Protein 4PNE (pdb70)

Secondary structure (DSSP, 8-state):
---------HHHHHHHHHHHHHHHHHHHTSS---S----SSSS-S-HHHHHHHHHHHHHHHH--SSS-EEEEET-TTSHHHHHHHHH---EEEEEES-HHHHHHHHHHHHHHT-TTTEEEEE--TTS--SPTT-EEEEEEES-GGGSSSHHHHHHHHHHHEEEEEEEEEEEEEESSS---B-TTSPBP-BHHHHHHHHHHHTPEEEEEEE-HHHHTTHHHHHHHHHHHT-TTHHHHH-HHHHHHHHHHHTGGGTGGGEEEEEEEEEPPP-/-------HHHHHHHHHHHHHHHHHHHTSS---S----SSSS-S-HHHHHHHHHHHHHHHH--SSS-EEEEET-TTSHHHHHHHHH---EEEEEES-HHHHHHHHHHHHHTT-TTTEEEEE--TTS--SPTT-EEEEEEES-GGGSS-HHHHHHHHHHHEEEEEEEEEEEEEES------TT-B-TTSPBP-BHHHHHHHHHHHTPEEEEEEE-HHHHTTHHHHHHHHHHHT-TTHHHHH-HHHHHHHHHHHTGGGTGGGEEEEEEEEEPPP-

Solvent-accessible surface area: 22562 Å² total; per-residue (Å²): 254,47,26,11,56,116,87,62,70,24,155,108,21,1,88,60,43,10,49,7,1,6,1,12,0,34,8,17,58,11,48,10,6,52,7,19,0,24,4,106,83,98,7,189,37,47,8,58,112,2,0,29,83,0,0,46,11,2,14,116,63,2,22,120,102,47,62,21,82,0,0,4,0,28,5,14,2,0,34,11,0,2,78,6,0,154,97,48,59,0,91,2,10,0,1,8,42,0,33,0,4,16,0,4,0,35,12,26,2,69,118,107,49,14,76,126,54,3,56,9,27,69,23,49,6,23,79,11,93,28,93,81,69,14,0,43,2,1,0,0,15,35,7,0,2,55,23,27,75,0,48,104,0,0,121,29,0,27,70,0,0,72,57,21,4,14,0,3,0,0,1,4,4,44,77,91,82,52,119,150,102,13,75,34,38,33,12,41,1,35,4,82,26,0,12,54,5,0,124,84,23,32,8,63,35,83,65,96,44,86,10,14,78,82,6,153,33,18,18,50,51,14,5,126,69,1,41,77,62,103,114,44,10,51,141,142,38,20,112,54,0,24,44,53,8,64,12,4,50,66,43,148,162,14,21,143,70,24,6,1,0,3,0,9,0,72,33,57,108,97,105,20,15,45,90,46,72,29,154,100,10,2,77,95,41,16,62,21,1,16,5,15,1,58,6,18,54,7,38,10,6,53,8,19,0,24,4,105,81,104,8,188,36,47,8,55,113,2,0,32,80,0,0,43,10,1,14,113,66,2,20,121,102,48,64,22,78,0,0,3,0,29,6,13,3,0,44,10,0,7,86,5,0,162,115,48,62,2,104,1,8,0,1,9,43,0,22,0,4,9,0,6,0,27,18,24,2,65,126,116,49,13,75,129,59,3,79,20,28,66,24,46,6,22,82,12,96,29,92,84,69,14,0,42,2,0,0,0,17,39,9,0,3,57,24,41,83,6,50,108,0,0,116,32,0,29,70,1,0,73,57,21,4,15,0,2,0,0,2,4,4,57,79,104,80,76,121,11,89,91,67,52,94,13,77,35,37,39,18,27,0,10,4,83,6,0,10,70,4,0,128,79,23,33,10,69,41,82,64,100,41,84,10,12,66,83,6,156,44,18,15,48,49,16,5,125,62,1,41,80,66,99,164,47,13,55,137,138,32,20,113,84,8,24,40,70,8,62,13,5,51,62,46,144,164,13,21,137,66,21,5,1,0,2,0,8,0,69,34,58,107,98

InterPro domains:
  IPR013216 Methyltransferase type 11 [PF08241] (70-166)
  IPR029063 S-adenosyl-L-methionine-dependent methyltransferase superfamily [G3DSA:3.40.50.150] (2-275)
  IPR029063 S-adenosyl-L-methionine-dependent methyltransferase superfamily [SSF53335] (11-273)
  IPR050447 Erg6/SMT methyltransferase [PTHR44068] (10-223)

Radius of gyration: 25.41 Å; Cα contacts (8 Å, |Δi|>4): 1129; chains: 2; bounding box: 40×71×79 Å

Foldseek 3Di:
DAAFDAADAQLRVQVLCLLCVVLVQVLVVHQADPAFFFAPDDQPDARRVRSLVVLVVLCVQAVPAAAFEEEEEACFLVPSVVSSQVPGNAAYEYEGQHPNSQVNNCVVCVVVVRVVRYHYDHDDLLDGPAAFQAGQEYEAEAPLQNHNCSLSSLLSVLRNHHAFRKYKYKHKEQDDPPDPAQQLRGRHHHPVNNVVSNVVSQKAWPDKDWRQVRRLSGLVSSLVSSVVVLPCCCVPSHVVSNSSNVRSVVCVVPSVRITMMITMIGHHHD/DAAAADALLRVQVVCLQCVVLVQVLVVHQADPAFFFAPDDLPDARRVRSLVVLVVLCVQAVPAAAFEEEEEACFLVPSVVVSLVPGNAAYEYEGQHVNSQVNNQVVCVVVVNVVRYHYDHDDLLDDPAAFQAGQEYEAEAPLQNHPCSLSSLLSVLRNHHAFRKYKYKHKEQLDDVAAHPVDAQQLRGGHHHPVNNVVSNVVSAKAWDDKDWRQVRRLSGLCSSLVSSVVVPPCCCVRRNVVVVSSNVSSVVCVVPSVRITMMITMIGNHHD

Nearest PDB structures (foldseek):
  4pne-assembly3_A  TM=1.004E+00  e=2.149E-66  Saccharopolyspora spinosa
  8zc8-assembly1_B  TM=8.934E-01  e=5.594E-29  Streptomyces caespitosus
  8zc7-assembly1_A  TM=8.385E-01  e=4.545E-28  Streptomyces caespitosus
  8zc8-assembly1_A  TM=8.368E-01  e=5.839E-27  Streptomyces caespitosus
  7v6h-assembly2_B  TM=7.904E-01  e=1.576E-27  Saccharopolyspora spinosa

B-factor: mean 20.47, std 8.97, range [6.85, 86.04]

Organism: Saccharopolyspora spinosa (NCBI:txid60894)

Structure (mmCIF, N/CA/C/O backbone):
data_4PNE
#
_entry.id   4PNE
#
_cell.length_a   41.740
_cell.length_b   69.350
_cell.length_c   83.630
_cell.angle_alpha   90.00
_cell.angle_beta   97.49
_cell.angle_gamma   90.00
#
_symmetry.space_group_name_H-M   'P 1 21 1'
#
loop_
_entity.id
_entity.type
_entity.pdbx_description
1 polymer 'Methyltransferase-like protein'
2 non-polymer S-ADENOSYL-L-HOMOCYSTEINE
3 non-polymer 'MALONATE ION'
4 water water
#
loop_
_atom_site.group_PDB
_atom_site.id
_atom_site.type_symbol
_atom_site.label_atom_id
_atom_site.label_alt_id
_atom_site.label_comp_id
_atom_site.label_asym_id
_atom_site.label_entity_id
_atom_site.label_seq_id
_atom_site.pdbx_PDB_ins_code
_atom_site.Cartn_x
_atom_site.Cartn_y
_atom_site.Cartn_z
_atom_site.occupancy
_atom_site.B_iso_or_equiv
_atom_site.auth_seq_id
_atom_site.auth_comp_id
_atom_site.auth_asym_id
_atom_site.auth_atom_id
_atom_site.pdbx_PDB_model_num
ATOM 1 N N . ARG A 1 23 ? 1.286 -9.359 -9.392 1.00 38.19 3 ARG A N 1
ATOM 2 C CA . ARG A 1 23 ? -0.063 -8.809 -9.533 1.00 35.09 3 ARG A CA 1
ATOM 3 C C . ARG A 1 23 ? -0.476 -7.909 -8.351 1.00 29.28 3 ARG A C 1
ATOM 4 O O . ARG A 1 23 ? -0.697 -6.715 -8.527 1.00 25.92 3 ARG A O 1
ATOM 24 N N . SER A 1 24 ? -0.586 -8.465 -7.148 1.00 27.76 4 SER A N 1
ATOM 25 C CA . SER A 1 24 ? -1.101 -7.670 -6.039 1.00 30.02 4 SER A CA 1
ATOM 26 C C . SER A 1 24 ? -0.060 -6.687 -5.533 1.00 19.62 4 SER A C 1
ATOM 27 O O . SER A 1 24 ? 1.136 -6.970 -5.566 1.00 19.59 4 SER A O 1
ATOM 35 N N . GLY A 1 25 ? -0.536 -5.527 -5.085 1.00 18.41 5 GLY A N 1
ATOM 36 C CA . GLY A 1 25 ? 0.320 -4.497 -4.527 1.00 17.07 5 GLY A CA 1
ATOM 37 C C . GLY A 1 25 ? 0.259 -4.432 -3.006 1.00 17.90 5 GLY A C 1
ATOM 38 O O . GLY A 1 25 ? -0.211 -5.364 -2.348 1.00 18.22 5 GLY A O 1
ATOM 42 N N . ILE A 1 26 ? 0.695 -3.298 -2.450 1.00 19.00 6 ILE A N 1
ATOM 43 C CA . ILE A 1 26 ? 0.658 -3.084 -1.002 1.00 16.32 6 ILE A CA 1
ATOM 44 C C . ILE A 1 26 ? -0.781 -3.186 -0.546 1.00 18.00 6 ILE A C 1
ATOM 45 O O . ILE A 1 26 ? -1.639 -2.491 -1.084 1.00 21.15 6 ILE A O 1
ATOM 61 N N . PRO A 1 27 ? -1.058 -4.073 0.434 1.00 20.52 7 PRO A N 1
ATOM 62 C CA . PRO A 1 27 ? -2.446 -4.139 0.906 1.00 22.35 7 PRO A CA 1
ATOM 63 C C . PRO A 1 27 ? -2.844 -2.828 1.590 1.00 22.50 7 PRO A C 1
ATOM 64 O O . PRO A 1 27 ? -2.099 -2.354 2.443 1.00 28.39 7 PRO A O 1
ATOM 75 N N . VAL A 1 28 ? -3.978 -2.244 1.228 1.00 28.50 8 VAL A N 1
ATOM 76 C CA . VAL A 1 28 ? -4.414 -1.009 1.880 1.00 30.86 8 VAL A CA 1
ATOM 77 C C . VAL A 1 28 ? -5.914 -1.023 2.168 1.00 39.17 8 VAL A C 1
ATOM 78 O O . VAL A 1 28 ? -6.708 -1.419 1.319 1.00 44.16 8 VAL A O 1
ATOM 91 N N . ALA A 1 33 ? -6.708 3.055 8.569 1.00 42.59 13 ALA A N 1
ATOM 92 C CA . ALA A 1 33 ? -5.307 3.212 8.945 1.00 41.34 13 ALA A CA 1
ATOM 93 C C . ALA A 1 33 ? -5.073 4.530 9.669 1.00 29.46 13 ALA A C 1
ATOM 94 O O . ALA A 1 33 ? -5.772 5.501 9.415 1.00 29.26 13 ALA A O 1
ATOM 100 N N . PRO A 1 34 ? -4.062 4.579 10.553 1.00 28.19 14 PRO A N 1
ATOM 101 C CA . PRO A 1 34 ? -3.711 5.836 11.217 1.00 24.28 14 PRO A CA 1
ATOM 102 C C . PRO A 1 34 ? -3.402 6.967 10.222 1.00 23.62 14 PRO A C 1
ATOM 103 O O . PRO A 1 34 ? -2.784 6.729 9.184 1.00 23.28 14 PRO A O 1
ATOM 114 N N . THR A 1 35 ? -3.829 8.183 10.547 1.00 23.12 15 THR A N 1
ATOM 115 C CA . THR A 1 35 ? -3.528 9.367 9.730 1.00 23.03 15 THR A CA 1
ATOM 116 C C . THR A 1 35 ? -2.082 9.799 9.906 1.00 23.87 15 THR A C 1
ATOM 117 O O . THR A 1 35 ? -1.421 9.377 10.856 1.00 19.48 15 THR A O 1
ATOM 128 N N A SER A 1 36 ? -1.605 10.645 8.998 0.41 20.67 16 SER A N 1
ATOM 129 N N B SER A 1 36 ? -1.598 10.650 9.005 0.59 20.65 16 SER A N 1
ATOM 130 C CA A SER A 1 36 ? -0.258 11.191 9.090 0.41 18.83 16 SER A CA 1
ATOM 131 C CA B SER A 1 36 ? -0.235 11.149 9.109 0.59 18.80 16 SER A CA 1
ATOM 132 C C A SER A 1 36 ? -0.051 11.938 10.405 0.41 21.66 16 SER A C 1
ATOM 133 C C B SER A 1 36 ? -0.046 11.940 10.413 0.59 21.68 16 SER A C 1
ATOM 134 O O A SER A 1 36 ? 1.008 11.855 11.025 0.41 19.49 16 SER A O 1
ATOM 135 O O B SER A 1 36 ? 1.010 11.882 11.038 0.59 19.48 16 SER A O 1
ATOM 150 N N . GLN A 1 37 ? -1.073 12.657 10.842 1.00 23.25 17 GLN A N 1
ATOM 151 C CA . GLN A 1 37 ? -0.996 13.373 12.118 1.00 25.64 17 GLN A CA 1
ATOM 152 C C . GLN A 1 37 ? -0.854 12.383 13.290 1.00 25.03 17 GLN A C 1
ATOM 153 O O . GLN A 1 37 ? -0.061 12.590 14.224 1.00 20.38 17 GLN A O 1
ATOM 167 N N . GLN A 1 38 ? -1.604 11.282 13.221 1.00 19.02 18 GLN A N 1
ATOM 168 C CA . GLN A 1 38 ? -1.556 10.248 14.239 1.00 18.19 18 GLN A CA 1
ATOM 169 C C . GLN A 1 38 ? -0.202 9.553 14.267 1.00 20.78 18 GLN A C 1
ATOM 170 O O . GLN A 1 38 ? 0.332 9.253 15.339 1.00 18.03 18 GLN A O 1
ATOM 184 N N . VAL A 1 39 ? 0.353 9.289 13.088 1.00 17.50 19 VAL A N 1
ATOM 185 C CA . VAL A 1 39 ? 1.673 8.713 13.033 1.00 17.58 19 VAL A CA 1
ATOM 186 C C . VAL A 1 39 ? 2.675 9.702 13.642 1.00 12.34 19 VAL A C 1
ATOM 187 O O . VAL A 1 39 ? 3.518 9.302 14.440 1.00 13.25 19 VAL A O 1
ATOM 200 N N . GLY A 1 40 ? 2.591 10.984 13.297 1.00 15.38 20 GLY A N 1
ATOM 201 C CA . GLY A 1 40 ? 3.514 11.959 13.861 1.00 14.06 20 GLY A CA 1
ATOM 202 C C . GLY A 1 40 ? 3.408 12.010 15.384 1.00 15.07 20 GLY A C 1
ATOM 203 O O . GLY A 1 40 ? 4.401 12.088 16.096 1.00 13.75 20 GLY A O 1
ATOM 207 N N . GLN A 1 41 ? 2.184 11.945 15.872 1.00 14.86 21 GLN A N 1
ATOM 208 C CA . GLN A 1 41 ? 1.938 11.958 17.311 1.00 15.93 21 GLN A CA 1
ATOM 209 C C . GLN A 1 41 ? 2.569 10.737 17.987 1.00 16.03 21 GLN A C 1
ATOM 210 O O . GLN A 1 41 ? 3.171 10.854 19.061 1.00 14.78 21 GLN A O 1
ATOM 224 N N . MET A 1 42 ? 2.454 9.579 17.346 1.00 14.13 22 MET A N 1
ATOM 225 C CA . MET A 1 42 ? 3.006 8.371 17.929 1.00 12.97 22 MET A CA 1
ATOM 226 C C . MET A 1 42 ? 4.507 8.538 18.037 1.00 13.56 22 MET A C 1
ATOM 227 O O . MET A 1 42 ? 5.091 8.248 19.065 1.00 14.52 22 MET A O 1
ATOM 241 N N . TYR A 1 43 ? 5.137 9.024 16.974 1.00 11.61 23 TYR A N 1
ATOM 242 C CA . TYR A 1 43 ? 6.590 9.235 17.034 1.00 14.02 23 TYR A CA 1
ATOM 243 C C . TYR A 1 43 ? 6.960 10.345 18.004 1.00 15.38 23 TYR A C 1
ATOM 244 O O . TYR A 1 43 ? 8.017 10.295 18.648 1.00 17.01 23 TYR A O 1
ATOM 262 N N . ASP A 1 44 ? 6.096 11.342 18.143 1.00 13.87 24 ASP A N 1
ATOM 263 C CA . ASP A 1 44 ? 6.349 12.406 19.141 1.00 14.02 24 ASP A CA 1
ATOM 264 C C . ASP A 1 44 ? 6.477 11.778 20.550 1.00 15.99 24 ASP A C 1
ATOM 265 O O . ASP A 1 44 ? 7.320 12.190 21.368 1.00 15.20 24 ASP A O 1
ATOM 274 N N . LEU A 1 45 ? 5.596 10.820 20.811 1.00 14.23 25 LEU A N 1
ATOM 275 C CA . LEU A 1 45 ? 5.538 10.144 22.090 1.00 13.49 25 LEU A CA 1
ATOM 276 C C . LEU A 1 45 ? 6.674 9.162 22.313 1.00 16.35 25 LEU A C 1
ATOM 277 O O . LEU A 1 45 ? 7.203 9.104 23.411 1.00 20.49 25 LEU A O 1
ATOM 293 N N . VAL A 1 46 ? 7.039 8.388 21.297 1.00 14.84 26 VAL A N 1
ATOM 294 C CA . VAL A 1 46 ? 7.992 7.294 21.466 1.00 16.09 26 VAL A CA 1
ATOM 295 C C . VAL A 1 46 ? 9.440 7.749 21.305 1.00 19.56 26 VAL A C 1
ATOM 296 O O . VAL A 1 46 ? 10.357 7.092 21.768 1.00 16.90 26 VAL A O 1
ATOM 309 N N . THR A 1 47 ? 9.652 8.919 20.712 1.00 21.19 27 THR A N 1
ATOM 310 C CA . THR A 1 47 ? 11.016 9.385 20.472 1.00 20.29 27 THR A CA 1
ATOM 311 C C . THR A 1 47 ? 11.936 9.407 21.680 1.00 16.16 27 THR A C 1
ATOM 312 O O . THR A 1 47 ? 13.066 8.893 21.584 1.00 19.59 27 THR A O 1
ATOM 323 N N . PRO A 1 48 ? 11.492 9.995 22.807 1.00 18.73 28 PRO A N 1
ATOM 324 C CA . PRO A 1 48 ? 12.375 10.012 23.979 1.00 20.98 28 PRO A CA 1
ATOM 325 C C . PRO A 1 48 ? 12.768 8.589 24.439 1.00 15.31 28 PRO A C 1
ATOM 326 O O . PRO A 1 48 ? 13.883 8.385 24.892 1.00 18.34 28 PRO A O 1
ATOM 337 N N . LEU A 1 49 ? 11.866 7.625 24.293 1.00 16.89 29 LEU A N 1
ATOM 338 C CA . LEU A 1 49 ? 12.153 6.242 24.668 1.00 16.62 29 LEU A CA 1
ATOM 339 C C . LEU A 1 49 ? 13.193 5.660 23.723 1.00 14.85 29 LEU A C 1
ATOM 340 O O . LEU A 1 49 ? 14.167 5.059 24.178 1.00 14.77 29 LEU A O 1
ATOM 356 N N . LEU A 1 50 ? 13.014 5.858 22.422 1.00 14.27 30 LEU A N 1
ATOM 357 C CA . LEU A 1 50 ? 13.994 5.348 21.453 1.00 12.09 30 LEU A CA 1
ATOM 358 C C . LEU A 1 50 ? 15.353 5.943 21.678 1.00 13.69 30 LEU A C 1
ATOM 359 O O . LEU A 1 50 ? 16.365 5.243 21.624 1.00 14.05 30 LEU A O 1
ATOM 375 N N . ASN A 1 51 ? 15.393 7.248 21.920 1.00 14.48 31 ASN A N 1
ATOM 376 C CA . ASN A 1 51 ? 16.666 7.895 22.199 1.00 15.03 31 ASN A CA 1
ATOM 377 C C . ASN A 1 51 ? 17.330 7.337 23.449 1.00 14.91 31 ASN A C 1
ATOM 378 O O . ASN A 1 51 ? 18.527 7.101 23.466 1.00 15.16 31 ASN A O 1
ATOM 389 N N . SER A 1 52 ? 16.538 7.103 24.482 1.00 15.56 32 SER A N 1
ATOM 390 C CA . SER A 1 52 ? 17.052 6.524 25.706 1.00 16.26 32 SER A CA 1
ATOM 391 C C . SER A 1 52 ? 17.632 5.143 25.465 1.00 16.45 32 SER A C 1
ATOM 392 O O . SER A 1 52 ? 18.723 4.832 25.936 1.00 17.36 32 SER A O 1
ATOM 400 N N . VAL A 1 53 ? 16.880 4.296 24.770 1.00 16.35 33 VAL A N 1
ATOM 401 C CA . VAL A 1 53 ? 17.367 2.946 24.464 1.00 13.91 33 VAL A CA 1
ATOM 402 C C . VAL A 1 53 ? 18.678 2.985 23.646 1.00 17.53 33 VAL A C 1
ATOM 403 O O . VAL A 1 53 ? 19.625 2.239 23.907 1.00 18.32 33 VAL A O 1
ATOM 416 N N . ALA A 1 54 ? 18.744 3.907 22.691 1.00 14.25 34 ALA A N 1
ATOM 417 C CA . ALA A 1 54 ? 19.847 3.994 21.745 1.00 16.59 34 ALA A CA 1
ATOM 418 C C . ALA A 1 54 ? 21.092 4.698 22.272 1.00 17.54 34 ALA A C 1
ATOM 419 O O . ALA A 1 54 ? 22.183 4.544 21.711 1.00 22.21 34 ALA A O 1
ATOM 426 N N . GLY A 1 55 ? 20.929 5.483 23.334 1.00 15.83 35 GLY A N 1
ATOM 427 C CA . GLY A 1 55 ? 21.975 6.354 23.832 1.00 16.53 35 GLY A CA 1
ATOM 428 C C . GLY A 1 55 ? 22.109 7.686 23.126 1.00 23.01 35 GLY A C 1
ATOM 429 O O . GLY A 1 55 ? 23.189 8.270 23.153 1.00 23.29 35 GLY A O 1
ATOM 433 N N . GLY A 1 56 ? 21.019 8.166 22.521 1.00 16.12 36 GLY A N 1
ATOM 434 C CA . GLY A 1 56 ? 20.962 9.440 21.798 1.00 19.54 36 GLY A CA 1
ATOM 435 C C . GLY A 1 56 ? 20.118 9.278 20.531 1.00 18.55 36 GLY A C 1
ATOM 436 O O . GLY A 1 56 ? 19.570 8.208 20.272 1.00 18.30 36 GLY A O 1
ATOM 440 N N . PRO A 1 57 ? 19.975 10.353 19.737 1.00 20.24 37 PRO A N 1
ATOM 441 C CA . PRO A 1 57 ? 19.217 10.269 18.491 1.00 17.90 37 PRO A CA 1
ATOM 442 C C . PRO A 1 57 ? 19.793 9.158 17.643 1.00 20.21 37 PRO A C 1
ATOM 443 O O . PRO A 1 57 ? 21.003 9.076 17.536 1.00 21.10 37 PRO A O 1
ATOM 454 N N . CYS A 1 58 ? 18.937 8.316 17.079 1.00 17.75 38 CYS A N 1
ATOM 455 C CA . CYS A 1 58 ? 19.345 7.057 16.475 1.00 19.75 38 CYS A CA 1
ATOM 456 C C . CYS A 1 58 ? 18.674 6.783 15.139 1.00 13.70 38 CYS A C 1
ATOM 457 O O . CYS A 1 58 ? 17.628 7.358 14.808 1.00 14.62 38 CYS A O 1
ATOM 465 N N . ALA A 1 59 ? 19.263 5.865 14.393 1.00 14.74 39 ALA A N 1
ATOM 466 C CA . ALA A 1 59 ? 18.570 5.225 13.273 1.00 14.11 39 ALA A CA 1
ATOM 467 C C . ALA A 1 59 ? 17.314 4.501 13.766 1.00 13.17 39 ALA A C 1
ATOM 468 O O . ALA A 1 59 ? 17.337 3.828 14.786 1.00 16.96 39 ALA A O 1
ATOM 475 N N . ILE A 1 60 ? 16.205 4.638 13.052 1.00 11.40 40 ILE A N 1
ATOM 476 C CA . ILE A 1 60 ? 14.993 3.911 13.341 1.00 12.41 40 ILE A CA 1
ATOM 477 C C . ILE A 1 60 ? 14.717 2.962 12.174 1.00 14.24 40 ILE A C 1
ATOM 478 O O . ILE A 1 60 ? 13.681 2.997 11.519 1.00 14.07 40 ILE A O 1
ATOM 494 N N . HIS A 1 61 ? 15.686 2.102 11.931 1.00 10.43 41 HIS A N 1
ATOM 495 C CA . HIS A 1 61 ? 15.528 1.035 10.952 1.00 8.27 41 HIS A CA 1
ATOM 496 C C . HIS A 1 61 ? 16.373 -0.164 11.402 1.00 11.47 41 HIS A C 1
ATOM 497 O O . HIS A 1 61 ? 17.229 -0.042 12.290 1.00 10.42 41 HIS A O 1
ATOM 510 N N . HIS A 1 62 ? 16.097 -1.317 10.812 1.00 9.41 42 HIS A N 1
ATOM 511 C CA . HIS A 1 62 ? 16.764 -2.573 11.172 1.00 11.08 42 HIS A CA 1
ATOM 512 C C . HIS A 1 62 ? 18.254 -2.529 10.868 1.00 11.96 42 HIS A C 1
ATOM 513 O O . HIS A 1 62 ? 18.700 -1.834 9.936 1.00 14.07 42 HIS A O 1
ATOM 526 N N . GLY A 1 63 ? 19.025 -3.302 11.605 1.00 12.90 43 GLY A N 1
ATOM 527 C CA . GLY A 1 63 ? 20.430 -3.472 11.299 1.00 12.00 43 GLY A CA 1
ATOM 528 C C . GLY A 1 63 ? 20.643 -4.534 10.234 1.00 12.05 43 GLY A C 1
ATOM 529 O O . GLY A 1 63 ? 19.817 -5.442 10.059 1.00 12.63 43 GLY A O 1
ATOM 533 N N . TYR A 1 64 ? 21.795 -4.445 9.587 1.00 12.07 44 TYR A N 1
ATOM 534 C CA . TYR A 1 64 ? 22.260 -5.414 8.599 1.00 11.43 44 TYR A CA 1
ATOM 535 C C . TYR A 1 64 ? 23.615 -5.930 9.058 1.00 11.32 44 TYR A C 1
ATOM 536 O O . TYR A 1 64 ? 24.555 -5.154 9.264 1.00 12.98 44 TYR A O 1
ATOM 554 N N . TRP A 1 65 ? 23.691 -7.245 9.272 1.00 12.13 45 TRP A N 1
ATOM 555 C CA . TRP A 1 65 ? 24.886 -7.892 9.766 1.00 13.57 45 TRP A CA 1
ATOM 556 C C . TRP A 1 65 ? 25.564 -8.724 8.687 1.00 13.67 45 TRP A C 1
ATOM 557 O O . TRP A 1 65 ? 24.917 -9.319 7.836 1.00 15.41 45 TRP A O 1
ATOM 578 N N . GLU A 1 66 ? 26.887 -8.782 8.775 1.00 15.37 46 GLU A N 1
ATOM 579 C CA . GLU A 1 66 ? 27.709 -9.612 7.894 1.00 16.80 46 GLU A CA 1
ATOM 580 C C . GLU A 1 66 ? 27.999 -11.010 8.438 1.00 14.15 46 GLU A C 1
ATOM 581 O O . GLU A 1 66 ? 28.399 -11.909 7.697 1.00 19.98 46 GLU A O 1
ATOM 593 N N . ASN A 1 67 ? 27.771 -11.204 9.723 1.00 14.66 47 ASN A N 1
ATOM 594 C CA . ASN A 1 67 ? 28.011 -12.477 10.387 1.00 17.10 47 ASN A CA 1
ATOM 595 C C . ASN A 1 67 ? 26.887 -12.773 11.365 1.00 20.01 47 ASN A C 1
ATOM 596 O O . ASN A 1 67 ? 25.769 -12.301 11.175 1.00 21.60 47 ASN A O 1
ATOM 607 N N . ASP A 1 68 ? 27.168 -13.528 12.429 1.00 19.02 48 ASP A N 1
ATOM 608 C CA . ASP A 1 68 ? 26.105 -14.021 13.297 1.00 18.41 48 ASP A CA 1
ATOM 609 C C . ASP A 1 68 ? 25.742 -13.039 14.402 1.00 17.23 48 ASP A C 1
ATOM 610 O O . ASP A 1 68 ? 25.769 -13.410 15.572 1.00 22.35 48 ASP A O 1
ATOM 619 N N . GLY A 1 69 ? 25.443 -11.792 14.020 1.00 15.15 49 GLY A N 1
ATOM 620 C CA . GLY A 1 69 ? 24.860 -10.821 14.938 1.00 18.12 49 GLY A CA 1
ATOM 621 C C . GLY A 1 69 ? 25.798 -10.130 15.898 1.00 17.03 49 GLY A C 1
ATOM 622 O O . GLY A 1 69 ? 25.348 -9.600 16.917 1.00 17.29 49 GLY A O 1
ATOM 626 N N . ARG A 1 70 ? 27.100 -10.141 15.614 1.00 18.46 50 ARG A N 1
ATOM 627 C CA . ARG A 1 70 ? 28.100 -9.677 16.583 1.00 18.75 50 ARG A CA 1
ATOM 628 C C . ARG A 1 70 ? 28.017 -8.156 16.860 1.00 16.34 50 ARG A C 1
ATOM 629 O O . ARG A 1 70 ? 28.009 -7.720 18.019 1.00 19.98 50 ARG A O 1
ATOM 650 N N . ALA A 1 71 ? 27.945 -7.360 15.795 1.00 13.88 51 ALA A N 1
ATOM 651 C CA . ALA A 1 71 ? 27.875 -5.898 15.931 1.00 16.90 51 ALA A CA 1
ATOM 652 C C . ALA A 1 71 ? 26.645 -5.464 16.706 1.00 13.15 51 ALA A C 1
ATOM 653 O O . ALA A 1 71 ? 25.636 -6.143 16.688 1.00 14.12 51 ALA A O 1
ATOM 660 N N . SER A 1 72 ? 26.734 -4.318 17.375 1.00 15.99 52 SER A N 1
ATOM 661 C CA . SER A 1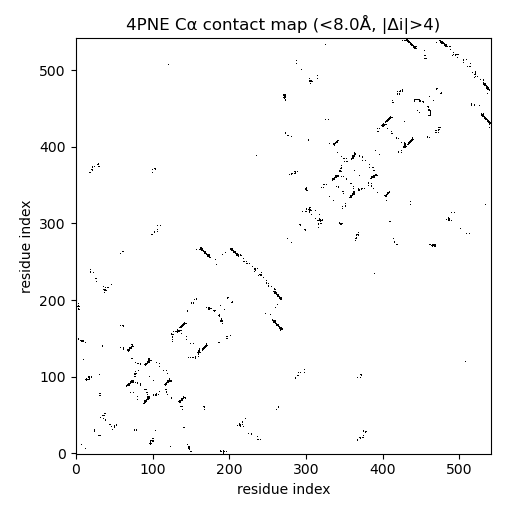 72 ? 25.566 -3.702 17.990 1.00 15.43 52 SER A CA 1
ATOM 662 C C . SER A 1 72 ? 24.517 -3.368 16.955 1.00 13.65 52 SER A C 1
ATOM 663 O O . SER A 1 72 ? 24.872 -3.123 15.775 1.00 13.05 52 SER A O 1
ATOM 671 N N . TRP A 1 73 ? 23.246 -3.284 17.354 1.00 11.72 53 TRP A N 1
ATOM 672 C CA . TRP A 1 73 ? 22.231 -2.946 16.383 1.00 12.20 53 TRP A CA 1
ATOM 673 C C . TRP A 1 73 ? 22.480 -1.553 15.799 1.00 10.97 53 TRP A C 1
ATOM 674 O O . TRP A 1 73 ? 22.250 -1.346 14.613 1.00 12.93 53 TRP A O 1
ATOM 695 N N . GLN A 1 74 ? 23.000 -0.621 16.590 1.00 12.47 54 GLN A N 1
ATOM 696 C CA . GLN A 1 74 ? 23.304 0.692 16.059 1.00 13.55 54 GLN A CA 1
ATOM 697 C C . GLN A 1 74 ? 24.347 0.615 14.954 1.00 10.67 54 GLN A C 1
ATOM 698 O O . GLN A 1 74 ? 24.198 1.239 13.912 1.00 14.38 54 GLN A O 1
ATOM 712 N N . GLN A 1 75 ? 25.409 -0.148 15.179 1.00 11.58 55 GLN A N 1
ATOM 713 C CA . GLN A 1 75 ? 26.420 -0.337 14.158 1.00 14.31 55 GLN A CA 1
ATOM 714 C C . GLN A 1 75 ? 25.843 -0.965 12.898 1.00 12.26 55 GLN A C 1
ATOM 715 O O . GLN A 1 75 ? 26.177 -0.567 11.776 1.00 13.12 55 GLN A O 1
ATOM 729 N N . ALA A 1 76 ? 24.999 -1.979 13.083 1.00 11.39 56 ALA A N 1
ATOM 730 C CA . ALA A 1 76 ? 24.378 -2.693 11.968 1.00 10.17 56 ALA A CA 1
ATOM 731 C C . ALA A 1 76 ? 23.383 -1.800 11.218 1.00 13.08 56 ALA A C 1
ATOM 732 O O . ALA A 1 76 ? 23.274 -1.864 9.985 1.00 12.43 56 ALA A O 1
ATOM 739 N N . ALA A 1 77 ? 22.695 -0.932 11.943 1.00 11.54 57 ALA A N 1
ATOM 740 C CA . ALA A 1 77 ? 21.833 0.048 11.302 1.00 11.12 57 ALA A CA 1
ATOM 741 C C . ALA A 1 77 ? 22.656 1.008 10.449 1.00 12.94 57 ALA A C 1
ATOM 742 O O . ALA A 1 77 ? 22.249 1.386 9.343 1.00 12.03 57 ALA A O 1
ATOM 749 N N . ASP A 1 78 ? 23.852 1.368 10.911 1.00 13.30 58 ASP A N 1
ATOM 750 C CA . ASP A 1 78 ? 24.703 2.260 10.114 1.00 11.73 58 ASP A CA 1
ATOM 751 C C . ASP A 1 78 ? 25.148 1.543 8.822 1.00 12.45 58 ASP A C 1
ATOM 752 O O . ASP A 1 78 ? 25.319 2.166 7.776 1.00 13.52 58 ASP A O 1
ATOM 761 N N . ARG A 1 79 ? 25.341 0.225 8.888 1.00 13.10 59 ARG A N 1
ATOM 762 C CA . ARG A 1 79 ? 25.716 -0.542 7.708 1.00 11.75 59 ARG A CA 1
ATOM 763 C C . ARG A 1 79 ? 24.593 -0.490 6.689 1.00 12.92 59 ARG A C 1
ATOM 764 O O . ARG A 1 79 ? 24.835 -0.342 5.481 1.00 15.35 59 ARG A O 1
ATOM 785 N N . LEU A 1 80 ? 23.367 -0.632 7.149 1.00 12.00 60 LEU A N 1
ATOM 786 C CA . LEU A 1 80 ? 22.235 -0.567 6.249 1.00 12.27 60 LEU A CA 1
ATOM 787 C C . LEU A 1 80 ? 22.188 0.803 5.594 1.00 12.17 60 LEU A C 1
ATOM 788 O O . LEU A 1 80 ? 22.033 0.925 4.376 1.00 12.64 60 LEU A O 1
ATOM 804 N N . THR A 1 81 ? 22.349 1.842 6.382 1.00 11.22 61 THR A N 1
ATOM 805 C CA . THR A 1 81 ? 22.381 3.194 5.830 1.00 10.65 61 THR A CA 1
ATOM 806 C C . THR A 1 81 ? 23.408 3.316 4.707 1.00 13.18 61 THR A C 1
ATOM 807 O O . THR A 1 81 ? 23.115 3.884 3.634 1.00 12.61 61 THR A O 1
ATOM 818 N N . ASP A 1 82 ? 24.611 2.795 4.957 1.00 11.71 62 ASP A N 1
ATOM 819 C CA . ASP A 1 82 ? 25.709 2.865 3.982 1.00 12.83 62 ASP A CA 1
ATOM 820 C C . ASP A 1 82 ? 25.383 2.113 2.697 1.00 16.04 62 ASP A C 1
ATOM 821 O O . ASP A 1 82 ? 25.689 2.575 1.579 1.00 12.78 62 ASP A O 1
ATOM 830 N N . LEU A 1 83 ? 24.732 0.973 2.829 1.00 12.97 63 LEU A N 1
ATOM 831 C CA . LEU A 1 83 ? 24.302 0.210 1.657 1.00 14.64 63 LEU A CA 1
ATOM 832 C C . LEU A 1 83 ? 23.290 0.992 0.828 1.00 14.05 63 LEU A C 1
ATOM 833 O O . LEU A 1 83 ? 23.373 1.017 -0.391 1.00 12.65 63 LEU A O 1
ATOM 849 N N . VAL A 1 84 ? 22.352 1.641 1.496 1.00 11.78 64 VAL A N 1
ATOM 850 C CA . VAL A 1 84 ? 21.367 2.427 0.803 1.00 10.57 64 VAL A CA 1
ATOM 851 C C . VAL A 1 84 ? 22.045 3.631 0.109 1.00 10.62 64 VAL A C 1
ATOM 852 O O . VAL A 1 84 ? 21.761 3.937 -1.043 1.00 12.03 64 VAL A O 1
ATOM 865 N N . ALA A 1 85 ? 22.982 4.275 0.791 1.00 11.52 65 ALA A N 1
ATOM 866 C CA . ALA A 1 85 ? 23.652 5.423 0.194 1.00 12.98 65 ALA A CA 1
ATOM 867 C C . ALA A 1 85 ? 24.444 5.002 -1.040 1.00 9.75 65 ALA A C 1
ATOM 868 O O . ALA A 1 85 ? 24.489 5.742 -2.044 1.00 11.48 65 ALA A O 1
ATOM 875 N N . GLU A 1 86 ? 25.102 3.844 -0.985 1.00 13.05 66 GLU A N 1
ATOM 876 C CA . GLU A 1 86 ? 25.850 3.335 -2.140 1.00 14.49 66 GLU A CA 1
ATOM 877 C C . GLU A 1 86 ? 24.988 3.256 -3.382 1.00 16.32 66 GLU A C 1
ATOM 878 O O . GLU A 1 86 ? 25.428 3.544 -4.495 1.00 18.53 66 GLU A O 1
ATOM 890 N N . ARG A 1 87 ? 23.729 2.895 -3.188 1.00 11.48 67 ARG A N 1
ATOM 891 C CA . ARG A 1 87 ? 22.822 2.593 -4.288 1.00 17.31 67 ARG A CA 1
ATOM 892 C C . ARG A 1 87 ? 22.088 3.825 -4.800 1.00 16.06 67 ARG A C 1
ATOM 893 O O . ARG A 1 87 ? 21.459 3.777 -5.866 1.00 14.97 67 ARG A O 1
ATOM 914 N N . THR A 1 88 ? 22.198 4.939 -4.067 1.00 13.54 68 THR A N 1
ATOM 915 C CA . THR A 1 88 ? 21.343 6.088 -4.323 1.00 13.72 68 THR A CA 1
ATOM 916 C C . THR A 1 88 ? 22.087 7.417 -4.462 1.00 13.00 68 THR A C 1
ATOM 917 O O . THR A 1 88 ? 21.576 8.326 -5.097 1.00 17.95 68 THR A O 1
ATOM 928 N N . VAL A 1 89 ? 23.284 7.529 -3.898 1.00 14.88 69 VAL A N 1
ATOM 929 C CA . VAL A 1 89 ? 24.034 8.781 -3.950 1.00 14.98 69 VAL A CA 1
ATOM 930 C C . VAL A 1 89 ? 25.130 8.535 -4.959 1.00 14.77 69 VAL A C 1
ATOM 931 O O . VAL A 1 89 ? 26.155 7.946 -4.647 1.00 18.01 69 VAL A O 1
ATOM 944 N N . LEU A 1 90 ? 24.897 8.976 -6.186 1.00 17.03 70 LEU A N 1
ATOM 945 C CA . LEU A 1 90 ? 25.728 8.539 -7.293 1.00 17.99 70 LEU A CA 1
ATOM 946 C C . LEU A 1 90 ? 26.801 9.569 -7.646 1.00 25.30 70 LEU A C 1
ATOM 947 O O . LEU A 1 90 ? 27.707 9.281 -8.432 1.00 20.66 70 LEU A O 1
ATOM 963 N N . ASP A 1 91 ? 26.726 10.753 -7.041 1.00 19.19 71 ASP A N 1
ATOM 964 C CA . ASP A 1 91 ? 27.705 11.795 -7.294 1.00 18.67 71 ASP A CA 1
ATOM 965 C C . ASP A 1 91 ? 27.640 12.832 -6.188 1.00 19.30 71 ASP A C 1
ATOM 966 O O . ASP A 1 91 ? 26.701 12.825 -5.411 1.00 18.44 71 ASP A O 1
ATOM 975 N N . GLY A 1 92 ? 28.630 13.718 -6.116 1.00 18.63 72 GLY A N 1
ATOM 976 C CA . GLY A 1 92 ? 28.497 14.905 -5.293 1.00 16.86 72 GLY A CA 1
ATOM 977 C C . GLY A 1 92 ? 27.539 15.872 -5.977 1.00 16.18 72 GLY A C 1
ATOM 978 O O . GLY A 1 92 ? 27.322 15.800 -7.181 1.00 17.00 72 GLY A O 1
ATOM 982 N N . GLY A 1 93 ? 26.981 16.809 -5.223 1.00 15.19 73 GLY A N 1
ATOM 983 C CA . GLY A 1 93 ? 26.243 17.916 -5.805 1.00 14.10 73 GLY A CA 1
ATOM 984 C C . GLY A 1 93 ? 24.828 17.608 -6.227 1.00 13.46 73 GLY A C 1
ATOM 985 O O . GLY A 1 93 ? 24.236 18.340 -7.012 1.00 18.31 73 GLY A O 1
ATOM 989 N N . VAL A 1 94 ? 24.290 16.517 -5.689 1.00 12.98 74 VAL A N 1
ATOM 990 C CA . VAL A 1 94 ? 22.907 16.124 -5.961 1.00 14.48 74 VAL A CA 1
ATOM 991 C C . VAL A 1 94 ? 22.011 16.550 -4.807 1.00 12.79 74 VAL A C 1
ATOM 992 O O . VAL A 1 94 ? 22.501 16.895 -3.717 1.00 12.30 74 VAL A O 1
ATOM 1005 N N . ARG A 1 95 ? 20.706 16.559 -5.073 1.00 10.46 75 ARG A N 1
ATOM 1006 C CA . ARG A 1 95 ? 19.687 16.872 -4.092 1.00 14.08 75 ARG A CA 1
ATOM 1007 C C . ARG A 1 95 ? 18.916 15.589 -3.842 1.00 11.21 75 ARG A C 1
ATOM 1008 O O . ARG A 1 95 ? 18.487 14.944 -4.791 1.00 11.24 75 ARG A O 1
ATOM 1029 N N . LEU A 1 96 ? 18.761 15.222 -2.574 1.00 9.96 76 LEU A N 1
ATOM 1030 C CA . LEU A 1 96 ? 18.149 13.975 -2.155 1.00 12.19 76 LEU A CA 1
ATOM 1031 C C . LEU A 1 96 ? 16.975 14.236 -1.198 1.00 10.85 76 LEU A C 1
ATOM 1032 O O . LEU A 1 96 ? 17.130 15.029 -0.258 1.00 11.17 76 LEU A O 1
ATOM 1048 N N . LEU A 1 97 ? 15.817 13.618 -1.440 1.00 12.22 77 LEU A N 1
ATOM 1049 C CA . LEU A 1 97 ? 14.680 13.692 -0.522 1.00 11.68 77 LEU A CA 1
ATOM 1050 C C . LEU A 1 97 ? 14.656 12.452 0.375 1.00 13.59 77 LEU A C 1
ATOM 1051 O O . LEU A 1 97 ? 14.517 11.340 -0.126 1.00 11.35 77 LEU A O 1
ATOM 1067 N N . ASP A 1 98 ? 14.794 12.654 1.675 1.00 10.39 78 ASP A N 1
ATOM 1068 C CA . ASP A 1 98 ? 14.734 11.599 2.682 1.00 10.52 78 ASP A CA 1
ATOM 1069 C C . ASP A 1 98 ? 13.283 11.532 3.217 1.00 13.40 78 ASP A C 1
ATOM 1070 O O . ASP A 1 98 ? 12.858 12.331 4.044 1.00 9.53 78 ASP A O 1
ATOM 1079 N N . VAL A 1 99 ? 12.519 10.597 2.686 1.00 9.39 79 VAL A N 1
ATOM 1080 C CA . VAL A 1 99 ? 11.086 10.500 2.904 1.00 9.03 79 VAL A CA 1
ATOM 1081 C C . VAL A 1 99 ? 10.842 9.732 4.194 1.00 10.55 79 VAL A C 1
ATOM 1082 O O . VAL A 1 99 ? 11.060 8.533 4.247 1.00 11.43 79 VAL A O 1
ATOM 1095 N N . GLY A 1 100 ? 10.469 10.428 5.248 1.00 8.63 80 GLY A N 1
ATOM 1096 C CA . GLY A 1 100 ? 10.346 9.798 6.547 1.00 8.86 80 GLY A CA 1
ATOM 1097 C C . GLY A 1 100 ? 11.691 9.679 7.236 1.00 12.48 80 GLY A C 1
ATOM 1098 O O . GLY A 1 100 ? 12.181 8.584 7.464 1.00 12.71 80 GLY A O 1
ATOM 1102 N N . CYS A 1 101 ? 12.262 10.805 7.615 1.00 9.67 81 CYS A N 1
ATOM 1103 C CA . CYS A 1 101 ? 13.673 10.875 7.910 1.00 9.66 81 CYS A CA 1
ATOM 1104 C C . CYS A 1 101 ? 14.013 10.524 9.366 1.00 10.68 81 CYS A C 1
ATOM 1105 O O . CYS A 1 101 ? 15.192 10.544 9.730 1.00 11.09 81 CYS A O 1
ATOM 1113 N N . GLY A 1 102 ? 13.008 10.205 10.181 1.00 13.62 82 GLY A N 1
ATOM 1114 C CA . GLY A 1 102 ? 13.233 9.904 11.590 1.00 11.13 82 GLY A CA 1
ATOM 1115 C C . GLY A 1 102 ? 13.896 11.092 12.283 1.00 12.27 82 GLY A C 1
ATOM 1116 O O . GLY A 1 102 ? 13.553 12.257 12.001 1.00 12.16 82 GLY A O 1
ATOM 1120 N N . THR A 1 103 ? 14.869 10.808 13.144 1.00 12.88 83 THR A N 1
ATOM 1121 C CA . THR A 1 103 ? 15.579 11.886 13.842 1.00 13.53 83 THR A CA 1
ATOM 1122 C C . THR A 1 103 ? 16.698 12.479 12.988 1.00 12.56 83 THR A C 1
ATOM 1123 O O . THR A 1 103 ? 17.527 13.271 13.471 1.00 15.63 83 THR A O 1
ATOM 1134 N N . GLY A 1 104 ? 16.786 12.037 11.729 1.00 12.24 84 GLY A N 1
ATOM 1135 C CA . GLY A 1 104 ? 17.814 12.512 10.826 1.00 14.86 84 GLY A CA 1
ATOM 1136 C C . GLY A 1 104 ? 19.169 11.834 10.958 1.00 10.73 84 GLY A C 1
ATOM 1137 O O . GLY A 1 104 ? 20.139 12.251 10.313 1.00 11.28 84 GLY A O 1
ATOM 1141 N N . GLN A 1 105 ? 19.284 10.795 11.796 1.00 11.14 85 GLN A N 1
ATOM 1142 C CA . GLN A 1 105 ? 20.603 10.228 12.006 1.00 12.04 85 GLN A CA 1
ATOM 1143 C C . GLN A 1 105 ? 21.214 9.641 10.702 1.00 10.71 85 GLN A C 1
ATOM 1144 O O . GLN A 1 105 ? 22.390 9.868 10.435 1.00 10.63 85 GLN A O 1
ATOM 1158 N N . PRO A 1 106 ? 20.448 8.886 9.895 1.00 11.48 86 PRO A N 1
ATOM 1159 C CA . PRO A 1 106 ? 21.008 8.369 8.659 1.00 8.28 86 PRO A CA 1
ATOM 1160 C C . PRO A 1 106 ? 21.371 9.491 7.670 1.00 13.10 86 PRO A C 1
ATOM 1161 O O . PRO A 1 106 ? 22.413 9.416 7.030 1.00 10.53 86 PRO A O 1
ATOM 1172 N N . ALA A 1 107 ? 20.531 10.509 7.545 1.00 10.85 87 ALA A N 1
ATOM 1173 C CA . ALA A 1 107 ? 20.855 11.629 6.663 1.00 8.94 87 ALA A CA 1
ATOM 1174 C C . ALA A 1 107 ? 22.159 12.306 7.081 1.00 11.14 87 ALA A C 1
ATOM 1175 O O . ALA A 1 107 ? 22.980 12.646 6.253 1.00 13.25 87 ALA A O 1
ATOM 1182 N N . LEU A 1 108 ? 22.329 12.529 8.377 1.00 9.63 88 LEU A N 1
ATOM 1183 C CA . LEU A 1 108 ? 23.520 13.191 8.860 1.00 9.61 88 LEU A CA 1
ATOM 1184 C C . LEU A 1 108 ? 24.739 12.316 8.725 1.00 11.59 88 LEU A C 1
ATOM 1185 O O . LEU A 1 108 ? 25.828 12.822 8.524 1.00 13.64 88 LEU A O 1
ATOM 1201 N N . ARG A 1 109 ? 24.574 10.997 8.813 1.00 12.00 89 ARG A N 1
ATOM 1202 C CA . ARG A 1 109 ? 25.701 10.099 8.593 1.00 11.14 89 ARG A CA 1
ATOM 1203 C C . ARG A 1 109 ? 26.248 10.227 7.177 1.00 10.54 89 ARG A C 1
ATOM 1204 O O . ARG A 1 109 ? 27.480 10.300 6.956 1.00 14.91 89 ARG A O 1
ATOM 1225 N N . VAL A 1 110 ? 25.340 10.261 6.226 1.00 10.57 90 VAL A N 1
ATOM 1226 C CA . VAL A 1 110 ? 25.686 10.350 4.809 1.00 10.90 90 VAL A CA 1
ATOM 1227 C C . VAL A 1 110 ? 26.210 11.749 4.479 1.00 13.92 90 VAL A C 1
ATOM 1228 O O . VAL A 1 110 ? 27.165 11.876 3.741 1.00 15.52 90 VAL A O 1
ATOM 1241 N N . ALA A 1 111 ? 25.623 12.779 5.089 1.00 11.03 91 ALA A N 1
ATOM 1242 C CA . ALA A 1 111 ? 26.023 14.147 4.815 1.00 10.95 91 ALA A CA 1
ATOM 1243 C C . ALA A 1 111 ? 27.428 14.429 5.341 1.00 11.92 91 ALA A C 1
ATOM 1244 O O . ALA A 1 111 ? 28.096 15.333 4.863 1.00 17.78 91 ALA A O 1
ATOM 1251 N N . ARG A 1 112 ? 27.891 13.675 6.332 1.00 11.00 92 ARG A N 1
ATOM 1252 C CA . ARG A 1 112 ? 29.239 13.957 6.851 1.00 14.50 92 ARG A CA 1
ATOM 1253 C C . ARG A 1 112 ? 30.289 13.852 5.734 1.00 17.62 92 ARG A C 1
ATOM 1254 O O . ARG A 1 112 ? 31.211 14.670 5.681 1.00 22.08 92 ARG A O 1
ATOM 1275 N N . ASP A 1 113 ? 30.130 12.870 4.846 1.00 16.31 93 ASP A N 1
ATOM 1276 C CA . ASP A 1 113 ? 31.175 12.482 3.886 1.00 22.14 93 ASP A CA 1
ATOM 1277 C C . ASP A 1 113 ? 30.760 12.702 2.436 1.00 22.95 93 ASP A C 1
ATOM 1278 O O . ASP A 1 113 ? 31.497 12.348 1.504 1.00 23.83 93 ASP A O 1
ATOM 1287 N N . ASN A 1 114 ? 29.592 13.298 2.237 1.00 16.00 94 ASN A N 1
ATOM 1288 C CA . ASN A 1 114 ? 29.094 13.569 0.877 1.00 17.06 94 ASN A CA 1
ATOM 1289 C C . ASN A 1 114 ? 28.620 15.014 0.755 1.00 16.89 94 ASN A C 1
ATOM 1290 O O . ASN A 1 114 ? 27.739 15.459 1.504 1.00 13.51 94 ASN A O 1
ATOM 1301 N N . ALA A 1 115 ? 29.217 15.752 -0.186 1.00 18.69 95 ALA A N 1
ATOM 1302 C CA . ALA A 1 115 ? 28.815 17.123 -0.438 1.00 16.47 95 ALA A CA 1
ATOM 1303 C C . ALA A 1 115 ? 27.554 17.155 -1.301 1.00 17.09 95 ALA A C 1
ATOM 1304 O O . ALA A 1 115 ? 27.594 17.413 -2.522 1.00 16.31 95 ALA A O 1
ATOM 1311 N N . ILE A 1 116 ? 26.438 16.862 -0.655 1.00 13.00 96 ILE A N 1
ATOM 1312 C CA . ILE A 1 116 ? 25.114 16.849 -1.261 1.00 12.82 96 ILE A CA 1
ATOM 1313 C C . ILE A 1 116 ? 24.166 17.641 -0.405 1.00 16.23 96 ILE A C 1
ATOM 1314 O O . ILE A 1 116 ? 24.527 18.096 0.680 1.00 15.52 96 ILE A O 1
ATOM 1330 N N . GLN A 1 117 ? 22.949 17.821 -0.913 1.00 11.99 97 GLN A N 1
ATOM 1331 C CA . GLN A 1 117 ? 21.897 18.503 -0.184 1.00 11.00 97 GLN A CA 1
ATOM 1332 C C . GLN A 1 117 ? 20.764 17.514 0.078 1.00 12.06 97 GLN A C 1
ATOM 1333 O O . GLN A 1 117 ? 20.199 16.942 -0.858 1.00 13.01 97 GLN A O 1
ATOM 1347 N N . ILE A 1 118 ? 20.487 17.262 1.358 1.00 9.70 98 ILE A N 1
ATOM 1348 C CA . ILE A 1 118 ? 19.410 16.381 1.766 1.00 12.51 98 ILE A CA 1
ATOM 1349 C C . ILE A 1 118 ? 18.301 17.200 2.375 1.00 12.83 98 ILE A C 1
ATOM 1350 O O . ILE A 1 118 ? 18.543 18.004 3.282 1.00 12.41 98 ILE A O 1
ATOM 1366 N N . THR A 1 119 ? 17.108 17.005 1.835 1.00 10.12 99 THR A N 1
ATOM 1367 C CA . THR A 1 119 ? 15.859 17.506 2.376 1.00 11.64 99 THR A CA 1
ATOM 1368 C C . THR A 1 119 ? 15.230 16.327 3.108 1.00 10.80 99 THR A C 1
ATOM 1369 O O . THR A 1 119 ? 14.790 15.404 2.464 1.00 11.18 99 THR A O 1
ATOM 1380 N N . GLY A 1 120 ? 15.154 16.361 4.441 1.00 11.41 100 GLY A N 1
ATOM 1381 C CA . GLY A 1 120 ? 14.539 15.293 5.218 1.00 11.54 100 GLY A CA 1
ATOM 1382 C C . GLY A 1 120 ? 13.158 15.675 5.654 1.00 10.20 100 GLY A C 1
ATOM 1383 O O . GLY A 1 120 ? 12.987 16.753 6.217 1.00 12.90 100 GLY A O 1
ATOM 1387 N N . ILE A 1 121 ? 12.162 14.843 5.405 1.00 8.82 101 ILE A N 1
ATOM 1388 C CA . ILE A 1 121 ? 10.806 15.128 5.811 1.00 11.00 101 ILE A CA 1
ATOM 1389 C C . ILE A 1 121 ? 10.257 14.060 6.749 1.00 11.36 101 ILE A C 1
ATOM 1390 O O . ILE A 1 121 ? 10.556 12.879 6.611 1.00 11.76 101 ILE A O 1
ATOM 1406 N N . THR A 1 122 ? 9.490 14.507 7.732 1.00 11.41 102 THR A N 1
ATOM 1407 C CA . THR A 1 122 ? 8.836 13.612 8.657 1.00 12.60 102 THR A CA 1
ATOM 1408 C C . THR A 1 122 ? 7.523 14.246 9.097 1.00 16.27 102 THR A C 1
ATOM 1409 O O . THR A 1 122 ? 7.359 15.446 8.967 1.00 17.72 102 THR A O 1
ATOM 1420 N N . VAL A 1 123 ? 6.605 13.459 9.624 1.00 12.08 103 VAL A N 1
ATOM 1421 C CA . VAL A 1 123 ? 5.341 14.015 10.126 1.00 11.72 103 VAL A CA 1
ATOM 1422 C C . VAL A 1 123 ? 5.379 14.272 11.634 1.00 13.51 103 VAL A C 1
ATOM 1423 O O . VAL A 1 123 ? 4.406 14.749 12.207 1.00 14.84 103 VAL A O 1
ATOM 1436 N N . SER A 1 124 ? 6.524 13.977 12.232 1.00 13.99 104 SER A N 1
ATOM 1437 C CA . SER A 1 124 ? 6.735 14.192 13.655 1.00 13.94 104 SER A CA 1
ATOM 1438 C C . SER A 1 124 ? 7.475 15.487 13.915 1.00 11.42 104 SER A C 1
ATOM 1439 O O . SER A 1 124 ? 8.645 15.590 13.563 1.00 11.18 104 SER A O 1
ATOM 1447 N N . GLN A 1 125 ? 6.840 16.451 14.607 1.00 13.41 105 GLN A N 1
ATOM 1448 C CA . GLN A 1 125 ? 7.517 17.705 14.946 1.00 15.23 105 GLN A CA 1
ATOM 1449 C C . GLN A 1 125 ? 8.646 17.497 15.958 1.00 11.29 105 GLN A C 1
ATOM 1450 O O . GLN A 1 125 ? 9.638 18.220 15.946 1.00 14.23 105 GLN A O 1
ATOM 1464 N N . VAL A 1 126 ? 8.505 16.498 16.833 1.00 10.88 106 VAL A N 1
ATOM 1465 C CA . VAL A 1 126 ? 9.594 16.126 17.705 1.00 8.93 106 VAL A CA 1
ATOM 1466 C C . VAL A 1 126 ? 10.800 15.764 16.877 1.00 11.46 106 VAL A C 1
ATOM 1467 O O . VAL A 1 126 ? 11.891 16.205 17.146 1.00 10.85 106 VAL A O 1
ATOM 1480 N N . GLN A 1 127 ? 10.622 14.922 15.868 1.00 9.15 107 GLN A N 1
ATOM 1481 C CA . GLN A 1 127 ? 11.776 14.521 15.055 1.00 11.24 107 GLN A CA 1
ATOM 1482 C C . GLN A 1 127 ? 12.390 15.697 14.259 1.00 8.96 107 GLN A C 1
ATOM 1483 O O . GLN A 1 127 ? 13.612 15.792 14.131 1.00 11.61 107 GLN A O 1
ATOM 1497 N N . VAL A 1 128 ? 11.563 16.580 13.740 1.00 11.09 108 VAL A N 1
ATOM 1498 C CA . VAL A 1 128 ? 12.063 17.748 13.045 1.00 11.65 108 VAL A CA 1
ATOM 1499 C C . VAL A 1 128 ? 12.993 18.537 13.939 1.00 13.41 108 VAL A C 1
ATOM 1500 O O . VAL A 1 128 ? 14.132 18.867 13.564 1.00 11.23 108 VAL A O 1
ATOM 1513 N N . ALA A 1 129 ? 12.521 18.816 15.152 1.00 11.87 109 ALA A N 1
ATOM 1514 C CA . ALA A 1 129 ? 13.297 19.597 16.088 1.00 11.71 109 ALA A CA 1
ATOM 1515 C C . ALA A 1 129 ? 14.617 18.936 16.489 1.00 7.92 109 ALA A C 1
ATOM 1516 O O . ALA A 1 129 ? 15.653 19.587 16.531 1.00 13.27 109 ALA A O 1
ATOM 1523 N N . ILE A 1 130 ? 14.585 17.632 16.760 1.00 10.02 110 ILE A N 1
ATOM 1524 C CA . ILE A 1 130 ? 15.793 16.898 17.134 1.00 11.75 110 ILE A CA 1
ATOM 1525 C C . ILE A 1 130 ? 16.775 16.858 15.965 1.00 10.88 110 ILE A C 1
ATOM 1526 O O . ILE A 1 130 ? 17.992 17.054 16.141 1.00 11.96 110 ILE A O 1
ATOM 1542 N N . ALA A 1 131 ? 16.261 16.563 14.780 1.00 11.72 111 ALA A N 1
ATOM 1543 C CA . ALA A 1 131 ? 17.073 16.466 13.584 1.00 12.32 111 ALA A CA 1
ATOM 1544 C C . ALA A 1 131 ? 17.780 17.798 13.296 1.00 13.40 111 ALA A C 1
ATOM 1545 O O . ALA A 1 131 ? 18.982 17.846 13.003 1.00 13.07 111 ALA A O 1
ATOM 1552 N N . ALA A 1 132 ? 17.027 18.881 13.360 1.00 13.23 112 ALA A N 1
ATOM 1553 C CA . ALA A 1 132 ? 17.615 20.205 13.081 1.00 12.56 112 ALA A CA 1
ATOM 1554 C C . ALA A 1 132 ? 18.688 20.572 14.122 1.00 14.75 112 ALA A C 1
ATOM 1555 O O . ALA A 1 132 ? 19.731 21.130 13.783 1.00 14.00 112 ALA A O 1
ATOM 1562 N N . ASP A 1 133 ? 18.450 20.265 15.398 1.00 13.67 113 ASP A N 1
ATOM 1563 C CA . ASP A 1 133 ? 19.453 20.524 16.427 1.00 15.95 113 ASP A CA 1
ATOM 1564 C C . ASP A 1 133 ? 20.713 19.712 16.221 1.00 13.14 113 ASP A C 1
ATOM 1565 O O . ASP A 1 133 ? 21.798 20.193 16.440 1.00 14.03 113 ASP A O 1
ATOM 1574 N N . CYS A 1 134 ? 20.543 18.444 15.862 1.00 13.75 114 CYS A N 1
ATOM 1575 C CA . CYS A 1 134 ? 21.673 17.557 15.580 1.00 11.55 114 CYS A CA 1
ATOM 1576 C C . CYS A 1 134 ? 22.493 18.091 14.401 1.00 13.36 114 CYS A C 1
ATOM 1577 O O . CYS A 1 134 ? 23.719 18.049 14.422 1.00 14.71 114 CYS A O 1
ATOM 1585 N N . ALA A 1 135 ? 21.808 18.577 13.381 1.00 14.53 115 ALA A N 1
ATOM 1586 C CA . ALA A 1 135 ? 22.494 19.185 12.235 1.00 13.66 115 ALA A CA 1
ATOM 1587 C C . ALA A 1 135 ? 23.383 20.346 12.664 1.00 12.57 115 ALA A C 1
ATOM 1588 O O . ALA A 1 135 ? 24.521 20.490 12.196 1.00 14.80 115 ALA A O 1
ATOM 1595 N N . ARG A 1 136 ? 22.841 21.179 13.553 1.00 13.49 116 ARG A N 1
ATOM 1596 C CA . ARG A 1 136 ? 23.579 22.314 14.078 1.00 16.31 116 ARG A CA 1
ATOM 1597 C C . ARG A 1 136 ? 24.786 21.837 14.885 1.00 15.01 116 ARG A C 1
ATOM 1598 O O . ARG A 1 136 ? 25.928 22.280 14.696 1.00 14.76 116 ARG A O 1
ATOM 1619 N N . GLU A 1 137 ? 24.538 20.909 15.796 1.00 15.41 117 GLU A N 1
ATOM 1620 C CA . GLU A 1 137 ? 25.591 20.423 16.679 1.00 17.59 117 GLU A CA 1
ATOM 1621 C C . GLU A 1 137 ? 26.732 19.802 15.894 1.00 17.02 117 GLU A C 1
ATOM 1622 O O . GLU A 1 137 ? 27.918 19.961 16.250 1.00 20.94 117 GLU A O 1
ATOM 1634 N N . ARG A 1 138 ? 26.391 19.105 14.820 1.00 14.77 118 ARG A N 1
ATOM 1635 C CA . ARG A 1 138 ? 27.399 18.430 14.000 1.00 12.78 118 ARG A CA 1
ATOM 1636 C C . ARG A 1 138 ? 28.039 19.292 12.900 1.00 14.45 118 ARG A C 1
ATOM 1637 O O . ARG A 1 138 ? 28.956 18.840 12.210 1.00 18.11 118 ARG A O 1
ATOM 1658 N N . GLY A 1 139 ? 27.589 20.529 12.766 1.00 15.12 119 GLY A N 1
ATOM 1659 C CA . GLY A 1 139 ? 28.082 21.400 11.741 1.00 12.32 119 GLY A CA 1
ATOM 1660 C C . GLY A 1 139 ? 27.728 20.917 10.338 1.00 16.00 119 GLY A C 1
ATOM 1661 O O . GLY A 1 139 ? 28.543 21.036 9.436 1.00 14.92 119 GLY A O 1
ATOM 1665 N N . LEU A 1 140 ? 26.512 20.392 10.149 1.00 13.69 120 LEU A N 1
ATOM 1666 C CA . LEU A 1 140 ? 26.113 19.867 8.840 1.00 12.10 120 LEU A CA 1
ATOM 1667 C C . LEU A 1 140 ? 24.845 20.522 8.273 1.00 11.36 120 LEU A C 1
ATOM 1668 O O . LEU A 1 140 ? 24.316 20.069 7.264 1.00 12.66 120 LEU A O 1
ATOM 1684 N N . SER A 1 141 ? 24.412 21.645 8.849 1.00 11.12 121 SER A N 1
ATOM 1685 C CA . SER A 1 141 ? 23.169 22.275 8.411 1.00 9.59 121 SER A CA 1
ATOM 1686 C C . SER A 1 141 ? 23.311 22.900 6.999 1.00 12.36 121 SER A C 1
ATOM 1687 O O . SER A 1 141 ? 22.322 23.187 6.371 1.00 13.73 121 SER A O 1
ATOM 1695 N N . HIS A 1 142 ? 24.526 23.080 6.507 1.00 12.05 122 HIS A N 1
ATOM 1696 C CA . HIS A 1 142 ? 24.712 23.529 5.097 1.00 10.62 122 HIS A CA 1
ATOM 1697 C C . HIS A 1 142 ? 24.370 22.451 4.082 1.00 12.66 122 HIS A C 1
ATOM 1698 O O . HIS A 1 142 ? 24.171 22.769 2.896 1.00 13.18 122 HIS A O 1
ATOM 1711 N N . ARG A 1 143 ? 24.307 21.197 4.544 1.00 10.06 123 ARG A N 1
ATOM 1712 C CA . ARG A 1 143 ? 24.006 20.053 3.673 1.00 11.83 123 ARG A CA 1
ATOM 1713 C C . ARG A 1 143 ? 22.655 19.428 3.942 1.00 11.97 123 ARG A C 1
ATOM 1714 O O . ARG A 1 143 ? 22.115 18.761 3.072 1.00 15.63 123 ARG A O 1
ATOM 1735 N N . VAL A 1 144 ? 22.128 19.531 5.156 1.00 10.82 124 VAL A N 1
ATOM 1736 C CA . VAL A 1 144 ? 20.900 18.829 5.481 1.00 15.68 124 VAL A CA 1
ATOM 1737 C C . VAL A 1 144 ? 19.929 19.771 6.149 1.00 15.31 124 VAL A C 1
ATOM 1738 O O . VAL A 1 144 ? 20.318 20.506 7.068 1.00 17.72 124 VAL A O 1
ATOM 1751 N N . ASP A 1 145 ? 18.679 19.757 5.710 1.00 13.32 125 ASP A N 1
ATOM 1752 C CA . ASP A 1 145 ? 17.620 20.441 6.443 1.00 17.78 125 ASP A CA 1
ATOM 1753 C C . ASP A 1 145 ? 16.377 19.555 6.555 1.00 13.35 125 ASP A C 1
ATOM 1754 O O . ASP A 1 145 ? 16.143 18.613 5.781 1.00 13.65 125 ASP A O 1
ATOM 1763 N N . PHE A 1 146 ? 15.586 19.858 7.567 1.00 13.05 126 PHE A N 1
ATOM 1764 C CA . PHE A 1 146 ? 14.478 19.036 7.972 1.00 11.72 126 PHE A CA 1
ATOM 1765 C C . PHE A 1 146 ? 13.215 19.833 8.077 1.00 14.08 126 PHE A C 1
ATOM 1766 O O . PHE A 1 146 ? 13.241 20.967 8.561 1.00 14.71 126 PHE A O 1
ATOM 1783 N N . SER A 1 147 ? 12.113 19.223 7.649 1.00 14.85 127 SER A N 1
ATOM 1784 C CA . SER A 1 147 ? 10.807 19.829 7.712 1.00 11.74 127 SER A CA 1
ATOM 1785 C C . SER A 1 147 ? 9.687 18.857 7.993 1.00 13.99 127 SER A C 1
ATOM 1786 O O . SER A 1 147 ? 9.803 17.642 7.738 1.00 11.50 127 SER A O 1
ATOM 1794 N N . CYS A 1 148 ? 8.594 19.401 8.506 1.00 14.56 128 CYS A N 1
ATOM 1795 C CA . CYS A 1 148 ? 7.397 18.635 8.787 1.00 13.42 128 CYS A CA 1
ATOM 1796 C C . CYS A 1 148 ? 6.502 18.654 7.567 1.00 17.29 128 CYS A C 1
ATOM 1797 O O . CYS A 1 148 ? 5.760 19.611 7.353 1.00 18.46 128 CYS A O 1
ATOM 1805 N N . VAL A 1 149 ? 6.568 17.565 6.810 1.00 14.63 129 VAL A N 1
ATOM 1806 C CA . VAL A 1 149 ? 5.957 17.441 5.502 1.00 18.43 129 VAL A CA 1
ATOM 1807 C C . VAL A 1 149 ? 5.378 16.038 5.380 1.00 15.30 129 VAL A C 1
ATOM 1808 O O . VAL A 1 149 ? 6.029 15.057 5.748 1.00 15.61 129 VAL A O 1
ATOM 1821 N N . ASP A 1 150 ? 4.153 15.958 4.868 1.00 16.05 130 ASP A N 1
ATOM 1822 C CA . ASP A 1 150 ? 3.473 14.704 4.574 1.00 16.15 130 ASP A CA 1
ATOM 1823 C C . ASP A 1 150 ? 3.842 14.210 3.174 1.00 17.16 130 ASP A C 1
ATOM 1824 O O . ASP A 1 150 ? 3.568 14.874 2.192 1.00 17.08 130 ASP A O 1
ATOM 1833 N N . ALA A 1 151 ? 4.422 13.026 3.078 1.00 15.47 131 ALA A N 1
ATOM 1834 C CA . ALA A 1 151 ? 4.893 12.496 1.812 1.00 15.06 131 ALA A CA 1
ATOM 1835 C C . ALA A 1 151 ? 3.758 12.223 0.845 1.00 12.70 131 ALA A C 1
ATOM 1836 O O . ALA A 1 151 ? 4.002 12.097 -0.342 1.00 16.20 131 ALA A O 1
ATOM 1843 N N . MET A 1 152 ? 2.526 12.145 1.339 1.00 14.79 132 MET A N 1
ATOM 1844 C CA . MET A 1 152 ? 1.395 11.911 0.448 1.00 14.24 132 MET A CA 1
ATOM 1845 C C . MET A 1 152 ? 1.001 13.200 -0.266 1.00 16.04 132 MET A C 1
ATOM 1846 O O . MET A 1 152 ? 0.164 13.173 -1.189 1.00 20.08 132 MET A O 1
ATOM 1860 N N . SER A 1 153 ? 1.618 14.316 0.141 1.00 16.94 133 SER A N 1
ATOM 1861 C CA . SER A 1 153 ? 1.409 15.601 -0.528 1.00 21.89 133 SER A CA 1
ATOM 1862 C C . SER A 1 153 ? 2.631 16.502 -0.433 1.00 15.80 133 SER A C 1
ATOM 1863 O O . SER A 1 153 ? 2.720 17.361 0.429 1.00 17.64 133 SER A O 1
ATOM 1871 N N . LEU A 1 154 ? 3.538 16.358 -1.381 1.00 14.03 134 LEU A N 1
ATOM 1872 C CA . LEU A 1 154 ? 4.817 17.031 -1.308 1.00 15.93 134 LEU A CA 1
ATOM 1873 C C . LEU A 1 154 ? 4.713 18.438 -1.864 1.00 16.83 134 LEU A C 1
ATOM 1874 O O . LEU A 1 154 ? 4.114 18.625 -2.923 1.00 20.42 134 LEU A O 1
ATOM 1890 N N . PRO A 1 155 ? 5.334 19.416 -1.177 1.00 16.97 135 PRO A N 1
ATOM 1891 C CA . PRO A 1 155 ? 5.235 20.813 -1.641 1.00 21.12 135 PRO A CA 1
ATOM 1892 C C . PRO A 1 155 ? 6.158 21.128 -2.822 1.00 27.56 135 PRO A C 1
ATOM 1893 O O . PRO A 1 155 ? 6.092 22.220 -3.387 1.00 34.66 135 PRO A O 1
ATOM 1904 N N . TYR A 1 156 ? 6.973 20.165 -3.226 1.00 15.94 136 TYR A N 1
ATOM 1905 C CA . TYR A 1 156 ? 8.055 20.423 -4.150 1.00 18.23 136 TYR A CA 1
ATOM 1906 C C . TYR A 1 156 ? 7.578 20.378 -5.590 1.00 16.63 136 TYR A C 1
ATOM 1907 O O . TYR A 1 156 ? 6.615 19.674 -5.906 1.00 16.67 136 TYR A O 1
ATOM 1925 N N . PRO A 1 157 ? 8.246 21.124 -6.472 1.00 19.81 137 PRO A N 1
ATOM 1926 C CA . PRO A 1 157 ? 7.906 21.060 -7.893 1.00 19.04 137 PRO A CA 1
ATOM 1927 C C . PRO A 1 157 ? 8.259 19.713 -8.498 1.00 18.34 137 PRO A C 1
ATOM 1928 O O . PRO A 1 157 ? 9.100 18.972 -7.945 1.00 15.31 137 PRO A O 1
ATOM 1939 N N . ASP A 1 158 ? 7.612 19.379 -9.613 1.00 16.14 138 ASP A N 1
ATOM 1940 C CA . ASP A 1 158 ? 8.023 18.222 -10.394 1.00 16.41 138 ASP A CA 1
ATOM 1941 C C . ASP A 1 158 ? 9.510 18.274 -10.680 1.00 15.46 138 ASP A C 1
ATOM 1942 O O . ASP A 1 158 ? 10.052 19.357 -10.895 1.00 15.96 138 ASP A O 1
ATOM 1951 N N . ASN A 1 159 ? 10.165 17.113 -10.727 1.00 13.49 139 ASN A N 1
ATOM 1952 C CA . ASN A 1 159 ? 11.542 17.024 -11.226 1.00 14.58 139 ASN A CA 1
ATOM 1953 C C . ASN A 1 159 ? 12.509 17.910 -10.433 1.00 18.25 139 ASN A C 1
ATOM 1954 O O . ASN A 1 159 ? 13.296 18.655 -11.008 1.00 17.39 139 ASN A O 1
ATOM 1965 N N . ALA A 1 160 ? 12.438 17.809 -9.104 1.00 14.67 140 ALA A N 1
ATOM 1966 C CA . ALA A 1 160 ? 13.256 18.596 -8.166 1.00 13.69 140 ALA A CA 1
ATOM 1967 C C . ALA A 1 160 ? 14.458 17.847 -7.593 1.00 14.96 140 ALA A C 1
ATOM 1968 O O . ALA A 1 160 ? 15.464 18.462 -7.232 1.00 17.16 140 ALA A O 1
ATOM 1975 N N . PHE A 1 161 ? 14.356 16.524 -7.475 1.00 12.41 141 PHE A N 1
ATOM 1976 C CA . PHE A 1 161 ? 15.362 15.749 -6.740 1.00 11.28 141 PHE A CA 1
ATOM 1977 C C . PHE A 1 161 ? 16.075 14.727 -7.606 1.00 12.59 141 PHE A C 1
ATOM 1978 O O . PHE A 1 161 ? 15.451 14.052 -8.416 1.00 13.74 141 PHE A O 1
ATOM 1995 N N . ASP A 1 162 ? 17.378 14.566 -7.401 1.00 11.16 142 ASP A N 1
ATOM 1996 C CA . ASP A 1 162 ? 18.158 13.552 -8.083 1.00 10.61 142 ASP A CA 1
ATOM 1997 C C . ASP A 1 162 ? 17.931 12.148 -7.513 1.00 10.78 142 ASP A C 1
ATOM 1998 O O . ASP A 1 162 ? 18.101 11.147 -8.209 1.00 11.71 142 ASP A O 1
ATOM 2007 N N . ALA A 1 163 ? 17.569 12.080 -6.237 1.00 10.25 143 ALA A N 1
ATOM 2008 C CA . ALA A 1 163 ? 17.415 10.814 -5.554 1.00 10.34 143 ALA A CA 1
ATOM 2009 C C . ALA A 1 163 ? 16.488 10.963 -4.379 1.00 8.62 143 ALA A C 1
ATOM 2010 O O . ALA A 1 163 ? 16.174 12.085 -3.944 1.00 10.39 143 ALA A O 1
ATOM 2017 N N . ALA A 1 164 ? 16.073 9.821 -3.861 1.00 10.77 144 ALA A N 1
ATOM 2018 C CA . ALA A 1 164 ? 15.245 9.752 -2.687 1.00 10.56 144 ALA A CA 1
ATOM 2019 C C . ALA A 1 164 ? 15.509 8.491 -1.902 1.00 8.73 144 ALA A C 1
ATOM 2020 O O . ALA A 1 164 ? 15.889 7.478 -2.478 1.00 10.67 144 ALA A O 1
ATOM 2027 N N . TRP A 1 165 ? 15.254 8.549 -0.598 1.00 7.96 145 TRP A N 1
ATOM 2028 C CA . TRP A 1 165 ? 15.205 7.389 0.284 1.00 9.54 145 TRP A CA 1
ATOM 2029 C C . TRP A 1 165 ? 13.782 7.205 0.839 1.00 9.89 145 TRP A C 1
ATOM 2030 O O . TRP A 1 165 ? 13.118 8.170 1.167 1.00 10.50 145 TRP A O 1
ATOM 2051 N N . ALA A 1 166 ? 13.371 5.954 1.060 1.00 11.80 146 ALA A N 1
ATOM 2052 C CA . ALA A 1 166 ? 12.254 5.668 1.951 1.00 10.79 146 ALA A CA 1
ATOM 2053 C C . ALA A 1 166 ? 12.676 4.449 2.744 1.00 11.51 146 ALA A C 1
ATOM 2054 O O . ALA A 1 166 ? 12.412 3.318 2.336 1.00 10.46 146 ALA A O 1
ATOM 2061 N N . MET A 1 167 ? 13.401 4.710 3.830 1.00 10.37 147 MET A N 1
ATOM 2062 C CA . MET A 1 167 ? 13.901 3.676 4.717 1.00 11.23 147 MET A CA 1
ATOM 2063 C C . MET A 1 167 ? 12.900 3.470 5.821 1.00 11.85 147 MET A C 1
ATOM 2064 O O . MET A 1 167 ? 12.839 4.267 6.742 1.00 11.51 147 MET A O 1
ATOM 2078 N N . GLN A 1 168 ? 12.074 2.434 5.628 1.00 11.58 148 GLN A N 1
ATOM 2079 C CA . GLN A 1 168 ? 10.995 2.009 6.517 1.00 12.61 148 GLN A CA 1
ATOM 2080 C C . GLN A 1 168 ? 9.969 3.112 6.804 1.00 12.43 148 GLN A C 1
ATOM 2081 O O . GLN A 1 168 ? 9.537 3.325 7.942 1.00 14.61 148 GLN A O 1
ATOM 2095 N N . SER A 1 169 ? 9.596 3.845 5.763 1.00 9.61 149 SER A N 1
ATOM 2096 C CA . SER A 1 169 ? 8.560 4.866 5.909 1.00 11.13 149 SER A CA 1
ATOM 2097 C C . SER A 1 169 ? 7.278 4.590 5.111 1.00 11.32 149 SER A C 1
ATOM 2098 O O . SER A 1 169 ? 6.199 4.938 5.567 1.00 14.45 149 SER A O 1
ATOM 2106 N N . LEU A 1 170 ? 7.363 3.956 3.938 1.00 10.53 150 LEU A N 1
ATOM 2107 C CA . LEU A 1 170 ? 6.173 3.828 3.096 1.00 14.23 150 LEU A CA 1
ATOM 2108 C C . LEU A 1 170 ? 5.064 3.024 3.757 1.00 14.55 150 LEU A C 1
ATOM 2109 O O . LEU A 1 170 ? 3.888 3.336 3.601 1.00 14.99 150 LEU A O 1
ATOM 2125 N N . LEU A 1 171 ? 5.403 1.985 4.502 1.00 13.47 151 LEU A N 1
ATOM 2126 C CA . LEU A 1 171 ? 4.346 1.147 5.041 1.00 16.80 151 LEU A CA 1
ATOM 2127 C C . LEU A 1 171 ? 3.631 1.786 6.235 1.00 18.03 151 LEU A C 1
ATOM 2128 O O . LEU A 1 171 ? 2.574 1.331 6.640 1.00 17.74 151 LEU A O 1
ATOM 2144 N N . GLU A 1 172 ? 4.163 2.890 6.737 1.00 15.27 152 GLU A N 1
ATOM 2145 C CA . GLU A 1 172 ? 3.485 3.650 7.792 1.00 16.06 152 GLU A CA 1
ATOM 2146 C C . GLU A 1 172 ? 2.420 4.588 7.275 1.00 16.04 152 GLU A C 1
ATOM 2147 O O . GLU A 1 172 ? 1.691 5.190 8.050 1.00 20.11 152 GLU A O 1
ATOM 2159 N N . MET A 1 173 ? 2.347 4.750 5.971 1.00 16.25 153 MET A N 1
ATOM 2160 C CA . MET A 1 173 ? 1.471 5.750 5.410 1.00 18.09 153 MET A CA 1
ATOM 2161 C C . MET A 1 173 ? 0.084 5.207 5.148 1.00 16.78 153 MET A C 1
ATOM 2162 O O . MET A 1 173 ? -0.049 4.047 4.799 1.00 16.47 153 MET A O 1
ATOM 2176 N N . SER A 1 174 ? -0.944 6.042 5.295 1.00 19.86 154 SER A N 1
ATOM 2177 C CA . SER A 1 174 ? -2.307 5.549 5.124 1.00 20.38 154 SER A CA 1
ATOM 2178 C C . SER A 1 174 ? -2.514 5.115 3.683 1.00 19.47 154 SER A C 1
ATOM 2179 O O . SER A 1 174 ? -3.170 4.120 3.427 1.00 21.42 154 SER A O 1
ATOM 2187 N N . GLU A 1 175 ? -1.912 5.844 2.751 1.00 16.18 155 GLU A N 1
ATOM 2188 C CA . GLU A 1 175 ? -2.042 5.562 1.320 1.00 20.85 155 GLU A CA 1
ATOM 2189 C C . GLU A 1 175 ? -0.657 5.546 0.675 1.00 18.39 155 GLU A C 1
ATOM 2190 O O . GLU A 1 175 ? -0.219 6.557 0.115 1.00 15.86 155 GLU A O 1
ATOM 2202 N N . PRO A 1 176 ? 0.046 4.406 0.781 1.00 15.23 156 PRO A N 1
ATOM 2203 C CA . PRO A 1 176 ? 1.438 4.358 0.306 1.00 16.45 156 PRO A CA 1
ATOM 2204 C C . PRO A 1 176 ? 1.540 4.607 -1.183 1.00 17.01 156 PRO A C 1
ATOM 2205 O O . PRO A 1 176 ? 2.545 5.126 -1.632 1.00 17.78 156 PRO A O 1
ATOM 2216 N N . ASP A 1 177 ? 0.523 4.218 -1.941 1.00 15.97 157 ASP A N 1
ATOM 2217 C CA . ASP A 1 177 ? 0.600 4.365 -3.386 1.00 18.16 157 ASP A CA 1
ATOM 2218 C C . ASP A 1 177 ? 0.624 5.824 -3.754 1.00 14.18 157 ASP A C 1
ATOM 2219 O O . ASP A 1 177 ? 1.219 6.194 -4.741 1.00 17.55 157 ASP A O 1
ATOM 2228 N N . ARG A 1 178 ? -0.077 6.631 -2.972 1.00 17.70 158 ARG A N 1
ATOM 2229 C CA . ARG A 1 178 ? -0.128 8.066 -3.165 1.00 19.44 158 ARG A CA 1
ATOM 2230 C C . ARG A 1 178 ? 1.235 8.682 -2.918 1.00 17.16 158 ARG A C 1
ATOM 2231 O O . ARG A 1 178 ? 1.692 9.501 -3.686 1.00 15.69 158 ARG A O 1
ATOM 2252 N N . ALA A 1 179 ? 1.890 8.271 -1.839 1.00 15.03 159 ALA A N 1
ATOM 2253 C CA . ALA A 1 179 ? 3.244 8.748 -1.570 1.00 12.74 159 ALA A CA 1
ATOM 2254 C C . ALA A 1 179 ? 4.225 8.304 -2.667 1.00 13.53 159 ALA A C 1
ATOM 2255 O O . ALA A 1 179 ? 5.130 9.043 -3.079 1.00 13.59 159 ALA A O 1
ATOM 2262 N N . ILE A 1 180 ? 4.079 7.073 -3.131 1.00 13.65 160 ILE A N 1
ATOM 2263 C CA . ILE A 1 180 ? 4.963 6.585 -4.172 1.00 11.51 160 ILE A CA 1
ATOM 2264 C C . ILE A 1 180 ? 4.829 7.431 -5.458 1.00 14.17 160 ILE A C 1
ATOM 2265 O O . ILE A 1 180 ? 5.831 7.792 -6.080 1.00 12.14 160 ILE A O 1
ATOM 2281 N N . ARG A 1 181 ? 3.601 7.756 -5.853 1.00 11.36 161 ARG A N 1
ATOM 2282 C CA . ARG A 1 181 ? 3.394 8.613 -7.011 1.00 11.76 161 ARG A CA 1
ATOM 2283 C C . ARG A 1 181 ? 3.980 10.023 -6.783 1.00 12.69 161 ARG A C 1
ATOM 2284 O O . ARG A 1 181 ? 4.487 10.630 -7.720 1.00 14.17 161 ARG A O 1
ATOM 2305 N N . GLU A 1 182 ? 3.934 10.530 -5.560 1.00 12.49 162 GLU A N 1
ATOM 2306 C CA . GLU A 1 182 ? 4.505 11.843 -5.287 1.00 11.31 162 GLU A CA 1
ATOM 2307 C C . GLU A 1 182 ? 6.024 11.823 -5.403 1.00 12.51 162 GLU A C 1
ATOM 2308 O O . GLU A 1 182 ? 6.650 12.753 -5.940 1.00 12.59 162 GLU A O 1
ATOM 2320 N N . ILE A 1 183 ? 6.624 10.760 -4.890 1.00 11.70 163 ILE A N 1
ATOM 2321 C CA . ILE A 1 183 ? 8.071 10.631 -5.003 1.00 11.78 163 ILE A CA 1
ATOM 2322 C C . ILE A 1 183 ? 8.467 10.586 -6.479 1.00 14.29 163 ILE A C 1
ATOM 2323 O O . ILE A 1 183 ? 9.437 11.242 -6.897 1.00 12.38 163 ILE A O 1
ATOM 2339 N N . LEU A 1 184 ? 7.734 9.814 -7.274 1.00 13.43 164 LEU A N 1
ATOM 2340 C CA . LEU A 1 184 ? 8.015 9.746 -8.704 1.00 12.85 164 LEU A CA 1
ATOM 2341 C C . LEU A 1 184 ? 7.901 11.125 -9.331 1.00 13.45 164 LEU A C 1
ATOM 2342 O O . LEU A 1 184 ? 8.743 11.493 -10.146 1.00 14.29 164 LEU A O 1
ATOM 2358 N N . ARG A 1 185 ? 6.864 11.864 -8.950 1.00 12.45 165 ARG A N 1
ATOM 2359 C CA . ARG A 1 185 ? 6.633 13.201 -9.484 1.00 12.57 165 ARG A CA 1
ATOM 2360 C C . ARG A 1 185 ? 7.823 14.133 -9.221 1.00 13.28 165 ARG A C 1
ATOM 2361 O O . ARG A 1 185 ? 8.290 14.838 -10.137 1.00 14.02 165 ARG A O 1
ATOM 2382 N N . VAL A 1 186 ? 8.301 14.177 -7.978 1.00 11.18 166 VAL A N 1
ATOM 2383 C CA . VAL A 1 186 ? 9.337 15.154 -7.622 1.00 14.79 166 VAL A CA 1
ATOM 2384 C C . VAL A 1 186 ? 10.763 14.675 -7.942 1.00 13.02 166 VAL A C 1
ATOM 2385 O O . VAL A 1 186 ? 11.680 15.474 -7.908 1.00 11.95 166 VAL A O 1
ATOM 2398 N N . LEU A 1 187 ? 10.962 13.399 -8.274 1.00 11.58 167 LEU A N 1
ATOM 2399 C CA . LEU A 1 187 ? 12.240 12.964 -8.823 1.00 11.55 167 LEU A CA 1
ATOM 2400 C C . LEU A 1 187 ? 12.407 13.512 -10.228 1.00 13.69 167 LEU A C 1
ATOM 2401 O O . LEU A 1 187 ? 11.424 13.622 -10.961 1.00 12.16 167 LEU A O 1
ATOM 2417 N N . LYS A 1 188 ? 13.650 13.808 -10.579 1.00 11.02 168 LYS A N 1
ATOM 2418 C CA . LYS A 1 188 ? 14.022 14.146 -11.951 1.00 11.96 168 LYS A CA 1
ATOM 2419 C C . LYS A 1 188 ? 13.992 12.883 -12.783 1.00 13.11 168 LYS A C 1
ATOM 2420 O O . LYS A 1 188 ? 14.107 11.785 -12.253 1.00 13.29 168 LYS A O 1
ATOM 2439 N N . PRO A 1 189 ? 13.847 13.019 -14.112 1.00 14.81 169 PRO A N 1
ATOM 2440 C CA . PRO A 1 189 ? 13.978 11.815 -14.935 1.00 14.71 169 PRO A CA 1
ATOM 2441 C C . PRO A 1 189 ? 15.312 11.130 -14.709 1.00 12.61 169 PRO A C 1
ATOM 2442 O O . PRO A 1 189 ? 16.370 11.796 -14.659 1.00 15.52 169 PRO A O 1
ATOM 2453 N N . GLY A 1 190 ? 15.252 9.811 -14.530 1.00 14.03 170 GLY A N 1
ATOM 2454 C CA . GLY A 1 190 ? 16.434 9.053 -14.179 1.00 15.61 170 GLY A CA 1
ATOM 2455 C C . GLY A 1 190 ? 16.755 9.034 -12.690 1.00 14.61 170 GLY A C 1
ATOM 2456 O O . GLY A 1 190 ? 17.656 8.328 -12.288 1.00 15.82 170 GLY A O 1
ATOM 2460 N N . GLY A 1 191 ? 16.052 9.836 -11.895 1.00 13.35 171 GLY A N 1
ATOM 2461 C CA . GLY A 1 191 ? 16.273 9.891 -10.459 1.00 11.86 171 GLY A CA 1
ATOM 2462 C C . GLY A 1 191 ? 16.029 8.555 -9.780 1.00 14.24 171 GLY A C 1
ATOM 2463 O O . GLY A 1 191 ? 15.085 7.846 -10.111 1.00 13.38 171 GLY A O 1
ATOM 2467 N N . ILE A 1 192 ? 16.848 8.276 -8.774 1.00 12.62 172 ILE A N 1
ATOM 2468 C CA . ILE A 1 192 ? 16.853 7.004 -8.083 1.00 11.89 172 ILE A CA 1
ATOM 2469 C C . ILE A 1 192 ? 16.154 7.020 -6.731 1.00 13.28 172 ILE A C 1
ATOM 2470 O O . ILE A 1 192 ? 16.373 7.934 -5.938 1.00 13.37 172 ILE A O 1
ATOM 2486 N N . LEU A 1 193 ? 15.308 6.021 -6.484 1.00 12.54 173 LEU A N 1
ATOM 2487 C CA . LEU A 1 193 ? 14.668 5.829 -5.183 1.00 10.57 173 LEU A CA 1
ATOM 2488 C C . LEU A 1 193 ? 15.185 4.569 -4.536 1.00 12.15 173 LEU A C 1
ATOM 2489 O O . LEU A 1 193 ? 15.138 3.500 -5.142 1.00 13.24 173 LEU A O 1
ATOM 2505 N N . GLY A 1 194 ? 15.657 4.679 -3.307 1.00 9.25 174 GLY A N 1
ATOM 2506 C CA . GLY A 1 194 ? 16.028 3.514 -2.534 1.00 12.29 174 GLY A CA 1
ATOM 2507 C C . GLY A 1 194 ? 15.040 3.306 -1.421 1.00 12.04 174 GLY A C 1
ATOM 2508 O O . GLY A 1 194 ? 14.812 4.229 -0.645 1.00 11.34 174 GLY A O 1
ATOM 2512 N N . VAL A 1 195 ? 14.470 2.111 -1.353 1.00 11.54 175 VAL A N 1
ATOM 2513 C CA . VAL A 1 195 ? 13.476 1.729 -0.368 1.00 9.47 175 VAL A CA 1
ATOM 2514 C C . VAL A 1 195 ? 13.938 0.567 0.486 1.00 12.57 175 VAL A C 1
ATOM 2515 O O . VAL A 1 195 ? 14.428 -0.433 -0.044 1.00 11.94 175 VAL A O 1
ATOM 2528 N N . THR A 1 196 ? 13.776 0.672 1.806 1.00 11.45 176 THR A N 1
ATOM 2529 C CA . THR A 1 196 ? 13.912 -0.506 2.642 1.00 9.77 176 THR A CA 1
ATOM 2530 C C . THR A 1 196 ? 12.665 -0.708 3.435 1.00 12.78 176 THR A C 1
ATOM 2531 O O . THR A 1 196 ? 11.934 0.243 3.779 1.00 11.47 176 THR A O 1
ATOM 2542 N N . GLU A 1 197 ? 12.393 -1.975 3.728 1.00 11.41 177 GLU A N 1
ATOM 2543 C CA . GLU A 1 197 ? 11.198 -2.241 4.470 1.00 11.24 177 GLU A CA 1
ATOM 2544 C C . GLU A 1 197 ? 11.254 -3.584 5.157 1.00 10.59 177 GLU A C 1
ATOM 2545 O O . GLU A 1 197 ? 11.888 -4.551 4.667 1.00 10.90 177 GLU A O 1
ATOM 2557 N N . VAL A 1 198 ? 10.600 -3.623 6.312 1.00 9.55 178 VAL A N 1
ATOM 2558 C CA . VAL A 1 198 ? 10.205 -4.864 6.977 1.00 12.77 178 VAL A CA 1
ATOM 2559 C C . VAL A 1 198 ? 9.014 -5.465 6.254 1.00 11.44 178 VAL A C 1
ATOM 2560 O O . VAL A 1 198 ? 7.993 -4.796 6.094 1.00 10.52 178 VAL A O 1
ATOM 2573 N N . VAL A 1 199 ? 9.155 -6.704 5.807 1.00 11.59 179 VAL A N 1
ATOM 2574 C CA . VAL A 1 199 ? 8.119 -7.391 5.023 1.00 10.39 179 VAL A CA 1
ATOM 2575 C C . VAL A 1 199 ? 7.756 -8.747 5.625 1.00 10.73 179 VAL A C 1
ATOM 2576 O O . VAL A 1 199 ? 8.464 -9.280 6.447 1.00 12.06 179 VAL A O 1
ATOM 2589 N N . LYS A 1 200 ? 6.643 -9.315 5.192 1.00 11.99 180 LYS A N 1
ATOM 2590 C CA . LYS A 1 200 ? 6.454 -10.746 5.384 1.00 11.78 180 LYS A CA 1
ATOM 2591 C C . LYS A 1 200 ? 7.418 -11.459 4.441 1.00 10.09 180 LYS A C 1
ATOM 2592 O O . LYS A 1 200 ? 7.436 -11.144 3.243 1.00 13.61 180 LYS A O 1
ATOM 2611 N N . ARG A 1 201 ? 8.263 -12.348 4.967 1.00 14.89 181 ARG A N 1
ATOM 2612 C CA . ARG A 1 201 ? 9.342 -12.901 4.154 1.00 14.30 181 ARG A CA 1
ATOM 2613 C C . ARG A 1 201 ? 8.828 -13.645 2.932 1.00 17.54 181 ARG A C 1
ATOM 2614 O O . ARG A 1 201 ? 9.399 -13.543 1.859 1.00 16.29 181 ARG A O 1
ATOM 2635 N N . GLU A 1 202 ? 7.759 -14.403 3.110 1.00 16.57 182 GLU A N 1
ATOM 2636 C CA . GLU A 1 202 ? 7.268 -15.267 2.036 1.00 17.46 182 GLU A CA 1
ATOM 2637 C C . GLU A 1 202 ? 5.779 -15.505 2.180 1.00 19.43 182 GLU A C 1
ATOM 2638 O O . GLU A 1 202 ? 5.223 -15.303 3.248 1.00 23.84 182 GLU A O 1
ATOM 2650 N N . ALA A 1 203 ? 5.140 -15.928 1.096 1.00 26.96 183 ALA A N 1
ATOM 2651 C CA . ALA A 1 203 ? 3.688 -16.104 1.090 1.00 26.24 183 ALA A CA 1
ATOM 2652 C C . ALA A 1 203 ? 3.168 -17.233 1.989 1.00 28.39 183 ALA A C 1
ATOM 2653 O O . ALA A 1 203 ? 1.959 -17.379 2.162 1.00 36.04 183 ALA A O 1
ATOM 2660 N N . GLY A 1 204 ? 4.055 -18.020 2.587 1.00 32.60 184 GLY A N 1
ATOM 2661 C CA . GLY A 1 204 ? 3.630 -19.127 3.436 1.00 31.23 184 GLY A CA 1
ATOM 2662 C C . GLY A 1 204 ? 2.851 -18.736 4.689 1.00 35.92 184 GLY A C 1
ATOM 2663 O O . GLY A 1 204 ? 3.187 -17.763 5.373 1.00 33.08 184 GLY A O 1
ATOM 2667 N N . GLY A 1 205 ? 1.795 -19.496 4.985 1.00 36.14 185 GLY A N 1
ATOM 2668 C CA . GLY A 1 205 ? 1.041 -19.335 6.219 1.00 32.50 185 GLY A CA 1
ATOM 2669 C C . GLY A 1 205 ? 0.032 -18.201 6.192 1.00 29.65 185 GLY A C 1
ATOM 2670 O O . GLY A 1 205 ? -0.390 -17.747 5.120 1.00 37.91 185 GLY A O 1
ATOM 2674 N N . ASP A 1 212 ? -4.345 -5.996 7.900 1.00 35.14 192 ASP A N 1
ATOM 2675 C CA . ASP A 1 212 ? -3.375 -6.913 8.491 1.00 30.26 192 ASP A CA 1
ATOM 2676 C C . ASP A 1 212 ? -2.175 -6.127 9.006 1.00 29.59 192 ASP A C 1
ATOM 2677 O O . ASP A 1 212 ? -1.527 -5.427 8.234 1.00 26.06 192 ASP A O 1
ATOM 2685 N N . ARG A 1 213 ? -1.900 -6.225 10.305 1.00 21.16 193 ARG A N 1
ATOM 2686 C CA . ARG A 1 213 ? -0.749 -5.551 10.906 1.00 19.43 193 ARG A CA 1
ATOM 2687 C C . ARG A 1 213 ? 0.058 -6.500 11.788 1.00 17.13 193 ARG A C 1
ATOM 2688 O O . ARG A 1 213 ? -0.496 -7.358 12.460 1.00 20.54 193 ARG A O 1
ATOM 2709 N N . TRP A 1 214 ? 1.377 -6.316 11.813 1.00 17.32 194 TRP A N 1
ATOM 2710 C CA . TRP A 1 214 ? 2.190 -6.982 12.812 1.00 15.34 194 TRP A CA 1
ATOM 2711 C C . TRP A 1 214 ? 1.788 -6.436 14.187 1.00 16.02 194 TRP A C 1
ATOM 2712 O O . TRP A 1 214 ? 1.207 -5.358 14.272 1.00 17.51 194 TRP A O 1
ATOM 2733 N N . PRO A 1 215 ? 2.127 -7.165 15.268 1.00 18.58 195 PRO A N 1
ATOM 2734 C CA . PRO A 1 215 ? 1.789 -6.702 16.621 1.00 21.16 195 PRO A CA 1
ATOM 2735 C C . PRO A 1 215 ? 2.384 -5.347 16.996 1.00 22.18 195 PRO A C 1
ATOM 2736 O O . PRO A 1 215 ? 1.894 -4.694 17.915 1.00 18.85 195 PRO A O 1
ATOM 2747 N N . THR A 1 216 ? 3.442 -4.946 16.298 1.00 19.76 196 THR A N 1
ATOM 2748 C CA . THR A 1 216 ? 4.039 -3.632 16.460 1.00 19.90 196 THR A CA 1
ATOM 2749 C C . THR A 1 216 ? 3.197 -2.525 15.853 1.00 20.20 196 THR A C 1
ATOM 2750 O O . THR A 1 216 ? 3.508 -1.344 16.038 1.00 25.06 196 THR A O 1
ATOM 2761 N N . GLY A 1 217 ? 2.177 -2.904 15.081 1.00 19.47 197 GLY A N 1
ATOM 2762 C CA . GLY A 1 217 ? 1.346 -1.939 14.390 1.00 16.70 197 GLY A CA 1
ATOM 2763 C C . GLY A 1 217 ? 1.702 -1.739 12.925 1.00 19.39 197 GLY A C 1
ATOM 2764 O O . GLY A 1 217 ? 0.965 -1.076 12.206 1.00 19.98 197 GLY A O 1
ATOM 2768 N N . LEU A 1 218 ? 2.843 -2.271 12.487 1.00 18.14 198 LEU A N 1
ATOM 2769 C CA . LEU A 1 218 ? 3.244 -2.143 11.088 1.00 16.35 198 LEU A CA 1
ATOM 2770 C C . LEU A 1 218 ? 2.358 -2.990 10.146 1.00 16.71 198 LEU A C 1
ATOM 2771 O O . LEU A 1 218 ? 2.143 -4.183 10.375 1.00 17.38 198 LEU A O 1
ATOM 2787 N N . ARG A 1 219 ? 1.876 -2.350 9.084 1.00 15.13 199 ARG A N 1
ATOM 2788 C CA . ARG A 1 219 ? 1.179 -3.019 7.976 1.00 16.62 199 ARG A CA 1
ATOM 2789 C C . ARG A 1 219 ? 2.003 -4.235 7.478 1.00 14.20 199 ARG A C 1
ATOM 2790 O O . ARG A 1 219 ? 3.205 -4.137 7.315 1.00 16.76 199 ARG A O 1
ATOM 2811 N N . ILE A 1 220 ? 1.358 -5.383 7.291 1.00 16.06 200 ILE A N 1
ATOM 2812 C CA . ILE A 1 220 ? 2.020 -6.564 6.742 1.00 15.31 200 ILE A CA 1
ATOM 2813 C C . ILE A 1 220 ? 1.993 -6.475 5.218 1.00 15.27 200 ILE A C 1
ATOM 2814 O O . ILE A 1 220 ? 0.943 -6.266 4.601 1.00 16.54 200 ILE A O 1
ATOM 2830 N N . CYS A 1 221 ? 3.158 -6.639 4.613 1.00 11.75 201 CYS A N 1
ATOM 2831 C CA . CYS A 1 221 ? 3.288 -6.537 3.181 1.00 12.30 201 CYS A CA 1
ATOM 2832 C C . CYS A 1 221 ? 4.415 -7.459 2.701 1.00 10.89 201 CYS A C 1
ATOM 2833 O O . CYS A 1 221 ? 5.498 -7.484 3.314 1.00 12.13 201 CYS A O 1
ATOM 2841 N N . LEU A 1 222 ? 4.217 -8.142 1.583 1.00 12.86 202 LEU A N 1
ATOM 2842 C CA . LEU A 1 222 ? 5.318 -8.838 0.904 1.00 15.56 202 LEU A CA 1
ATOM 2843 C C . LEU A 1 222 ? 6.222 -7.859 0.136 1.00 13.27 202 LEU A C 1
ATOM 2844 O O . LEU A 1 222 ? 5.749 -6.856 -0.374 1.00 13.80 202 LEU A O 1
ATOM 2860 N N . ALA A 1 223 ? 7.510 -8.166 0.018 1.00 11.67 203 ALA A N 1
ATOM 2861 C CA . ALA A 1 223 ? 8.383 -7.390 -0.835 1.00 13.94 203 ALA A CA 1
ATOM 2862 C C . ALA A 1 223 ? 7.854 -7.354 -2.264 1.00 14.91 203 ALA A C 1
ATOM 2863 O O . ALA A 1 223 ? 7.935 -6.333 -2.940 1.00 14.21 203 ALA A O 1
ATOM 2870 N N . GLU A 1 224 ? 7.314 -8.482 -2.711 1.00 16.45 204 GLU A N 1
ATOM 2871 C CA . GLU A 1 224 ? 6.751 -8.598 -4.046 1.00 17.18 204 GLU A CA 1
ATOM 2872 C C . GLU A 1 224 ? 5.600 -7.609 -4.257 1.00 12.85 204 GLU A C 1
ATOM 2873 O O . GLU A 1 224 ? 5.402 -7.115 -5.370 1.00 15.03 204 GLU A O 1
ATOM 2885 N N . GLN A 1 225 ? 4.872 -7.311 -3.181 1.00 13.11 205 GLN A N 1
ATOM 2886 C CA . GLN A 1 225 ? 3.730 -6.378 -3.232 1.00 14.10 205 GLN A CA 1
ATOM 2887 C C . GLN A 1 225 ? 4.218 -4.935 -3.290 1.00 16.63 205 GLN A C 1
ATOM 2888 O O . GLN A 1 225 ? 3.660 -4.094 -3.989 1.00 16.90 205 GLN A O 1
ATOM 2902 N N . LEU A 1 226 ? 5.266 -4.660 -2.527 1.00 13.36 206 LEU A N 1
ATOM 2903 C CA . LEU A 1 226 ? 5.941 -3.370 -2.584 1.00 15.23 206 LEU A CA 1
ATOM 2904 C C . LEU A 1 226 ? 6.476 -3.094 -4.000 1.00 14.39 206 LEU A C 1
ATOM 2905 O O . LEU A 1 226 ? 6.317 -2.003 -4.537 1.00 15.96 206 LEU A O 1
ATOM 2921 N N . LEU A 1 227 ? 7.122 -4.102 -4.592 1.00 14.05 207 LEU A N 1
ATOM 2922 C CA . LEU A 1 227 ? 7.658 -3.973 -5.941 1.00 15.02 207 LEU A CA 1
ATOM 2923 C C . LEU A 1 227 ? 6.575 -3.651 -6.928 1.00 14.87 207 LEU A C 1
ATOM 2924 O O . LEU A 1 227 ? 6.720 -2.763 -7.766 1.00 16.00 207 LEU A O 1
ATOM 2940 N N . GLU A 1 228 ? 5.459 -4.358 -6.818 1.00 15.22 208 GLU A N 1
ATOM 2941 C CA . GLU A 1 228 ? 4.378 -4.160 -7.748 1.00 19.47 208 GLU A CA 1
ATOM 2942 C C . GLU A 1 228 ? 3.738 -2.758 -7.610 1.00 14.08 208 GLU A C 1
ATOM 2943 O O . GLU A 1 228 ? 3.391 -2.123 -8.604 1.00 16.59 208 GLU A O 1
ATOM 2955 N N . SER A 1 229 ? 3.599 -2.242 -6.386 1.00 14.30 209 SER A N 1
ATOM 2956 C CA . SER A 1 229 ? 3.177 -0.861 -6.210 1.00 14.05 209 SER A CA 1
ATOM 2957 C C . SER A 1 229 ? 4.144 0.154 -6.828 1.00 15.02 209 SER A C 1
ATOM 2958 O O . SER A 1 229 ? 3.725 1.138 -7.428 1.00 16.77 209 SER A O 1
ATOM 2966 N N . LEU A 1 230 ? 5.446 -0.061 -6.668 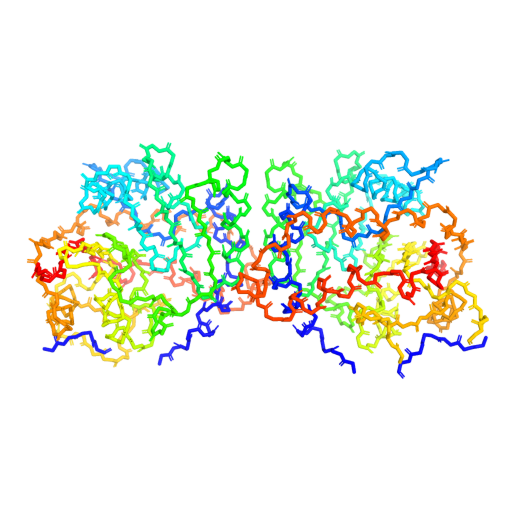1.00 13.33 210 LEU A N 1
ATOM 2967 C CA . LEU A 1 230 ? 6.432 0.841 -7.273 1.00 15.35 210 LEU A CA 1
ATOM 2968 C C . LEU A 1 230 ? 6.337 0.837 -8.790 1.00 15.58 210 LEU A C 1
ATOM 2969 O O . LEU A 1 230 ? 6.297 1.902 -9.415 1.00 14.44 210 LEU A O 1
ATOM 2985 N N . ARG A 1 231 ? 6.289 -0.366 -9.376 1.00 15.63 211 ARG A N 1
ATOM 2986 C CA . ARG A 1 231 ? 6.150 -0.503 -10.831 1.00 16.23 211 ARG A CA 1
ATOM 2987 C C . ARG A 1 231 ? 4.889 0.148 -11.343 1.00 16.99 211 ARG A C 1
ATOM 2988 O O . ARG A 1 231 ? 4.906 0.835 -12.360 1.00 17.74 211 ARG A O 1
ATOM 3009 N N . ALA A 1 232 ? 3.785 -0.116 -10.666 1.00 17.55 212 ALA A N 1
ATOM 3010 C CA . ALA A 1 232 ? 2.490 0.381 -11.076 1.00 19.51 212 ALA A CA 1
ATOM 3011 C C . ALA A 1 232 ? 2.468 1.909 -11.102 1.00 23.96 212 ALA A C 1
ATOM 3012 O O . ALA A 1 232 ? 1.768 2.514 -11.928 1.00 23.17 212 ALA A O 1
ATOM 3019 N N . ALA A 1 233 ? 3.265 2.539 -10.237 1.00 17.97 213 ALA A N 1
ATOM 3020 C CA . ALA A 1 233 ? 3.298 3.981 -10.176 1.00 20.00 213 ALA A CA 1
ATOM 3021 C C . ALA A 1 233 ? 4.089 4.580 -11.338 1.00 18.47 213 ALA A C 1
ATOM 3022 O O . ALA A 1 233 ? 3.942 5.762 -11.631 1.00 22.46 213 ALA A O 1
ATOM 3029 N N . GLY A 1 234 ? 4.938 3.773 -11.980 1.00 19.06 214 GLY A N 1
ATOM 3030 C CA . GLY A 1 234 ? 5.773 4.241 -13.077 1.00 19.87 214 GLY A CA 1
ATOM 3031 C C . GLY A 1 234 ? 7.274 4.060 -12.862 1.00 20.69 214 GLY A C 1
ATOM 3032 O O . GLY A 1 234 ? 8.080 4.414 -13.721 1.00 18.24 214 GLY A O 1
ATOM 3036 N N . PHE A 1 235 ? 7.677 3.506 -11.718 1.00 12.24 215 PHE A N 1
ATOM 3037 C CA . PHE A 1 235 ? 9.097 3.273 -11.516 1.00 13.78 215 PHE A CA 1
ATOM 3038 C C . PHE A 1 235 ? 9.601 2.096 -12.348 1.00 19.23 215 PHE A C 1
ATOM 3039 O O . PHE A 1 235 ? 8.858 1.127 -12.551 1.00 20.60 215 PHE A O 1
ATOM 3056 N N . GLU A 1 236 ? 10.840 2.193 -12.820 1.00 18.48 216 GLU A N 1
ATOM 3057 C CA . GLU A 1 236 ? 11.625 1.026 -13.249 1.00 17.40 216 GLU A CA 1
ATOM 3058 C C . GLU A 1 236 ? 12.317 0.397 -12.044 1.00 16.32 216 GLU A C 1
ATOM 3059 O O . GLU A 1 236 ? 13.003 1.081 -11.297 1.00 19.06 216 GLU A O 1
ATOM 3071 N N . ILE A 1 237 ? 12.178 -0.900 -11.862 1.00 16.03 217 ILE A N 1
ATOM 3072 C CA . ILE A 1 237 ? 12.889 -1.561 -10.799 1.00 14.50 217 ILE A CA 1
ATOM 3073 C C . ILE A 1 237 ? 14.290 -1.880 -11.262 1.00 18.41 217 ILE A C 1
ATOM 3074 O O . ILE A 1 237 ? 14.482 -2.553 -12.300 1.00 18.94 217 ILE A O 1
ATOM 3090 N N . LEU A 1 238 ? 15.270 -1.370 -10.536 1.00 15.41 218 LEU A N 1
ATOM 3091 C CA . LEU A 1 238 ? 16.664 -1.630 -10.847 1.00 15.16 218 LEU A CA 1
ATOM 3092 C C . LEU A 1 238 ? 17.140 -2.880 -10.121 1.00 17.09 218 LEU A C 1
ATOM 3093 O O . LEU A 1 238 ? 17.887 -3.698 -10.688 1.00 18.27 218 LEU A O 1
ATOM 3109 N N . ASP A 1 239 ? 16.669 -3.073 -8.892 1.00 17.76 219 ASP A N 1
ATOM 3110 C CA . ASP A 1 239 ? 17.179 -4.170 -8.081 1.00 16.87 219 ASP A CA 1
ATOM 3111 C C . ASP A 1 239 ? 16.278 -4.431 -6.893 1.00 16.93 219 ASP A C 1
ATOM 3112 O O . ASP A 1 239 ? 15.720 -3.514 -6.311 1.00 15.42 219 ASP A O 1
ATOM 3121 N N . TRP A 1 240 ? 16.159 -5.694 -6.533 1.00 14.38 220 TRP A N 1
ATOM 3122 C CA . TRP A 1 240 ? 15.595 -6.136 -5.265 1.00 11.82 220 TRP A CA 1
ATOM 3123 C C . TRP A 1 240 ? 16.600 -7.090 -4.650 1.00 13.43 220 TRP A C 1
ATOM 3124 O O . TRP A 1 240 ? 17.093 -8.000 -5.321 1.00 13.91 220 TRP A O 1
ATOM 3145 N N . GLU A 1 241 ? 16.913 -6.888 -3.381 1.00 12.35 221 GLU A N 1
ATOM 3146 C CA . GLU A 1 241 ? 17.734 -7.816 -2.635 1.00 14.88 221 GLU A CA 1
ATOM 3147 C C . GLU A 1 241 ? 16.931 -8.202 -1.436 1.00 13.47 221 GLU A C 1
ATOM 3148 O O . GLU A 1 241 ? 16.494 -7.327 -0.685 1.00 11.39 221 GLU A O 1
ATOM 3160 N N . ASP A 1 242 ? 16.720 -9.487 -1.268 1.00 12.77 222 ASP A N 1
ATOM 3161 C CA . ASP A 1 242 ? 16.117 -10.010 -0.048 1.00 12.82 222 ASP A CA 1
ATOM 3162 C C . ASP A 1 242 ? 17.242 -10.226 0.933 1.00 11.02 222 ASP A C 1
ATOM 3163 O O . ASP A 1 242 ? 18.102 -11.074 0.739 1.00 12.51 222 ASP A O 1
ATOM 3172 N N . VAL A 1 243 ? 17.249 -9.443 2.018 1.00 12.42 223 VAL A N 1
ATOM 3173 C CA . VAL A 1 243 ? 18.364 -9.481 2.962 1.00 11.98 223 VAL A CA 1
ATOM 3174 C C . VAL A 1 243 ? 17.853 -9.940 4.348 1.00 14.11 223 VAL A C 1
ATOM 3175 O O . VAL A 1 243 ? 18.403 -9.600 5.374 1.00 13.06 223 VAL A O 1
ATOM 3188 N N . SER A 1 244 ? 16.769 -10.689 4.346 1.00 12.85 224 SER A N 1
ATOM 3189 C CA . SER A 1 244 ? 16.197 -11.185 5.589 1.00 12.75 224 SER A CA 1
ATOM 3190 C C . SER A 1 244 ? 17.224 -11.940 6.441 1.00 10.39 224 SER A C 1
ATOM 3191 O O . SER A 1 244 ? 17.186 -11.853 7.669 1.00 11.53 224 SER A O 1
ATOM 3199 N N . SER A 1 245 ? 18.119 -12.709 5.814 1.00 13.72 225 SER A N 1
ATOM 3200 C CA . SER A 1 245 ? 19.132 -13.450 6.561 1.00 13.08 225 SER A CA 1
ATOM 3201 C C . SER A 1 245 ? 20.151 -12.560 7.291 1.00 15.23 225 SER A C 1
ATOM 3202 O O . SER A 1 245 ? 20.785 -13.010 8.267 1.00 15.15 225 SER A O 1
ATOM 3210 N N . ARG A 1 246 ? 20.299 -11.321 6.819 1.00 10.00 226 ARG A N 1
ATOM 3211 C CA . ARG A 1 246 ? 21.236 -10.357 7.396 1.00 10.56 226 ARG A CA 1
ATOM 3212 C C . ARG A 1 246 ? 20.603 -9.510 8.486 1.00 13.38 226 ARG A C 1
ATOM 3213 O O . ARG A 1 246 ? 21.302 -8.931 9.282 1.00 12.46 226 ARG A O 1
ATOM 3234 N N . THR A 1 247 ? 19.285 -9.386 8.493 1.00 11.03 227 THR A N 1
ATOM 3235 C CA . THR A 1 247 ? 18.642 -8.459 9.422 1.00 13.72 227 THR A CA 1
ATOM 3236 C C . THR A 1 247 ? 17.965 -9.174 10.577 1.00 11.17 227 THR A C 1
ATOM 3237 O O . THR A 1 247 ? 17.390 -8.532 11.461 1.00 13.19 227 THR A O 1
ATOM 3248 N N . ARG A 1 248 ? 18.002 -10.497 10.589 1.00 11.01 228 ARG A N 1
ATOM 3249 C CA . ARG A 1 248 ? 17.168 -11.244 11.536 1.00 12.42 228 ARG A CA 1
ATOM 3250 C C . ARG A 1 248 ? 17.606 -11.052 12.975 1.00 13.29 228 ARG A C 1
ATOM 3251 O O . ARG A 1 248 ? 16.868 -11.394 13.905 1.00 14.10 228 ARG A O 1
ATOM 3272 N N . TYR A 1 249 ? 18.831 -10.584 13.155 1.00 12.60 229 TYR A N 1
ATOM 3273 C CA . TYR A 1 249 ? 19.341 -10.318 14.491 1.00 12.73 229 TYR A CA 1
ATOM 3274 C C . TYR A 1 249 ? 18.705 -9.109 15.127 1.00 14.85 229 TYR A C 1
ATOM 3275 O O . TYR A 1 249 ? 18.776 -8.946 16.362 1.00 11.68 229 TYR A O 1
ATOM 3293 N N . PHE A 1 250 ? 18.049 -8.262 14.333 1.00 10.35 230 PHE A N 1
ATOM 3294 C CA . PHE A 1 250 ? 17.594 -6.991 14.885 1.00 13.24 230 PHE A CA 1
ATOM 3295 C C . PHE A 1 250 ? 16.553 -7.122 15.990 1.00 13.13 230 PHE A C 1
ATOM 3296 O O . PHE A 1 250 ? 16.743 -6.556 17.090 1.00 13.56 230 PHE A O 1
ATOM 3313 N N . MET A 1 251 ? 15.435 -7.785 15.732 1.00 11.99 231 MET A N 1
ATOM 3314 C CA . MET A 1 251 ? 14.372 -7.788 16.740 1.00 12.42 231 MET A CA 1
ATOM 3315 C C . MET A 1 251 ? 14.848 -8.393 18.065 1.00 12.09 231 MET A C 1
ATOM 3316 O O . MET A 1 251 ? 14.589 -7.808 19.117 1.00 13.00 231 MET A O 1
ATOM 3330 N N . PRO A 1 252 ? 15.555 -9.520 18.045 1.00 12.92 232 PRO A N 1
ATOM 3331 C CA . PRO A 1 252 ? 15.971 -10.053 19.350 1.00 12.58 232 PRO A CA 1
ATOM 3332 C C . PRO A 1 252 ? 16.895 -9.085 20.071 1.00 14.79 232 PRO A C 1
ATOM 3333 O O . PRO A 1 252 ? 16.750 -8.889 21.294 1.00 13.32 232 PRO A O 1
ATOM 3344 N N . GLN A 1 253 ? 17.817 -8.454 19.348 1.00 11.90 233 GLN A N 1
ATOM 3345 C CA . GLN A 1 253 ? 18.812 -7.618 19.999 1.00 14.41 233 GLN A CA 1
ATOM 3346 C C . GLN A 1 253 ? 18.174 -6.322 20.466 1.00 13.67 233 GLN A C 1
ATOM 3347 O O . GLN A 1 253 ? 18.424 -5.881 21.604 1.00 15.93 233 GLN A O 1
ATOM 3361 N N . PHE A 1 254 ? 17.322 -5.720 19.649 1.00 12.48 234 PHE A N 1
ATOM 3362 C CA . PHE A 1 254 ? 16.673 -4.486 20.077 1.00 13.68 234 PHE A CA 1
ATOM 3363 C C . PHE A 1 254 ? 15.747 -4.738 21.268 1.00 10.73 234 PHE A C 1
ATOM 3364 O O . PHE A 1 254 ? 15.720 -3.927 22.192 1.00 11.95 234 PHE A O 1
ATOM 3381 N N . ALA A 1 255 ? 15.042 -5.868 21.287 1.00 11.76 235 ALA A N 1
ATOM 3382 C CA . ALA A 1 255 ? 14.146 -6.208 22.390 1.00 14.36 235 ALA A CA 1
ATOM 3383 C C . ALA A 1 255 ? 14.916 -6.320 23.690 1.00 13.67 235 ALA A C 1
ATOM 3384 O O . ALA A 1 255 ? 14.459 -5.852 24.730 1.00 13.38 235 ALA A O 1
ATOM 3391 N N . GLU A 1 256 ? 16.077 -6.960 23.638 1.00 13.92 236 GLU A N 1
ATOM 3392 C CA . GLU A 1 256 ? 16.898 -7.053 24.827 1.00 18.34 236 GLU A CA 1
ATOM 3393 C C . GLU A 1 256 ? 17.313 -5.652 25.315 1.00 14.13 236 GLU A C 1
ATOM 3394 O O . GLU A 1 256 ? 17.228 -5.349 26.514 1.00 14.72 236 GLU A O 1
ATOM 3406 N N . GLU A 1 257 ? 17.716 -4.776 24.391 1.00 12.34 237 GLU A N 1
ATOM 3407 C CA . GLU A 1 257 ? 18.071 -3.395 24.758 1.00 14.45 237 GLU A CA 1
ATOM 3408 C C . GLU A 1 257 ? 16.915 -2.633 25.396 1.00 17.23 237 GLU A C 1
ATOM 3409 O O . GLU A 1 257 ? 17.095 -1.868 26.357 1.00 19.00 237 GLU A O 1
ATOM 3421 N N . LEU A 1 258 ? 15.736 -2.806 24.819 1.00 12.60 238 LEU A N 1
ATOM 3422 C CA . LEU A 1 258 ? 14.512 -2.169 25.248 1.00 15.51 238 LEU A CA 1
ATOM 3423 C C . LEU A 1 258 ? 14.158 -2.645 26.626 1.00 14.26 238 LEU A C 1
ATOM 3424 O O . LEU A 1 258 ? 13.836 -1.837 27.499 1.00 16.12 238 LEU A O 1
ATOM 3440 N N . ALA A 1 259 ? 14.305 -3.940 26.860 1.00 13.23 239 ALA A N 1
ATOM 3441 C CA . ALA A 1 259 ? 13.918 -4.535 28.149 1.00 16.82 239 ALA A CA 1
ATOM 3442 C C . ALA A 1 259 ? 14.701 -3.934 29.283 1.00 24.56 239 ALA A C 1
ATOM 3443 O O . ALA A 1 259 ? 14.178 -3.755 30.365 1.00 25.29 239 ALA A O 1
ATOM 3450 N N . ALA A 1 260 ? 15.966 -3.631 29.066 1.00 16.99 240 ALA A N 1
ATOM 3451 C CA . ALA A 1 260 ? 16.703 -2.945 30.116 1.00 25.04 240 ALA A CA 1
ATOM 3452 C C . ALA A 1 260 ? 16.009 -1.615 30.507 1.00 31.96 240 ALA A C 1
ATOM 3453 O O . ALA A 1 260 ? 15.916 -1.289 31.688 1.00 37.94 240 ALA A O 1
ATOM 3460 N N . HIS A 1 261 ? 15.505 -0.860 29.525 1.00 27.82 241 HIS A N 1
ATOM 3461 C CA . HIS A 1 261 ? 14.871 0.452 29.781 1.00 24.61 241 HIS A CA 1
ATOM 3462 C C . HIS A 1 261 ? 13.362 0.403 29.983 1.00 26.45 241 HIS A C 1
ATOM 3463 O O . HIS A 1 261 ? 12.673 1.376 29.685 1.00 35.12 241 HIS A O 1
ATOM 3476 N N . GLN A 1 262 ? 12.848 -0.702 30.510 1.00 29.45 242 GLN A N 1
ATOM 3477 C CA . GLN A 1 262 ? 11.424 -0.955 30.421 1.00 22.55 242 GLN A CA 1
ATOM 3478 C C . GLN A 1 262 ? 10.673 -0.505 31.665 1.00 34.62 242 GLN A C 1
ATOM 3479 O O . GLN A 1 262 ? 9.446 -0.353 31.654 1.00 32.09 242 GLN A O 1
ATOM 3493 N N . HIS A 1 263 ? 11.408 -0.253 32.732 1.00 32.43 243 HIS A N 1
ATOM 3494 C CA . HIS A 1 263 ? 10.764 0.110 33.973 1.00 34.35 243 HIS A CA 1
ATOM 3495 C C . HIS A 1 263 ? 9.952 1.391 33.789 1.00 32.93 243 HIS A C 1
ATOM 3496 O O . HIS A 1 263 ? 10.439 2.385 33.235 1.00 33.75 243 HIS A O 1
ATOM 3509 N N . GLY A 1 264 ? 8.702 1.336 34.237 1.00 37.91 244 GLY A N 1
ATOM 3510 C CA . GLY A 1 264 ? 7.823 2.492 34.257 1.00 38.32 244 GLY A CA 1
ATOM 3511 C C . GLY A 1 264 ? 7.581 3.130 32.900 1.00 34.32 244 GLY A C 1
ATOM 3512 O O . GLY A 1 264 ? 7.382 4.348 32.831 1.00 30.84 244 GLY A O 1
ATOM 3516 N N . ILE A 1 265 ? 7.602 2.333 31.829 1.00 33.75 245 ILE A N 1
ATOM 3517 C CA . ILE A 1 265 ? 7.380 2.878 30.488 1.00 32.30 245 ILE A CA 1
ATOM 3518 C C . ILE A 1 265 ? 5.961 3.436 30.407 1.00 35.27 245 ILE A C 1
ATOM 3519 O O . ILE A 1 265 ? 5.758 4.530 29.886 1.00 33.36 245 ILE A O 1
ATOM 3535 N N . ALA A 1 266 ? 4.990 2.692 30.932 1.00 32.67 246 ALA A N 1
ATOM 3536 C CA . ALA A 1 266 ? 3.587 3.087 30.824 1.00 37.76 246 ALA A CA 1
ATOM 3537 C C . ALA A 1 266 ? 3.302 4.390 31.578 1.00 39.43 246 ALA A C 1
ATOM 3538 O O . ALA A 1 266 ? 2.554 5.240 31.098 1.00 44.48 246 ALA A O 1
ATOM 3545 N N . ASP A 1 267 ? 3.898 4.544 32.753 1.00 40.93 247 ASP A N 1
ATOM 3546 C CA . ASP A 1 267 ? 3.744 5.774 33.531 1.00 37.55 247 ASP A CA 1
ATOM 3547 C C . ASP A 1 267 ? 4.593 6.932 32.988 1.00 42.14 247 ASP A C 1
ATOM 3548 O O . ASP A 1 267 ? 4.172 8.090 33.043 1.00 41.96 247 ASP A O 1
ATOM 3557 N N . ARG A 1 268 ? 5.781 6.625 32.463 1.00 40.97 248 ARG A N 1
ATOM 3558 C CA . ARG A 1 268 ? 6.720 7.661 32.025 1.00 32.92 248 ARG A CA 1
ATOM 3559 C C . ARG A 1 268 ? 6.493 8.157 30.587 1.00 39.36 248 ARG A C 1
ATOM 3560 O O . ARG A 1 268 ? 6.709 9.337 30.308 1.00 38.58 248 ARG A O 1
ATOM 3581 N N . TYR A 1 269 ? 6.111 7.261 29.671 1.00 35.50 249 TYR A N 1
ATOM 3582 C CA . TYR A 1 269 ? 5.959 7.624 28.249 1.00 32.75 249 TYR A CA 1
ATOM 3583 C C . TYR A 1 269 ? 4.516 7.504 27.746 1.00 33.53 249 TYR A C 1
ATOM 3584 O O . TYR A 1 269 ? 4.200 7.891 26.619 1.00 33.45 249 TYR A O 1
ATOM 3602 N N . GLY A 1 270 ? 3.646 6.950 28.574 1.00 26.03 250 GLY A N 1
ATOM 3603 C CA . GLY A 1 270 ? 2.249 6.814 28.232 1.00 30.17 250 GLY A CA 1
ATOM 3604 C C . GLY A 1 270 ? 1.883 5.400 27.860 1.00 32.29 250 GLY A C 1
ATOM 3605 O O . GLY A 1 270 ? 2.755 4.571 27.567 1.00 29.79 250 GLY A O 1
ATOM 3609 N N . PRO A 1 271 ? 0.580 5.105 27.865 1.00 35.71 251 PRO A N 1
ATOM 3610 C CA . PRO A 1 271 ? 0.182 3.727 27.589 1.00 31.48 251 PRO A CA 1
ATOM 3611 C C . PRO A 1 271 ? 0.392 3.309 26.133 1.00 30.21 251 PRO A C 1
ATOM 3612 O O . PRO A 1 271 ? 0.659 2.138 25.914 1.00 31.11 251 PRO A O 1
ATOM 3623 N N . ALA A 1 272 ? 0.319 4.233 25.174 1.00 21.80 252 ALA A N 1
ATOM 3624 C CA . ALA A 1 272 ? 0.480 3.853 23.780 1.00 23.63 252 ALA A CA 1
ATOM 3625 C C . ALA A 1 272 ? 1.874 3.291 23.587 1.00 26.09 252 ALA A C 1
ATOM 3626 O O . ALA A 1 272 ? 2.066 2.241 22.965 1.00 26.12 252 ALA A O 1
ATOM 3633 N N . VAL A 1 273 ? 2.843 4.012 24.127 1.00 26.78 253 VAL A N 1
ATOM 3634 C CA . VAL A 1 273 ? 4.228 3.613 24.061 1.00 23.62 253 VAL A CA 1
ATOM 3635 C C . VAL A 1 273 ? 4.436 2.292 24.791 1.00 23.78 253 VAL A C 1
ATOM 3636 O O . VAL A 1 273 ? 5.135 1.418 24.277 1.00 24.15 253 VAL A O 1
ATOM 3649 N N . ALA A 1 274 ? 3.803 2.120 25.952 1.00 23.72 254 ALA A N 1
ATOM 3650 C CA . ALA A 1 274 ? 3.872 0.843 26.679 1.00 24.30 254 ALA A CA 1
ATOM 3651 C C . ALA A 1 274 ? 3.332 -0.345 25.871 1.00 21.41 254 ALA A C 1
ATOM 3652 O O . ALA A 1 274 ? 3.865 -1.461 25.940 1.00 22.61 254 ALA A O 1
ATOM 3659 N N . GLY A 1 275 ? 2.260 -0.130 25.120 1.00 22.92 255 GLY A N 1
ATOM 3660 C CA . GLY A 1 275 ? 1.700 -1.188 24.309 1.00 26.39 255 GLY A CA 1
ATOM 3661 C C . GLY A 1 275 ? 2.649 -1.570 23.190 1.00 21.57 255 GLY A C 1
ATOM 3662 O O . GLY A 1 275 ? 2.860 -2.744 22.913 1.00 21.45 255 GLY A O 1
ATOM 3666 N N . TRP A 1 276 ? 3.253 -0.568 22.561 1.00 22.26 256 TRP A N 1
ATOM 3667 C CA . TRP A 1 276 ? 4.205 -0.821 21.485 1.00 19.19 256 TRP A CA 1
ATOM 3668 C C . TRP A 1 276 ? 5.439 -1.565 22.038 1.00 18.93 256 TRP A C 1
ATOM 3669 O O . TRP A 1 276 ? 5.935 -2.520 21.422 1.00 19.06 256 TRP A O 1
ATOM 3690 N N . ALA A 1 277 ? 5.923 -1.119 23.197 1.00 18.64 257 ALA A N 1
ATOM 3691 C CA . ALA A 1 277 ? 7.097 -1.734 23.834 1.00 19.93 257 ALA A CA 1
ATOM 3692 C C . ALA A 1 277 ? 6.826 -3.202 24.155 1.00 18.41 257 ALA A C 1
ATOM 3693 O O . ALA A 1 277 ? 7.672 -4.076 23.940 1.00 16.81 257 ALA A O 1
ATOM 3700 N N . ALA A 1 278 ? 5.628 -3.484 24.641 1.00 17.45 258 ALA A N 1
ATOM 3701 C CA . ALA A 1 278 ? 5.252 -4.850 24.968 1.00 20.72 258 ALA A CA 1
ATOM 3702 C C . ALA A 1 278 ? 5.262 -5.742 23.701 1.00 24.03 258 ALA A C 1
ATOM 3703 O O . ALA A 1 278 ? 5.738 -6.876 23.743 1.00 19.20 258 ALA A O 1
ATOM 3710 N N . ALA A 1 279 ? 4.795 -5.200 22.575 1.00 19.75 259 ALA A N 1
ATOM 3711 C CA . ALA A 1 279 ? 4.779 -5.902 21.285 1.00 17.20 259 ALA A CA 1
ATOM 3712 C C . ALA A 1 279 ? 6.187 -6.238 20.765 1.00 19.89 259 ALA A C 1
ATOM 3713 O O . ALA A 1 279 ? 6.446 -7.360 20.305 1.00 17.85 259 ALA A O 1
ATOM 3720 N N . VAL A 1 280 ? 7.109 -5.280 20.864 1.00 14.47 260 VAL A N 1
ATOM 3721 C CA . VAL A 1 280 ? 8.492 -5.521 20.468 1.00 17.00 260 VAL A CA 1
ATOM 3722 C C . VAL A 1 280 ? 9.066 -6.638 21.328 1.00 21.75 260 VAL A C 1
ATOM 3723 O O . VAL A 1 280 ? 9.685 -7.573 20.825 1.00 17.91 260 VAL A O 1
ATOM 3736 N N . CYS A 1 281 ? 8.831 -6.586 22.630 1.00 19.18 261 CYS A N 1
ATOM 3737 C CA . CYS A 1 281 ? 9.411 -7.621 23.474 1.00 19.70 261 CYS A CA 1
ATOM 3738 C C . CYS A 1 281 ? 8.733 -8.979 23.278 1.00 16.27 261 CYS A C 1
ATOM 3739 O O . CYS A 1 281 ? 9.293 -9.999 23.656 1.00 17.75 261 CYS A O 1
ATOM 3747 N N . ASP A 1 282 ? 7.539 -8.978 22.693 1.00 13.81 262 ASP A N 1
ATOM 3748 C CA . ASP A 1 282 ? 6.844 -10.199 22.309 1.00 18.35 262 ASP A CA 1
ATOM 3749 C C . ASP A 1 282 ? 7.276 -10.709 20.925 1.00 19.92 262 ASP A C 1
ATOM 3750 O O . ASP A 1 282 ? 6.582 -11.539 20.348 1.00 17.84 262 ASP A O 1
ATOM 3759 N N . TYR A 1 283 ? 8.437 -10.271 20.423 1.00 17.74 263 TYR A N 1
ATOM 3760 C CA . TYR A 1 283 ? 8.845 -10.604 19.042 1.00 18.78 263 TYR A CA 1
ATOM 3761 C C . TYR A 1 283 ? 8.888 -12.107 18.760 1.00 15.27 263 TYR A C 1
ATOM 3762 O O . TYR A 1 283 ? 8.776 -12.520 17.632 1.00 17.18 263 TYR A O 1
ATOM 3780 N N . GLU A 1 284 ? 9.084 -12.942 19.771 1.00 15.81 264 GLU A N 1
ATOM 3781 C CA . GLU A 1 284 ? 9.139 -14.376 19.503 1.00 15.86 264 GLU A CA 1
ATOM 3782 C C . GLU A 1 284 ? 7.843 -14.907 18.927 1.00 15.70 264 GLU A C 1
ATOM 3783 O O . GLU A 1 284 ? 7.851 -15.955 18.262 1.00 22.23 264 GLU A O 1
ATOM 3795 N N . LYS A 1 285 ? 6.727 -14.228 19.156 1.00 17.14 265 LYS A N 1
ATOM 3796 C CA . LYS A 1 285 ? 5.460 -14.707 18.592 1.00 19.22 265 LYS A CA 1
ATOM 3797 C C . LYS A 1 285 ? 5.333 -14.494 17.084 1.00 23.27 265 LYS A C 1
ATOM 3798 O O . LYS A 1 285 ? 4.534 -15.161 16.454 1.00 23.60 265 LYS A O 1
ATOM 3817 N N . TYR A 1 286 ? 6.131 -13.609 16.487 1.00 18.41 266 TYR A N 1
ATOM 3818 C CA . TYR A 1 286 ? 5.912 -13.290 15.074 1.00 17.08 266 TYR A CA 1
ATOM 3819 C C . TYR A 1 286 ? 7.137 -13.003 14.237 1.00 17.47 266 TYR A C 1
ATOM 3820 O O . TYR A 1 286 ? 7.039 -13.063 13.015 1.00 19.93 266 TYR A O 1
ATOM 3838 N N . ALA A 1 287 ? 8.264 -12.641 14.844 1.00 18.26 267 ALA A N 1
ATOM 3839 C CA . ALA A 1 287 ? 9.380 -12.094 14.077 1.00 19.01 267 ALA A CA 1
ATOM 3840 C C . ALA A 1 287 ? 9.969 -13.117 13.089 1.00 18.97 267 ALA A C 1
ATOM 3841 O O . ALA A 1 287 ? 10.589 -12.751 12.074 1.00 17.70 267 ALA A O 1
ATOM 3848 N N . HIS A 1 288 ? 9.793 -14.401 13.388 1.00 15.67 268 HIS A N 1
ATOM 3849 C CA . HIS A 1 288 ? 10.338 -15.422 12.510 1.00 20.46 268 HIS A CA 1
ATOM 3850 C C . HIS A 1 288 ? 9.698 -15.385 11.091 1.00 19.03 268 HIS A C 1
ATOM 3851 O O . HIS A 1 288 ? 10.260 -15.922 10.136 1.00 21.57 268 HIS A O 1
ATOM 3864 N N . ASP A 1 289 ? 8.510 -14.786 10.987 1.00 17.67 269 ASP A N 1
ATOM 3865 C CA . ASP A 1 289 ? 7.781 -14.629 9.742 1.00 16.64 269 ASP A CA 1
ATOM 3866 C C . ASP A 1 289 ? 8.163 -13.358 8.994 1.00 13.02 269 ASP A C 1
ATOM 3867 O O . ASP A 1 289 ? 7.825 -13.207 7.819 1.00 13.77 269 ASP A O 1
ATOM 3876 N N . MET A 1 290 ? 8.877 -12.461 9.679 1.00 13.36 270 MET A N 1
ATOM 3877 C CA . MET A 1 290 ? 9.362 -11.235 9.068 1.00 15.73 270 MET A CA 1
ATOM 3878 C C . MET A 1 290 ? 10.593 -11.450 8.242 1.00 14.84 270 MET A C 1
ATOM 3879 O O . MET A 1 290 ? 11.419 -12.285 8.557 1.00 14.69 270 MET A O 1
ATOM 3893 N N . GLY A 1 291 ? 10.746 -10.631 7.211 1.00 12.74 271 GLY A N 1
ATOM 3894 C CA . GLY A 1 291 ? 11.999 -10.568 6.474 1.00 12.83 271 GLY A CA 1
ATOM 3895 C C . GLY A 1 291 ? 12.281 -9.119 6.167 1.00 12.86 271 GLY A C 1
ATOM 3896 O O . GLY A 1 291 ? 11.702 -8.213 6.784 1.00 11.88 271 GLY A O 1
ATOM 3900 N N . TYR A 1 292 ? 13.163 -8.892 5.206 1.00 10.92 272 TYR A N 1
ATOM 3901 C CA . TYR A 1 292 ? 13.602 -7.523 4.922 1.00 11.61 272 TYR A CA 1
ATOM 3902 C C . TYR A 1 292 ? 14.001 -7.368 3.460 1.00 10.62 272 TYR A C 1
ATOM 3903 O O . TYR A 1 292 ? 14.610 -8.261 2.873 1.00 12.05 272 TYR A O 1
ATOM 3921 N N . ALA A 1 293 ? 13.679 -6.207 2.877 1.00 9.69 273 ALA A N 1
ATOM 3922 C CA . ALA A 1 293 ? 13.938 -5.926 1.452 1.00 11.52 273 ALA A CA 1
ATOM 3923 C C . ALA A 1 293 ? 14.676 -4.617 1.264 1.00 10.54 273 ALA A C 1
ATOM 3924 O O . ALA A 1 293 ? 14.388 -3.639 1.961 1.00 10.34 273 ALA A O 1
ATOM 3931 N N . ILE A 1 294 ? 15.676 -4.620 0.382 1.00 10.55 274 ILE A N 1
ATOM 3932 C CA . ILE A 1 294 ? 16.264 -3.413 -0.146 1.00 9.08 274 ILE A CA 1
ATOM 3933 C C . ILE A 1 294 ? 15.902 -3.324 -1.621 1.00 12.94 274 ILE A C 1
ATOM 3934 O O . ILE A 1 294 ? 16.191 -4.253 -2.387 1.00 12.86 274 ILE A O 1
ATOM 3950 N N . LEU A 1 295 ? 15.174 -2.278 -2.003 1.00 11.61 275 LEU A N 1
ATOM 3951 C CA . LEU A 1 295 ? 14.742 -2.049 -3.384 1.00 10.34 275 LEU A CA 1
ATOM 3952 C C . LEU A 1 295 ? 15.366 -0.770 -3.950 1.00 14.10 275 LEU A C 1
ATOM 3953 O O . LEU A 1 295 ? 15.408 0.264 -3.278 1.00 12.84 275 LEU A O 1
ATOM 3969 N N . THR A 1 296 ? 15.832 -0.822 -5.195 1.00 12.85 276 THR A N 1
ATOM 3970 C CA . THR A 1 296 ? 16.296 0.353 -5.927 1.00 10.58 276 THR A CA 1
ATOM 3971 C C . THR A 1 296 ? 15.425 0.472 -7.163 1.00 19.57 276 THR A C 1
ATOM 3972 O O . THR A 1 296 ? 15.194 -0.496 -7.896 1.00 13.59 276 THR A O 1
ATOM 3983 N N . ALA A 1 297 ? 14.900 1.667 -7.371 1.00 13.99 277 ALA A N 1
ATOM 3984 C CA . ALA A 1 297 ? 14.004 1.944 -8.460 1.00 13.82 277 ALA A CA 1
ATOM 3985 C C . ALA A 1 297 ? 14.361 3.281 -9.028 1.00 13.94 277 ALA A C 1
ATOM 3986 O O . ALA A 1 297 ? 15.080 4.052 -8.381 1.00 13.94 277 ALA A O 1
ATOM 3993 N N . ARG A 1 298 ? 13.943 3.558 -10.264 1.00 15.48 278 ARG A N 1
ATOM 3994 C CA . ARG A 1 298 ? 14.216 4.885 -10.820 1.00 15.73 278 ARG A CA 1
ATOM 3995 C C . ARG A 1 298 ? 13.069 5.402 -11.687 1.00 13.04 278 ARG A C 1
ATOM 3996 O O . ARG A 1 298 ? 12.271 4.636 -12.238 1.00 13.90 278 ARG A O 1
ATOM 4017 N N . LYS A 1 299 ? 12.992 6.713 -11.772 1.00 15.49 279 LYS A N 1
ATOM 4018 C CA . LYS A 1 299 ? 12.092 7.388 -12.666 1.00 15.53 279 LYS A CA 1
ATOM 4019 C C . LYS A 1 299 ? 12.676 7.195 -14.064 1.00 15.22 279 LYS A C 1
ATOM 4020 O O . LYS A 1 299 ? 13.871 7.396 -14.262 1.00 16.88 279 LYS A O 1
ATOM 4039 N N . PRO A 1 300 ? 11.845 6.755 -15.016 1.00 16.18 280 PRO A N 1
ATOM 4040 C CA . PRO A 1 300 ? 12.336 6.573 -16.386 1.00 21.80 280 PRO A CA 1
ATOM 4041 C C . PRO A 1 300 ? 13.016 7.840 -16.901 1.00 20.99 280 PRO A C 1
ATOM 4042 O O . PRO A 1 300 ? 12.618 8.966 -16.546 1.00 16.68 280 PRO A O 1
ATOM 4053 N N . VAL A 1 301 ? 14.092 7.665 -17.667 1.00 19.18 281 VAL A N 1
ATOM 4054 C CA . VAL A 1 301 ? 14.808 8.809 -18.217 1.00 24.51 281 VAL A CA 1
ATOM 4055 C C . VAL A 1 301 ? 13.932 9.529 -19.231 1.00 28.00 281 VAL A C 1
ATOM 4056 O O . VAL A 1 301 ? 13.004 8.942 -19.811 1.00 31.28 281 VAL A O 1
ATOM 4069 N N . GLY A 1 302 ? 14.241 10.807 -19.437 1.00 36.46 282 GLY A N 1
ATOM 4070 C CA . GLY A 1 302 ? 13.461 11.673 -20.303 1.00 42.85 282 GLY A CA 1
ATOM 4071 C C . GLY A 1 302 ? 13.754 13.143 -20.032 1.00 45.77 282 GLY A C 1
ATOM 4072 O O . GLY A 1 302 ? 12.857 13.926 -19.692 1.00 37.25 282 GLY A O 1
ATOM 4076 N N . SER B 1 24 ? -8.288 42.636 42.656 1.00 39.13 4 SER B N 1
ATOM 4077 C CA . SER B 1 24 ? -8.436 41.606 41.626 1.00 40.52 4 SER B CA 1
ATOM 4078 C C . SER B 1 24 ? -7.091 40.931 41.347 1.00 35.97 4 SER B C 1
ATOM 4079 O O . SER B 1 24 ? -6.028 41.535 41.514 1.00 33.71 4 SER B O 1
ATOM 4086 N N . GLY B 1 25 ? -7.159 39.677 40.922 1.00 33.75 5 GLY B N 1
ATOM 4087 C CA . GLY B 1 25 ? -5.991 38.875 40.611 1.00 24.55 5 GLY B CA 1
ATOM 4088 C C . GLY B 1 25 ? -5.694 38.871 39.127 1.00 21.02 5 GLY B C 1
ATOM 4089 O O . GLY B 1 25 ? -5.982 39.841 38.425 1.00 25.18 5 GLY B O 1
ATOM 4093 N N . ILE B 1 26 ? -5.035 37.817 38.664 1.00 19.38 6 ILE B N 1
ATOM 4094 C CA . ILE B 1 26 ? -4.746 37.662 37.233 1.00 23.12 6 ILE B CA 1
ATOM 4095 C C . ILE B 1 26 ? -6.079 37.689 36.469 1.00 22.78 6 ILE B C 1
ATOM 4096 O O . ILE B 1 26 ? -7.008 36.972 36.838 1.00 30.42 6 ILE B O 1
ATOM 4112 N N . PRO B 1 27 ? -6.194 38.524 35.424 1.00 28.39 7 PRO B N 1
ATOM 4113 C CA . PRO B 1 27 ? -7.502 38.512 34.747 1.00 32.97 7 PRO B CA 1
ATOM 4114 C C . PRO B 1 27 ? -7.877 37.162 34.133 1.00 23.64 7 PRO B C 1
ATOM 4115 O O . PRO B 1 27 ? -7.184 36.734 33.214 1.00 37.52 7 PRO B O 1
ATOM 4126 N N . ALA B 1 33 ? -8.806 32.321 25.828 1.00 46.88 13 ALA B N 1
ATOM 4127 C CA . ALA B 1 33 ? -7.362 32.115 25.769 1.00 48.67 13 ALA B CA 1
ATOM 4128 C C . ALA B 1 33 ? -7.067 30.744 25.167 1.00 34.60 13 ALA B C 1
ATOM 4129 O O . ALA B 1 33 ? -7.924 29.864 25.215 1.00 31.65 13 ALA B O 1
ATOM 4135 N N . PRO B 1 34 ? -5.886 30.577 24.542 1.00 28.11 14 PRO B N 1
ATOM 4136 C CA . PRO B 1 34 ? -5.483 29.255 24.046 1.00 23.77 14 PRO B CA 1
ATOM 4137 C C . PRO B 1 34 ? -5.427 28.173 25.113 1.00 23.47 14 PRO B C 1
ATOM 4138 O O . PRO B 1 34 ? -5.043 28.429 26.270 1.00 24.00 14 PRO B O 1
ATOM 4149 N N . THR B 1 35 ? -5.794 26.960 24.713 1.00 18.21 15 THR B N 1
ATOM 4150 C CA . THR B 1 35 ? -5.734 25.798 25.591 1.00 18.38 15 THR B CA 1
ATOM 4151 C C . THR B 1 35 ? -4.308 25.325 25.808 1.00 20.11 15 THR B C 1
ATOM 4152 O O . THR B 1 35 ? -3.407 25.672 25.046 1.00 17.53 15 THR B O 1
ATOM 4163 N N . SER B 1 36 ? -4.115 24.512 26.841 1.00 20.56 16 SER B N 1
ATOM 4164 C CA . SER B 1 36 ? -2.803 23.938 27.102 1.00 20.60 16 SER B CA 1
ATOM 4165 C C . SER B 1 36 ? -2.333 23.112 25.893 1.00 20.89 16 SER B C 1
ATOM 4166 O O . SER B 1 36 ? -1.167 23.163 25.538 1.00 16.92 16 SER B O 1
ATOM 4174 N N . GLN B 1 37 ? -3.243 22.398 25.234 1.00 21.91 17 GLN B N 1
ATOM 4175 C CA . GLN B 1 37 ? -2.870 21.665 24.028 1.00 26.06 17 GLN B CA 1
ATOM 4176 C C . GLN B 1 37 ? -2.431 22.641 22.924 1.00 18.13 17 GLN B C 1
ATOM 4177 O O . GLN B 1 37 ? -1.411 22.405 22.260 1.00 17.85 17 GLN B O 1
ATOM 4191 N N . GLN B 1 38 ? -3.149 23.755 22.765 1.00 17.77 18 GLN B N 1
ATOM 4192 C CA . GLN B 1 38 ? -2.745 24.752 21.781 1.00 17.83 18 GLN B CA 1
ATOM 4193 C C . GLN B 1 38 ? -1.393 25.396 22.118 1.00 16.29 18 GLN B C 1
ATOM 4194 O O . GLN B 1 38 ? -0.602 25.632 21.223 1.00 16.09 18 GLN B O 1
ATOM 4208 N N . VAL B 1 39 ? -1.139 25.719 23.391 1.00 15.59 19 VAL B N 1
ATOM 4209 C CA . VAL B 1 39 ? 0.158 26.247 23.765 1.00 12.82 19 VAL B CA 1
ATOM 4210 C C . VAL B 1 39 ? 1.260 25.218 23.467 1.00 12.21 19 VAL B C 1
ATOM 4211 O O . VAL B 1 39 ? 2.351 25.557 22.970 1.00 12.53 19 VAL B O 1
ATOM 4224 N N . GLY B 1 40 ? 1.008 23.947 23.769 1.00 15.32 20 GLY B N 1
ATOM 4225 C CA . GLY B 1 40 ? 1.999 22.924 23.479 1.00 13.51 20 GLY B CA 1
ATOM 4226 C C . GLY B 1 40 ? 2.322 22.851 21.986 1.00 13.41 20 GLY B C 1
ATOM 4227 O O . GLY B 1 40 ? 3.493 22.762 21.598 1.00 14.40 20 GLY B O 1
ATOM 4231 N N . GLN B 1 41 ? 1.280 22.915 21.160 1.00 14.76 21 GLN B N 1
ATOM 4232 C CA . GLN B 1 41 ? 1.451 22.914 19.713 1.00 16.13 21 GLN B CA 1
ATOM 4233 C C . GLN B 1 41 ? 2.236 24.127 19.239 1.00 14.19 21 GLN B C 1
ATOM 4234 O O . GLN B 1 41 ? 3.072 24.025 18.323 1.00 14.56 21 GLN B O 1
ATOM 4248 N N . MET B 1 42 ? 1.982 25.292 19.823 1.00 14.01 22 MET B N 1
ATOM 4249 C CA . MET B 1 42 ? 2.739 26.479 19.432 1.00 12.51 22 MET B CA 1
ATOM 4250 C C . MET B 1 42 ? 4.216 26.290 19.706 1.00 12.94 22 MET B C 1
ATOM 4251 O O . MET B 1 42 ? 5.073 26.638 18.897 1.00 14.39 22 MET B O 1
ATOM 4265 N N . TYR B 1 43 ? 4.556 25.754 20.876 1.00 11.61 23 TYR B N 1
ATOM 4266 C CA . TYR B 1 43 ? 5.972 25.545 21.156 1.00 13.26 23 TYR B CA 1
ATOM 4267 C C . TYR B 1 43 ? 6.533 24.400 20.328 1.00 14.11 23 TYR B C 1
ATOM 4268 O O . TYR B 1 43 ? 7.707 24.420 19.973 1.00 13.89 23 TYR B O 1
ATOM 4286 N N . ASP B 1 44 ? 5.716 23.404 20.017 1.00 13.41 24 ASP B N 1
ATOM 4287 C CA . ASP B 1 44 ? 6.170 22.326 19.128 1.00 14.84 24 ASP B CA 1
ATOM 4288 C C . ASP B 1 44 ? 6.637 22.899 17.792 1.00 15.13 24 ASP B C 1
ATOM 4289 O O . ASP B 1 44 ? 7.681 22.516 17.260 1.00 14.47 24 ASP B O 1
ATOM 4298 N N . LEU B 1 45 ? 5.869 23.850 17.288 1.00 11.56 25 LEU B N 1
ATOM 4299 C CA . LEU B 1 45 ? 6.147 24.454 15.993 1.00 14.54 25 LEU B CA 1
ATOM 4300 C C . LEU B 1 45 ? 7.351 25.406 16.019 1.00 14.19 25 LEU B C 1
ATOM 4301 O O . LEU B 1 45 ? 8.181 25.348 15.117 1.00 18.59 25 LEU B O 1
ATOM 4317 N N . VAL B 1 46 ? 7.467 26.252 17.040 1.00 12.12 26 VAL B N 1
ATOM 4318 C CA . VAL B 1 46 ? 8.487 27.303 17.035 1.00 14.84 26 VAL B CA 1
ATOM 4319 C C . VAL B 1 46 ? 9.823 26.890 17.632 1.00 15.30 26 VAL B C 1
ATOM 4320 O O . VAL B 1 46 ? 10.798 27.638 17.519 1.00 15.62 26 VAL B O 1
ATOM 4333 N N . THR B 1 47 ? 9.885 25.717 18.274 1.00 16.53 27 THR B N 1
ATOM 4334 C CA . THR B 1 47 ? 11.122 25.309 18.937 1.00 16.09 27 THR B CA 1
ATOM 4335 C C . THR B 1 47 ? 12.351 25.331 18.019 1.00 17.37 27 THR B C 1
ATOM 4336 O O . THR B 1 47 ? 13.415 25.822 18.426 1.00 15.95 27 THR B O 1
ATOM 4347 N N . PRO B 1 48 ? 12.243 24.777 16.808 1.00 16.49 28 PRO B N 1
ATOM 4348 C CA . PRO B 1 48 ? 13.422 24.846 15.953 1.00 16.33 28 PRO B CA 1
ATOM 4349 C C . PRO B 1 48 ? 13.836 26.302 15.650 1.00 16.05 28 PRO B C 1
ATOM 4350 O O . PRO B 1 48 ? 15.033 26.569 15.468 1.00 15.48 28 PRO B O 1
ATOM 4361 N N . LEU B 1 49 ? 12.869 27.219 15.586 1.00 15.95 29 LEU B N 1
ATOM 4362 C CA . LEU B 1 49 ? 13.187 28.629 15.317 1.00 13.77 29 LEU B CA 1
ATOM 4363 C C . LEU B 1 49 ? 13.923 29.228 16.513 1.00 13.27 29 LEU B C 1
ATOM 4364 O O . LEU B 1 49 ? 14.974 29.847 16.365 1.00 13.84 29 LEU B O 1
ATOM 4380 N N . LEU B 1 50 ? 13.408 28.994 17.710 1.00 11.32 30 LEU B N 1
ATOM 4381 C CA . LEU B 1 50 ? 14.073 29.504 18.905 1.00 12.83 30 LEU B CA 1
ATOM 4382 C C . LEU B 1 50 ? 15.466 28.918 19.045 1.00 12.33 30 LEU B C 1
ATOM 4383 O O . LEU B 1 50 ? 16.417 29.629 19.351 1.00 13.38 30 LEU B O 1
ATOM 4399 N N . ASN B 1 51 ? 15.603 27.613 18.827 1.00 12.21 31 ASN B N 1
ATOM 4400 C CA . ASN B 1 51 ? 16.933 27.014 18.896 1.00 14.07 31 ASN B CA 1
ATOM 4401 C C . ASN B 1 51 ? 17.906 27.608 17.867 1.00 14.46 31 ASN B C 1
ATOM 4402 O O . ASN B 1 51 ? 19.095 27.759 18.145 1.00 15.05 31 ASN B O 1
ATOM 4413 N N . SER B 1 52 ? 17.408 27.882 16.666 1.00 16.41 32 SER B N 1
ATOM 4414 C CA . SER B 1 52 ? 18.224 28.499 15.629 1.00 14.92 32 SER B CA 1
ATOM 4415 C C . SER B 1 52 ? 18.724 29.878 16.051 1.00 13.79 32 SER B C 1
ATOM 4416 O O . SER B 1 52 ? 19.901 30.198 15.963 1.00 15.80 32 SER B O 1
ATOM 4424 N N . VAL B 1 53 ? 17.806 30.693 16.541 1.00 15.79 33 VAL B N 1
ATOM 4425 C CA . VAL B 1 53 ? 18.171 32.032 16.987 1.00 14.77 33 VAL B CA 1
ATOM 4426 C C . VAL B 1 53 ? 19.221 31.967 18.099 1.00 15.75 33 VAL B C 1
ATOM 4427 O O . VAL B 1 53 ? 20.189 32.710 18.092 1.00 16.24 33 VAL B O 1
ATOM 4440 N N . ALA B 1 54 ? 19.049 31.035 19.029 1.00 14.18 34 ALA B N 1
ATOM 4441 C CA . ALA B 1 54 ? 19.889 30.990 20.213 1.00 17.91 34 ALA B CA 1
ATOM 4442 C C . ALA B 1 54 ? 21.217 30.278 20.013 1.00 18.15 34 ALA B C 1
ATOM 4443 O O . ALA B 1 54 ? 22.141 30.450 20.835 1.00 21.00 34 ALA B O 1
ATOM 4450 N N . GLY B 1 55 ? 21.326 29.470 18.955 1.00 13.93 35 GLY B N 1
ATOM 4451 C CA . GLY B 1 55 ? 22.484 28.612 18.760 1.00 18.98 35 GLY B CA 1
ATOM 4452 C C . GLY B 1 55 ? 22.417 27.299 19.509 1.00 19.94 35 GLY B C 1
ATOM 4453 O O . GLY B 1 55 ? 23.444 26.682 19.788 1.00 25.59 35 GLY B O 1
ATOM 4457 N N . GLY B 1 56 ? 21.203 26.849 19.797 1.00 15.41 36 GL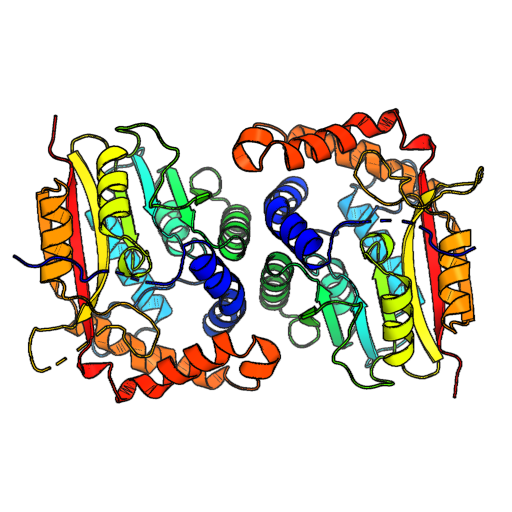Y B N 1
ATOM 4458 C CA . GLY B 1 56 ? 20.956 25.564 20.453 1.00 18.98 36 GLY B CA 1
ATOM 4459 C C . GLY B 1 56 ? 19.836 25.679 21.462 1.00 18.65 36 GLY B C 1
ATOM 4460 O O . GLY B 1 56 ? 19.294 26.750 21.651 1.00 18.64 36 GLY B O 1
ATOM 4464 N N . PRO B 1 57 ? 19.502 24.574 22.151 1.00 18.02 37 PRO B N 1
ATOM 4465 C CA . PRO B 1 57 ? 18.433 24.650 23.145 1.00 19.32 37 PRO B CA 1
ATOM 4466 C C . PRO B 1 57 ? 18.723 25.758 24.127 1.00 19.34 37 PRO B C 1
ATOM 4467 O O . PRO B 1 57 ? 19.855 25.880 24.589 1.00 22.04 37 PRO B O 1
ATOM 4478 N N . CYS B 1 58 ? 17.712 26.568 24.418 1.00 19.92 38 CYS B N 1
ATOM 4479 C CA . CYS B 1 58 ? 17.941 27.841 25.103 1.00 19.89 38 CYS B CA 1
ATOM 4480 C C . CYS B 1 58 ? 16.976 28.125 26.228 1.00 15.22 38 CYS B C 1
ATOM 4481 O O . CYS B 1 58 ? 15.920 27.507 26.342 1.00 12.79 38 CYS B O 1
ATOM 4489 N N . ALA B 1 59 ? 17.375 29.065 27.065 1.00 16.53 39 ALA B N 1
ATOM 4490 C CA . ALA B 1 59 ? 16.450 29.720 27.985 1.00 11.07 39 ALA B CA 1
ATOM 4491 C C . ALA B 1 59 ? 15.356 30.437 27.196 1.00 13.06 39 ALA B C 1
ATOM 4492 O O . ALA B 1 59 ? 15.647 31.127 26.222 1.00 17.15 39 ALA B O 1
ATOM 4499 N N . ILE B 1 60 ? 14.105 30.291 27.614 1.00 10.67 40 ILE B N 1
ATOM 4500 C CA . ILE B 1 60 ? 12.995 31.020 27.039 1.00 10.93 40 ILE B CA 1
ATOM 4501 C C . ILE B 1 60 ? 12.432 31.958 28.112 1.00 11.93 40 ILE B C 1
ATOM 4502 O O . ILE B 1 60 ? 11.270 31.848 28.497 1.00 14.63 40 ILE B O 1
ATOM 4518 N N . HIS B 1 61 ? 13.296 32.839 28.600 1.00 12.72 41 HIS B N 1
ATOM 4519 C CA . HIS B 1 61 ? 12.891 33.903 29.515 1.00 10.60 41 HIS B CA 1
ATOM 4520 C C . HIS B 1 61 ? 13.788 35.104 29.294 1.00 10.57 41 HIS B C 1
ATOM 4521 O O . HIS B 1 61 ? 14.821 34.982 28.656 1.00 10.95 41 HIS B O 1
ATOM 4534 N N . HIS B 1 62 ? 13.362 36.261 29.813 1.00 8.73 42 HIS B N 1
ATOM 4535 C CA . HIS B 1 62 ? 14.068 37.508 29.657 1.00 11.63 42 HIS B CA 1
ATOM 4536 C C . HIS B 1 62 ? 15.411 37.451 30.353 1.00 11.74 42 HIS B C 1
ATOM 4537 O O . HIS B 1 62 ? 15.544 36.814 31.394 1.00 12.69 42 HIS B O 1
ATOM 4550 N N . GLY B 1 63 ? 16.378 38.185 29.830 1.00 12.65 43 GLY B N 1
ATOM 4551 C CA . GLY B 1 63 ? 17.636 38.374 30.532 1.00 13.48 43 GLY B CA 1
ATOM 4552 C C . GLY B 1 63 ? 17.601 39.472 31.603 1.00 11.58 43 GLY B C 1
ATOM 4553 O O . GLY B 1 63 ? 16.779 40.394 31.555 1.00 14.35 43 GLY B O 1
ATOM 4557 N N . TYR B 1 64 ? 18.536 39.363 32.536 1.00 12.55 44 TYR B N 1
ATOM 4558 C CA . TYR B 1 64 ? 18.744 40.327 33.613 1.00 8.95 44 TYR B CA 1
ATOM 4559 C C . TYR B 1 64 ? 20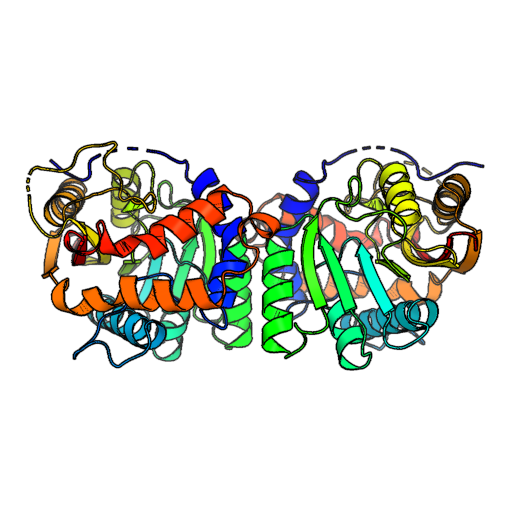.181 40.816 33.502 1.00 11.69 44 TYR B C 1
ATOM 4560 O O . TYR B 1 64 ? 21.139 40.027 33.574 1.00 14.74 44 TYR B O 1
ATOM 4578 N N . TRP B 1 65 ? 20.314 42.124 33.301 1.00 13.03 45 TRP B N 1
ATOM 4579 C CA . TRP B 1 65 ? 21.588 42.770 33.130 1.00 10.45 45 TRP B CA 1
ATOM 4580 C C . TRP B 1 65 ? 21.971 43.600 34.364 1.00 12.76 45 TRP B C 1
ATOM 4581 O O . TRP B 1 65 ? 21.126 44.191 35.050 1.00 15.84 45 TRP B O 1
ATOM 4602 N N . GLU B 1 66 ? 23.271 43.630 34.616 1.00 14.12 46 GLU B N 1
ATOM 4603 C CA . GLU B 1 66 ? 23.849 44.430 35.706 1.00 16.95 46 GLU B CA 1
ATOM 4604 C C . GLU B 1 66 ? 24.295 45.812 35.266 1.00 15.96 46 GLU B C 1
ATOM 4605 O O . GLU B 1 66 ? 24.543 46.678 36.111 1.00 18.59 46 GLU B O 1
ATOM 4617 N N . ASN B 1 67 ? 24.415 46.001 33.961 1.00 13.28 47 ASN B N 1
ATOM 4618 C CA . ASN B 1 67 ? 24.845 47.265 33.348 1.00 16.16 47 ASN B CA 1
ATOM 4619 C C . ASN B 1 67 ? 24.011 47.586 32.106 1.00 18.54 47 ASN B C 1
ATOM 4620 O O . ASN B 1 67 ? 22.876 47.128 31.998 1.00 20.72 47 ASN B O 1
ATOM 4631 N N . ASP B 1 68 ? 24.587 48.318 31.157 1.00 15.86 48 ASP B N 1
ATOM 4632 C CA . ASP B 1 68 ? 23.837 48.853 30.037 1.00 17.96 48 ASP B CA 1
ATOM 4633 C C . ASP B 1 68 ? 23.729 47.893 28.850 1.00 19.85 48 ASP B C 1
ATOM 4634 O O . ASP B 1 68 ? 23.970 48.289 27.715 1.00 18.67 48 ASP B O 1
ATOM 4643 N N . GLY B 1 69 ? 23.325 46.651 29.119 1.00 18.37 49 GLY B N 1
ATOM 4644 C CA . GLY B 1 69 ? 22.993 45.719 28.052 1.00 16.58 49 GLY B CA 1
ATOM 4645 C C . GLY B 1 69 ? 24.182 45.032 27.410 1.00 16.16 49 GLY B C 1
ATOM 4646 O O . GLY B 1 69 ? 24.067 44.518 26.309 1.00 16.33 49 GLY B O 1
ATOM 4650 N N . ARG B 1 70 ? 25.340 45.028 28.064 1.00 20.47 50 ARG B N 1
ATOM 4651 C CA . ARG B 1 70 ? 26.536 44.514 27.413 1.00 17.11 50 ARG B CA 1
ATOM 4652 C C . ARG B 1 70 ? 26.474 43.015 27.115 1.00 17.38 50 ARG B C 1
ATOM 4653 O O . ARG B 1 70 ? 26.762 42.607 25.987 1.00 18.49 50 ARG B O 1
ATOM 4674 N N . ALA B 1 71 ? 26.091 42.204 28.097 1.00 16.77 51 ALA B N 1
ATOM 4675 C CA . ALA B 1 71 ? 26.010 40.752 27.902 1.00 15.01 51 ALA B CA 1
ATOM 4676 C C . ALA B 1 71 ? 25.001 40.373 26.812 1.00 14.68 51 ALA B C 1
ATOM 4677 O O . ALA B 1 71 ? 24.031 41.091 26.576 1.00 14.47 51 ALA B O 1
ATOM 4684 N N . SER B 1 72 ? 25.230 39.237 26.160 1.00 18.22 52 SER B N 1
ATOM 4685 C CA . SER B 1 72 ? 24.231 38.671 25.269 1.00 15.52 52 SER B CA 1
ATOM 4686 C C . SER B 1 72 ? 22.974 38.335 26.031 1.00 14.23 52 SER B C 1
ATOM 4687 O O . SER B 1 72 ? 23.034 38.110 27.258 1.00 13.48 52 SER B O 1
ATOM 4695 N N . TRP B 1 73 ? 21.834 38.272 25.339 1.00 14.47 53 TRP B N 1
ATOM 4696 C CA . TRP B 1 73 ? 20.595 37.915 26.015 1.00 12.09 53 TRP B CA 1
ATOM 4697 C C . TRP B 1 73 ? 20.721 36.521 26.624 1.00 13.27 53 TRP B C 1
ATOM 4698 O O . TRP B 1 73 ? 20.165 36.283 27.684 1.00 13.40 53 TRP B O 1
ATOM 4719 N N . GLN B 1 74 ? 21.464 35.597 26.011 1.00 13.05 54 GLN B N 1
ATOM 4720 C CA . GLN B 1 74 ? 21.623 34.270 26.596 1.00 14.12 54 GLN B CA 1
ATOM 4721 C C . GLN B 1 74 ? 22.346 34.327 27.928 1.00 11.18 54 GLN B C 1
ATOM 4722 O O . GLN B 1 74 ? 21.952 33.694 28.920 1.00 13.22 54 GLN B O 1
ATOM 4736 N N . GLN B 1 75 ? 23.426 35.095 27.975 1.00 13.44 55 GLN B N 1
ATOM 4737 C CA . GLN B 1 75 ? 24.152 35.294 29.217 1.00 13.14 55 GLN B CA 1
ATOM 4738 C C . GLN B 1 75 ? 23.288 35.909 30.309 1.00 10.43 55 GLN B C 1
ATOM 4739 O O . GLN B 1 75 ? 23.310 35.485 31.480 1.00 12.45 55 GLN B O 1
ATOM 4753 N N . ALA B 1 76 ? 22.534 36.930 29.916 1.00 12.48 56 ALA B N 1
ATOM 4754 C CA . ALA B 1 76 ? 21.663 37.666 30.812 1.00 12.66 56 ALA B CA 1
ATOM 4755 C C . ALA B 1 76 ? 20.511 36.750 31.278 1.00 12.07 56 ALA B C 1
ATOM 4756 O O . ALA B 1 76 ? 20.083 36.827 32.421 1.00 12.08 56 ALA B O 1
ATOM 4763 N N . ALA B 1 77 ? 20.030 35.854 30.416 1.00 11.40 57 ALA B N 1
ATOM 4764 C CA . ALA B 1 77 ? 19.019 34.890 30.830 1.00 13.07 57 ALA B CA 1
ATOM 4765 C C . ALA B 1 77 ? 19.576 33.917 31.895 1.00 10.38 57 ALA B C 1
ATOM 4766 O O . ALA B 1 77 ? 18.864 33.535 32.837 1.00 13.27 57 ALA B O 1
ATOM 4773 N N . ASP B 1 78 ? 20.850 33.533 31.756 1.00 12.74 58 ASP B N 1
ATOM 4774 C CA . ASP B 1 78 ? 21.486 32.647 32.721 1.00 12.50 58 ASP B CA 1
ATOM 4775 C C . ASP B 1 78 ? 21.575 33.391 34.056 1.00 13.39 58 ASP B C 1
ATOM 4776 O O . ASP B 1 78 ? 21.465 32.792 35.106 1.00 14.38 58 ASP B O 1
ATOM 4785 N N . ARG B 1 79 ? 21.765 34.707 34.026 1.00 14.53 59 ARG B N 1
ATOM 4786 C CA . ARG B 1 79 ? 21.808 35.473 35.282 1.00 13.95 59 ARG B CA 1
ATOM 4787 C C . ARG B 1 79 ? 20.464 35.411 35.995 1.00 11.31 59 ARG B C 1
ATOM 4788 O O . ARG B 1 79 ? 20.402 35.269 37.222 1.00 13.42 59 ARG B O 1
ATOM 4809 N N . LEU B 1 80 ? 19.376 35.531 35.249 1.00 10.54 60 LEU B N 1
ATOM 4810 C CA . LEU B 1 80 ? 18.056 35.467 35.831 1.00 12.37 60 LEU B CA 1
ATOM 4811 C C . LEU B 1 80 ? 17.831 34.107 36.459 1.00 12.40 60 LEU B C 1
ATOM 4812 O O . LEU B 1 80 ? 17.361 34.004 37.592 1.00 10.50 60 LEU B O 1
ATOM 4828 N N . THR B 1 81 ? 18.198 33.047 35.744 1.00 10.28 61 THR B N 1
ATOM 4829 C CA . THR B 1 81 ? 18.120 31.692 36.290 1.00 11.21 61 THR B CA 1
ATOM 4830 C C . THR B 1 81 ? 18.855 31.585 37.632 1.00 14.25 61 THR B C 1
ATOM 4831 O O . THR B 1 81 ? 18.340 31.021 38.607 1.00 12.37 61 THR B O 1
ATOM 4842 N N . ASP B 1 82 ? 20.065 32.121 37.684 1.00 10.66 62 ASP B N 1
ATOM 4843 C CA . ASP B 1 82 ? 20.863 32.032 38.875 1.00 14.51 62 ASP B CA 1
ATOM 4844 C C . ASP B 1 82 ? 20.191 32.764 40.034 1.00 15.44 62 ASP B C 1
ATOM 4845 O O . ASP B 1 82 ? 20.217 32.274 41.173 1.00 14.08 62 ASP B O 1
ATOM 4854 N N . LEU B 1 83 ? 19.548 33.892 39.754 1.00 11.7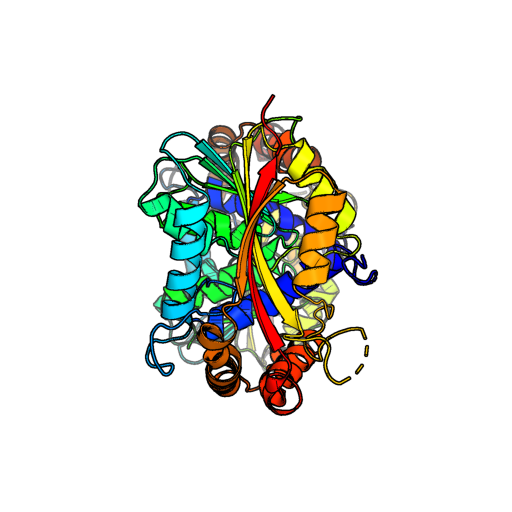9 63 LEU B N 1
ATOM 4855 C CA . LEU B 1 83 ? 18.855 34.651 40.796 1.00 12.29 63 LEU B CA 1
ATOM 4856 C C . LEU B 1 83 ? 17.669 33.893 41.334 1.00 12.86 63 LEU B C 1
ATOM 4857 O O . LEU B 1 83 ? 17.441 33.833 42.539 1.00 13.17 63 LEU B O 1
ATOM 4873 N N . VAL B 1 84 ? 16.917 33.272 40.442 1.00 13.62 64 VAL B N 1
ATOM 4874 C CA . VAL B 1 84 ? 15.792 32.479 40.866 1.00 12.91 64 VAL B CA 1
ATOM 4875 C C . VAL B 1 84 ? 16.298 31.277 41.692 1.00 12.73 64 VAL B C 1
ATOM 4876 O O . VAL B 1 84 ? 15.721 30.962 42.724 1.00 15.97 64 VAL B O 1
ATOM 4889 N N . ALA B 1 85 ? 17.387 30.635 41.269 1.00 11.50 65 ALA B N 1
ATOM 4890 C CA . ALA B 1 85 ? 17.861 29.452 41.984 1.00 11.07 65 ALA B CA 1
ATOM 4891 C C . ALA B 1 85 ? 18.307 29.823 43.403 1.00 14.98 65 ALA B C 1
ATOM 4892 O O . ALA B 1 85 ? 18.019 29.075 44.369 1.00 13.08 65 ALA B O 1
ATOM 4899 N N . GLU B 1 86 ? 18.996 30.959 43.525 1.00 13.74 66 GLU B N 1
ATOM 4900 C CA . GLU B 1 86 ? 19.445 31.466 44.824 1.00 14.02 66 GLU B CA 1
ATOM 4901 C C . GLU B 1 86 ? 18.313 31.590 45.821 1.00 16.70 66 GLU B C 1
ATOM 4902 O O . GLU B 1 86 ? 18.516 31.389 47.029 1.00 20.43 66 GLU B O 1
ATOM 4914 N N . ARG B 1 87 ? 17.127 31.937 45.326 1.00 12.45 67 ARG B N 1
ATOM 4915 C CA . ARG B 1 87 ? 15.942 32.227 46.153 1.00 16.96 67 ARG B CA 1
ATOM 4916 C C . ARG B 1 87 ? 15.071 31.011 46.442 1.00 14.89 67 ARG B C 1
ATOM 4917 O O . ARG B 1 87 ? 14.169 31.070 47.294 1.00 16.82 67 ARG B O 1
ATOM 4938 N N . THR B 1 88 ? 15.323 29.901 45.740 1.00 13.81 68 THR B N 1
ATOM 4939 C CA . THR B 1 88 ? 14.409 28.772 45.762 1.00 16.85 68 THR B CA 1
ATOM 4940 C C . THR B 1 88 ? 15.091 27.446 46.070 1.00 14.21 68 THR B C 1
ATOM 4941 O O . THR B 1 88 ? 14.457 26.542 46.581 1.00 19.14 68 THR B O 1
ATOM 4952 N N . VAL B 1 89 ? 16.371 27.330 45.787 1.00 11.24 69 VAL B N 1
ATOM 4953 C CA . VAL B 1 89 ? 17.120 26.083 46.042 1.00 14.99 69 VAL B CA 1
ATOM 4954 C C . VAL B 1 89 ? 17.957 26.349 47.271 1.00 18.57 69 VAL B C 1
ATOM 4955 O O . VAL B 1 89 ? 19.028 26.931 47.176 1.00 19.59 69 VAL B O 1
ATOM 4968 N N . LEU B 1 90 ? 17.471 25.932 48.427 1.00 16.27 70 LEU B N 1
ATOM 4969 C CA . LEU B 1 90 ? 18.041 26.425 49.673 1.00 18.08 70 LEU B CA 1
ATOM 4970 C C . LEU B 1 90 ? 19.020 25.434 50.289 1.00 24.59 70 LEU B C 1
ATOM 4971 O O . LEU B 1 90 ? 19.749 25.769 51.237 1.00 21.54 70 LEU B O 1
ATOM 4987 N N . ASP B 1 91 ? 19.076 24.235 49.725 1.00 19.99 71 ASP B N 1
ATOM 4988 C CA . ASP B 1 91 ? 19.988 23.209 50.207 1.00 19.86 71 ASP B CA 1
ATOM 4989 C C . ASP B 1 91 ? 20.197 22.149 49.137 1.00 24.16 71 ASP B C 1
ATOM 4990 O O . ASP B 1 91 ? 19.485 22.122 48.145 1.00 17.86 71 ASP B O 1
ATOM 4999 N N . GLY B 1 92 ? 21.177 21.277 49.333 1.00 17.56 72 GLY B N 1
ATOM 5000 C CA . GLY B 1 92 ? 21.268 20.083 48.526 1.00 17.75 72 GLY B CA 1
ATOM 5001 C C . GLY B 1 92 ? 20.191 19.073 48.911 1.00 16.18 72 GLY B C 1
ATOM 5002 O O . GLY B 1 92 ? 19.636 19.114 50.006 1.00 17.78 72 GLY B O 1
ATOM 5006 N N . GLY B 1 93 ? 19.898 18.147 48.019 1.00 16.85 73 GLY B N 1
ATOM 5007 C CA . GLY B 1 93 ? 19.081 16.995 48.366 1.00 16.36 73 GLY B CA 1
ATOM 5008 C C . GLY B 1 93 ? 17.612 17.311 48.397 1.00 14.13 73 GLY B C 1
ATOM 5009 O O . GLY B 1 93 ? 16.849 16.618 49.077 1.00 19.68 73 GLY B O 1
ATOM 5013 N N . VAL B 1 94 ? 17.224 18.391 47.724 1.00 15.49 74 VAL B N 1
ATOM 5014 C CA . VAL B 1 94 ? 15.812 18.754 47.633 1.00 13.70 74 VAL B CA 1
ATOM 5015 C C . VAL B 1 94 ? 15.218 18.327 46.285 1.00 11.05 74 VAL B C 1
ATOM 5016 O O . VAL B 1 94 ? 15.931 18.014 45.344 1.00 11.61 74 VAL B O 1
ATOM 5029 N N . ARG B 1 95 ? 13.892 18.302 46.218 1.00 12.12 75 ARG B N 1
ATOM 5030 C CA . ARG B 1 95 ? 13.162 17.999 45.004 1.00 13.47 75 ARG B CA 1
ATOM 5031 C C . ARG B 1 95 ? 12.467 19.259 44.540 1.00 11.05 75 ARG B C 1
ATOM 5032 O O . ARG B 1 95 ? 11.787 19.933 45.319 1.00 11.96 75 ARG B 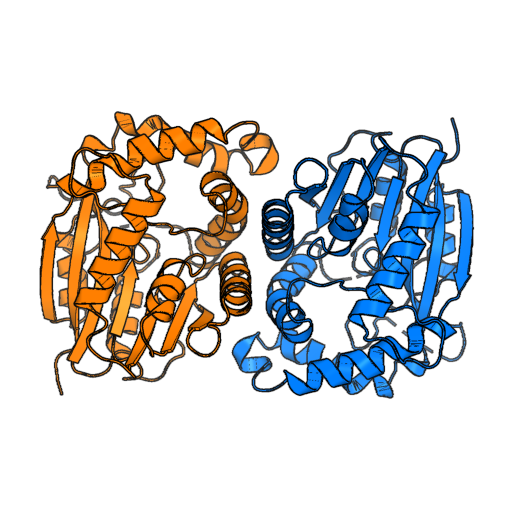O 1
ATOM 5053 N N . LEU B 1 96 ? 12.660 19.601 43.270 1.00 9.84 76 LEU B N 1
ATOM 5054 C CA . LEU B 1 96 ? 12.154 20.853 42.731 1.00 12.10 76 LEU B CA 1
ATOM 5055 C C . LEU B 1 96 ? 11.258 20.595 41.515 1.00 12.75 76 LEU B C 1
ATOM 5056 O O . LEU B 1 96 ? 11.585 19.751 40.680 1.00 12.07 76 LEU B O 1
ATOM 5072 N N . LEU B 1 97 ? 10.096 21.232 41.465 1.00 11.97 77 LEU B N 1
ATOM 5073 C CA . LEU B 1 97 ? 9.234 21.178 40.277 1.00 11.68 77 LEU B CA 1
ATOM 5074 C C . LEU B 1 97 ? 9.415 22.431 39.422 1.00 12.14 77 LEU B C 1
ATOM 5075 O O . LEU B 1 97 ? 9.138 23.520 39.860 1.00 10.81 77 LEU B O 1
ATOM 5091 N N . ASP B 1 98 ? 9.902 22.243 38.207 1.00 11.51 78 ASP B N 1
ATOM 5092 C CA . ASP B 1 98 ? 10.064 23.308 37.212 1.00 11.57 78 ASP B CA 1
ATOM 5093 C C . ASP B 1 98 ? 8.815 23.345 36.341 1.00 10.89 78 ASP B C 1
ATOM 5094 O O . ASP B 1 98 ? 8.661 22.534 35.434 1.00 10.59 78 ASP B O 1
ATOM 5103 N N . VAL B 1 99 ? 7.913 24.256 36.666 1.00 9.24 79 VAL B N 1
ATOM 5104 C CA . VAL B 1 99 ? 6.589 24.345 36.099 1.00 10.17 79 VAL B CA 1
ATOM 5105 C C . VAL B 1 99 ? 6.654 25.145 34.812 1.00 10.53 79 VAL B C 1
ATOM 5106 O O . VAL B 1 99 ? 6.793 26.367 34.829 1.00 12.50 79 VAL B O 1
ATOM 5119 N N . GLY B 1 100 ? 6.581 24.446 33.688 1.00 9.49 80 GLY B N 1
ATOM 5120 C CA . GLY B 1 100 ? 6.738 25.055 32.384 1.00 10.52 80 GLY B CA 1
ATOM 5121 C C . GLY B 1 100 ? 8.194 25.230 32.020 1.00 13.14 80 GLY B C 1
ATOM 5122 O O . GLY B 1 100 ? 8.691 26.347 31.897 1.00 12.87 80 GLY B O 1
ATOM 5126 N N . CYS B 1 101 ? 8.869 24.104 31.820 1.00 7.93 81 CYS B N 1
ATOM 5127 C CA . CYS B 1 101 ? 10.318 24.055 31.884 1.00 9.64 81 CYS B CA 1
ATOM 5128 C C . CYS B 1 101 ? 11.036 24.391 30.583 1.00 14.14 81 CYS B C 1
ATOM 5129 O O . CYS B 1 101 ? 12.270 24.356 30.538 1.00 11.08 81 CYS B O 1
ATOM 5137 N N . GLY B 1 102 ? 10.287 24.724 29.543 1.00 11.91 82 GLY B N 1
ATOM 5138 C CA . GLY B 1 102 ? 10.882 24.999 28.244 1.00 10.93 82 GLY B CA 1
ATOM 5139 C C . GLY B 1 102 ? 11.694 23.804 27.741 1.00 12.24 82 GLY B C 1
ATOM 5140 O O . GLY B 1 102 ? 11.300 22.642 27.926 1.00 11.16 82 GLY B O 1
ATOM 5144 N N . THR B 1 103 ? 12.858 24.091 27.160 1.00 10.55 83 THR B N 1
ATOM 5145 C CA . THR B 1 103 ? 13.760 23.065 26.667 1.00 17.11 83 THR B CA 1
ATOM 5146 C C . THR B 1 103 ? 14.612 22.489 27.796 1.00 15.58 83 THR B C 1
ATOM 5147 O O . THR B 1 103 ? 15.489 21.671 27.550 1.00 14.30 83 THR B O 1
ATOM 5158 N N . GLY B 1 104 ? 14.372 22.921 29.042 1.00 12.11 84 GLY B N 1
ATOM 5159 C CA . GLY B 1 104 ? 15.126 22.407 30.163 1.00 17.21 84 GLY B CA 1
ATOM 5160 C C . GLY B 1 104 ? 16.456 23.097 30.407 1.00 12.44 84 GLY B C 1
ATOM 5161 O O . GLY B 1 104 ? 17.196 22.718 31.303 1.00 11.26 84 GLY B O 1
ATOM 5165 N N . GLN B 1 105 ? 16.758 24.152 29.661 1.00 11.39 85 GLN B N 1
ATOM 5166 C CA . GLN B 1 105 ? 18.081 24.740 29.781 1.00 12.01 85 GLN B CA 1
ATOM 5167 C C . GLN B 1 105 ? 18.324 25.335 31.204 1.00 10.62 85 GLN B C 1
ATOM 5168 O O . GLN B 1 105 ? 19.403 25.148 31.773 1.00 10.30 85 GLN B O 1
ATOM 5182 N N . PRO B 1 106 ? 17.343 26.055 31.771 1.00 11.51 86 PRO B N 1
ATOM 5183 C CA . PRO B 1 106 ? 17.537 26.591 33.120 1.00 9.94 86 PRO B CA 1
ATOM 5184 C C . PRO B 1 106 ? 17.675 25.489 34.190 1.00 12.15 86 PRO B C 1
ATOM 5185 O O . PRO B 1 106 ? 18.644 25.517 34.952 1.00 11.03 86 PRO B O 1
ATOM 5196 N N . ALA B 1 107 ? 16.841 24.460 34.104 1.00 11.04 87 ALA B N 1
ATOM 5197 C CA . ALA B 1 107 ? 16.941 23.313 35.011 1.00 7.90 87 ALA B CA 1
ATOM 5198 C C . ALA B 1 107 ? 18.315 22.640 34.915 1.00 13.16 87 ALA B C 1
ATOM 5199 O O . ALA B 1 107 ? 18.928 22.348 35.939 1.00 11.57 87 ALA B O 1
ATOM 5206 N N . LEU B 1 108 ? 18.804 22.410 33.691 1.00 8.98 88 LEU B N 1
ATOM 5207 C CA . LEU B 1 108 ? 20.110 21.755 33.543 1.00 10.83 88 LEU B CA 1
ATOM 5208 C C . LEU B 1 108 ? 21.245 22.636 33.992 1.00 9.68 88 LEU B C 1
ATOM 5209 O O . LEU B 1 108 ? 22.268 22.137 34.464 1.00 12.96 88 LEU B O 1
ATOM 5225 N N . ARG B 1 109 ? 21.108 23.950 33.874 1.00 9.62 89 ARG B N 1
ATOM 5226 C CA . ARG B 1 109 ? 22.146 24.844 34.377 1.00 13.78 89 ARG B CA 1
ATOM 5227 C C . ARG B 1 109 ? 22.293 24.699 35.906 1.00 10.85 89 ARG B C 1
ATOM 5228 O O . ARG B 1 109 ? 23.396 24.573 36.447 1.00 13.81 89 ARG B O 1
ATOM 5249 N N . VAL B 1 110 ? 21.160 24.686 36.578 1.00 11.18 90 VAL B N 1
ATOM 5250 C CA . VAL B 1 110 ? 21.110 24.608 38.032 1.00 11.24 90 VAL B CA 1
ATOM 5251 C C . VAL B 1 110 ? 21.522 23.233 38.482 1.00 14.38 90 VAL B C 1
ATOM 5252 O O . VAL B 1 110 ? 22.309 23.112 39.432 1.00 14.55 90 VAL B O 1
ATOM 5265 N N . ALA B 1 111 ? 21.089 22.209 37.756 1.00 11.79 91 ALA B N 1
ATOM 5266 C CA . ALA B 1 111 ? 21.447 20.839 38.156 1.00 12.27 91 ALA B CA 1
ATOM 5267 C C . ALA B 1 111 ? 22.952 20.565 37.993 1.00 13.47 91 ALA B C 1
ATOM 5268 O O . ALA B 1 111 ? 23.482 19.658 38.629 1.00 14.57 91 ALA B O 1
ATOM 5275 N N . ARG B 1 112 ? 23.665 21.305 37.139 1.00 13.07 92 ARG B N 1
ATOM 5276 C CA . ARG B 1 112 ? 25.099 21.079 36.992 1.00 15.11 92 ARG B CA 1
ATOM 5277 C C . ARG B 1 112 ? 25.836 21.241 38.325 1.00 21.18 92 ARG B C 1
ATOM 5278 O O . ARG B 1 112 ? 26.746 20.469 38.624 1.00 24.21 92 ARG B O 1
ATOM 5299 N N . ASP B 1 113 ? 25.426 22.238 39.109 1.00 17.05 93 ASP B N 1
ATOM 5300 C CA . ASP B 1 113 ? 26.143 22.664 40.321 1.00 20.78 93 ASP B CA 1
ATOM 5301 C C . ASP B 1 113 ? 25.369 22.420 41.619 1.00 23.23 93 ASP B C 1
ATOM 5302 O O . ASP B 1 113 ? 25.820 22.817 42.699 1.00 26.76 93 ASP B O 1
ATOM 5311 N N . ASN B 1 114 ? 24.221 21.760 41.515 1.00 16.25 94 ASN B N 1
ATOM 5312 C CA . ASN B 1 114 ? 23.390 21.464 42.681 1.00 11.81 94 ASN B CA 1
ATOM 5313 C C . ASN B 1 114 ? 22.937 20.014 42.661 1.00 16.79 94 ASN B C 1
ATOM 5314 O O . ASN B 1 114 ? 22.233 19.590 41.731 1.00 16.66 94 ASN B O 1
ATOM 5325 N N . ALA B 1 115 ? 23.305 19.262 43.706 1.00 16.12 95 ALA B N 1
ATOM 5326 C CA . ALA B 1 115 ? 22.890 17.865 43.825 1.00 15.16 95 ALA B CA 1
ATOM 5327 C C . ALA B 1 115 ? 21.476 17.798 44.312 1.00 15.99 95 ALA B C 1
ATOM 5328 O O . ALA B 1 115 ? 21.215 17.503 45.479 1.00 17.05 95 ALA B O 1
ATOM 5335 N N . ILE B 1 116 ? 20.562 18.103 43.413 1.00 13.90 96 ILE B N 1
ATOM 5336 C CA . ILE B 1 116 ? 19.134 18.087 43.680 1.00 9.71 96 ILE B CA 1
ATOM 5337 C C . ILE B 1 116 ? 18.429 17.285 42.598 1.00 14.37 96 ILE B C 1
ATOM 5338 O O . ILE B 1 116 ? 19.051 16.883 41.606 1.00 15.95 96 ILE B O 1
ATOM 5354 N N . GLN B 1 117 ? 17.135 17.048 42.792 1.00 11.35 97 GLN B N 1
ATOM 5355 C CA . GLN B 1 117 ? 16.321 16.326 41.811 1.00 12.03 97 GLN B CA 1
ATOM 5356 C C . GLN B 1 117 ? 15.279 17.292 41.270 1.00 13.50 97 GLN B C 1
ATOM 5357 O O . GLN B 1 117 ? 14.423 17.819 42.021 1.00 15.29 97 GLN B O 1
ATOM 5371 N N . ILE B 1 118 ? 15.374 17.555 39.970 1.00 9.94 98 ILE B N 1
ATOM 5372 C CA . ILE B 1 118 ? 14.429 18.446 39.319 1.00 14.10 98 ILE B CA 1
ATOM 5373 C C . ILE B 1 118 ? 13.506 17.658 38.392 1.00 12.62 98 ILE B C 1
ATOM 5374 O O . ILE B 1 118 ? 13.976 16.886 37.545 1.00 13.51 98 ILE B O 1
ATOM 5390 N N . THR B 1 119 ? 12.209 17.839 38.594 1.00 11.82 99 THR B N 1
ATOM 5391 C CA . THR B 1 119 ? 11.167 17.366 37.690 1.00 14.23 99 THR B CA 1
ATOM 5392 C C . THR B 1 119 ? 10.694 18.570 36.856 1.00 9.54 99 THR B C 1
ATOM 5393 O O . THR B 1 119 ? 10.143 19.512 37.423 1.00 11.23 99 THR B O 1
ATOM 5404 N N . GLY B 1 120 ? 10.924 18.548 35.540 1.00 9.78 100 GLY B N 1
ATOM 5405 C CA . GLY B 1 120 ? 10.503 19.600 34.641 1.00 9.49 100 GLY B CA 1
ATOM 5406 C C . GLY B 1 120 ? 9.246 19.199 33.908 1.00 11.09 100 GLY B C 1
ATOM 5407 O O . GLY B 1 120 ? 9.189 18.083 33.387 1.00 11.25 100 GLY B O 1
ATOM 5411 N N . ILE B 1 121 ? 8.237 20.062 33.873 1.00 9.42 101 ILE B N 1
ATOM 5412 C CA . ILE B 1 121 ? 7.030 19.755 33.126 1.00 10.73 101 ILE B CA 1
ATOM 5413 C C . ILE B 1 121 ? 6.737 20.822 32.103 1.00 11.58 101 ILE B C 1
ATOM 5414 O O . ILE B 1 121 ? 6.968 21.993 32.335 1.00 10.19 101 ILE B O 1
ATOM 5430 N N . THR B 1 122 ? 6.266 20.373 30.951 1.00 11.92 102 THR B N 1
ATOM 5431 C CA . THR B 1 122 ? 5.825 21.272 29.907 1.00 10.47 102 THR B CA 1
ATOM 5432 C C . THR B 1 122 ? 4.691 20.616 29.097 1.00 12.90 102 THR B C 1
ATOM 5433 O O . THR B 1 122 ? 4.587 19.402 29.079 1.00 14.83 102 THR B O 1
ATOM 5444 N N . VAL B 1 123 ? 3.883 21.406 28.396 1.00 13.27 103 VAL B N 1
ATOM 5445 C CA . VAL B 1 123 ? 2.811 20.826 27.588 1.00 13.19 103 VAL B CA 1
ATOM 5446 C C . VAL B 1 123 ? 3.280 20.616 26.141 1.00 12.35 103 VAL B C 1
ATOM 5447 O O . VAL B 1 123 ? 2.531 20.139 25.309 1.00 14.43 103 VAL B O 1
ATOM 5460 N N . SER B 1 124 ? 4.531 20.940 25.870 1.00 10.82 104 SER B N 1
ATOM 5461 C CA . SER B 1 124 ? 5.110 20.720 24.554 1.00 11.88 104 SER B CA 1
ATOM 5462 C C . SER B 1 124 ? 5.898 19.418 24.524 1.00 13.20 104 SER B C 1
ATOM 5463 O O . SER B 1 124 ? 6.933 19.336 25.182 1.00 10.53 104 SER B O 1
ATOM 5471 N N . GLN B 1 125 ? 5.466 18.422 23.733 1.00 13.18 105 GLN B N 1
ATOM 5472 C CA . GLN B 1 125 ? 6.219 17.165 23.646 1.00 13.90 105 GLN B CA 1
ATOM 5473 C C . GLN B 1 125 ? 7.583 17.366 22.950 1.00 10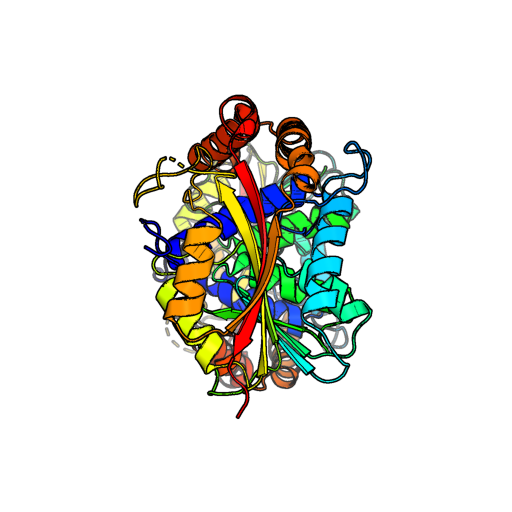.28 105 GLN B C 1
ATOM 5474 O O . GLN B 1 125 ? 8.567 16.654 23.243 1.00 13.08 105 GLN B O 1
ATOM 5488 N N . VAL B 1 126 ? 7.662 18.327 22.036 1.00 9.09 106 VAL B N 1
ATOM 5489 C CA . VAL B 1 126 ? 8.949 18.690 21.458 1.00 11.21 106 VAL B CA 1
ATOM 5490 C C . VAL B 1 126 ? 9.927 19.103 22.544 1.00 13.38 106 VAL B C 1
ATOM 5491 O O . VAL B 1 126 ? 11.077 18.661 22.550 1.00 12.73 106 VAL B O 1
ATOM 5504 N N . GLN B 1 127 ? 9.482 19.976 23.436 1.00 10.50 107 GLN B N 1
ATOM 5505 C CA . GLN B 1 127 ? 10.355 20.416 24.519 1.00 9.61 107 GLN B CA 1
ATOM 5506 C C . GLN B 1 127 ? 10.758 19.259 25.456 1.00 8.50 107 GLN B C 1
ATOM 5507 O O . GLN B 1 127 ? 11.877 19.210 25.936 1.00 11.15 107 GLN B O 1
ATOM 5521 N N . VAL B 1 128 ? 9.845 18.367 25.748 1.00 11.69 108 VAL B N 1
ATOM 5522 C CA . VAL B 1 128 ? 10.165 17.219 26.579 1.00 11.52 108 VAL B CA 1
ATOM 5523 C C . VAL B 1 128 ? 11.313 16.413 25.945 1.00 10.42 108 VAL B C 1
ATOM 5524 O O . VAL B 1 128 ? 12.306 16.064 26.582 1.00 12.72 108 VAL B O 1
ATOM 5537 N N . ALA B 1 129 ? 11.184 16.105 24.665 1.00 9.77 109 ALA B N 1
ATOM 5538 C CA . ALA B 1 129 ? 12.177 15.316 23.960 1.00 13.26 109 ALA B CA 1
ATOM 5539 C C . ALA B 1 129 ? 13.543 15.986 23.890 1.00 10.77 109 ALA B C 1
ATOM 5540 O O . ALA B 1 129 ? 14.584 15.351 24.081 1.00 13.41 109 ALA B O 1
ATOM 5547 N N . ILE B 1 130 ? 13.550 17.279 23.611 1.00 10.32 110 ILE B N 1
ATOM 5548 C CA . ILE B 1 130 ? 14.798 18.020 23.554 1.00 9.82 110 ILE B CA 1
ATOM 5549 C C . ILE B 1 130 ? 15.451 18.053 24.912 1.00 11.06 110 ILE B C 1
ATOM 5550 O O . ILE B 1 130 ? 16.669 17.848 25.059 1.00 12.13 110 ILE B O 1
ATOM 5566 N N . ALA B 1 131 ? 14.642 18.345 25.921 1.00 11.32 111 ALA B N 1
ATOM 5567 C CA . ALA B 1 131 ? 15.155 18.454 27.285 1.00 12.47 111 ALA B CA 1
ATOM 5568 C C . ALA B 1 131 ? 15.765 17.143 27.767 1.00 12.82 111 ALA B C 1
ATOM 5569 O O . ALA B 1 131 ? 16.881 17.096 28.336 1.00 12.60 111 ALA B O 1
ATOM 5576 N N . ALA B 1 132 ? 15.059 16.059 27.515 1.00 11.72 112 ALA B N 1
ATOM 5577 C CA . ALA B 1 132 ? 15.531 14.740 27.940 1.00 11.43 112 ALA B CA 1
ATOM 5578 C C . ALA B 1 132 ? 16.849 14.393 27.230 1.00 13.12 112 ALA B C 1
ATOM 5579 O O . ALA B 1 132 ? 17.773 13.836 27.825 1.00 12.52 112 ALA B O 1
ATOM 5586 N N . ASP B 1 133 ? 16.943 14.702 25.935 1.00 13.89 113 ASP B N 1
ATOM 5587 C CA . ASP B 1 133 ? 18.174 14.441 25.197 1.00 15.68 113 ASP B CA 1
ATOM 5588 C C . ASP B 1 133 ? 19.336 15.279 25.728 1.00 13.30 113 ASP B C 1
ATOM 5589 O O . ASP B 1 133 ? 20.471 14.800 25.817 1.00 17.17 113 ASP B O 1
ATOM 5598 N N . CYS B 1 134 ? 19.059 16.553 26.017 1.00 14.11 114 CYS B N 1
ATOM 5599 C CA . CYS B 1 134 ? 20.055 17.455 26.587 1.00 13.22 114 CYS B CA 1
ATOM 5600 C C . CYS B 1 134 ? 20.562 16.930 27.936 1.00 15.00 114 CYS B C 1
ATOM 5601 O O . CYS B 1 134 ? 21.755 16.896 28.191 1.00 13.05 114 CYS B O 1
ATOM 5609 N N . ALA B 1 135 ? 19.645 16.468 28.763 1.00 12.18 115 ALA B N 1
ATOM 5610 C CA . ALA B 1 135 ? 20.014 15.872 30.041 1.00 12.42 115 ALA B CA 1
ATOM 5611 C C . ALA B 1 135 ? 20.979 14.705 29.846 1.00 13.85 115 ALA B C 1
ATOM 5612 O O . ALA B 1 135 ? 21.977 14.611 30.544 1.00 14.76 115 ALA B O 1
ATOM 5619 N N . ARG B 1 136 ? 20.709 13.845 28.867 1.00 11.15 116 ARG B N 1
ATOM 5620 C CA . ARG B 1 136 ? 21.605 12.727 28.562 1.00 15.24 116 ARG B CA 1
ATOM 5621 C C . ARG B 1 136 ? 22.962 13.206 28.067 1.00 14.53 116 ARG B C 1
ATOM 5622 O O . ARG B 1 136 ? 24.019 12.728 28.515 1.00 15.68 116 ARG B O 1
ATOM 5643 N N . GLU B 1 137 ? 22.951 14.136 27.124 1.00 15.21 117 GLU B N 1
ATOM 5644 C CA . GLU B 1 137 ? 24.196 14.633 26.547 1.00 19.32 117 GLU B CA 1
ATOM 5645 C C . GLU B 1 137 ? 25.103 15.282 27.598 1.00 22.55 117 GLU B C 1
ATOM 5646 O O . GLU B 1 137 ? 26.327 15.151 27.540 1.00 22.23 117 GLU B O 1
ATOM 5658 N N . ARG B 1 138 ? 24.495 15.973 28.560 1.00 17.33 118 ARG B N 1
ATOM 5659 C CA . ARG B 1 138 ? 25.251 16.678 29.605 1.00 16.18 118 ARG B CA 1
ATOM 5660 C C . ARG B 1 138 ? 25.598 15.790 30.801 1.00 17.19 118 ARG B C 1
ATOM 5661 O O . ARG B 1 138 ? 26.288 16.234 31.723 1.00 17.91 118 ARG B O 1
ATOM 5682 N N . GLY B 1 139 ? 25.129 14.554 30.779 1.00 14.43 119 GLY B N 1
ATOM 5683 C CA . GLY B 1 139 ? 25.355 13.620 31.851 1.00 13.39 119 GLY B CA 1
ATOM 5684 C C . GLY B 1 139 ? 24.675 14.035 33.135 1.00 14.29 119 GLY B C 1
ATOM 5685 O O . GLY B 1 139 ? 25.212 13.810 34.204 1.00 17.61 119 GLY B O 1
ATOM 5689 N N . LEU B 1 140 ? 23.468 14.583 33.045 1.00 13.57 120 LEU B N 1
ATOM 5690 C CA . LEU B 1 140 ? 22.763 15.062 34.222 1.00 10.82 120 LEU B CA 1
ATOM 5691 C C . LEU B 1 140 ? 21.423 14.390 34.434 1.00 10.05 120 LEU B C 1
ATOM 5692 O O . LEU B 1 140 ? 20.641 14.854 35.236 1.00 13.13 120 LEU B O 1
ATOM 5708 N N . SER B 1 141 ? 21.148 13.283 33.745 1.00 11.76 121 SER B N 1
ATOM 5709 C CA . SER B 1 141 ? 19.817 12.682 33.888 1.00 9.18 121 SER B CA 1
ATOM 5710 C C . SER B 1 141 ? 19.605 12.030 35.267 1.00 10.22 121 SER B C 1
ATOM 5711 O O . SER B 1 141 ? 18.494 11.681 35.608 1.00 13.29 121 SER B O 1
ATOM 5719 N N . HIS B 1 142 ? 20.680 11.845 36.032 1.00 12.01 122 HIS B N 1
ATOM 5720 C CA . HIS B 1 142 ? 20.542 11.356 37.424 1.00 9.29 122 HIS B CA 1
ATOM 5721 C C . HIS B 1 142 ? 19.906 12.402 38.327 1.00 10.82 122 HIS B C 1
ATOM 5722 O O . HIS B 1 142 ? 19.418 12.063 39.429 1.00 13.86 122 HIS B O 1
ATOM 5735 N N . ARG B 1 143 ? 19.899 13.652 37.885 1.00 13.31 123 ARG B N 1
ATOM 5736 C CA . ARG B 1 143 ? 19.328 14.765 38.684 1.00 13.03 123 ARG B CA 1
ATOM 5737 C C . ARG B 1 143 ? 18.045 15.351 38.083 1.00 13.15 123 ARG B C 1
ATOM 5738 O O . ARG B 1 143 ? 17.237 15.921 38.786 1.00 14.77 123 ARG B O 1
ATOM 5759 N N . VAL B 1 144 ? 17.865 15.243 36.771 1.00 10.97 124 VAL B N 1
ATOM 5760 C CA . VAL B 1 144 ? 16.778 15.961 36.102 1.00 13.92 124 VAL B CA 1
ATOM 5761 C C . VAL B 1 144 ? 16.010 15.031 35.190 1.00 14.69 124 VAL B C 1
ATOM 5762 O O . VAL B 1 144 ? 16.597 14.284 34.403 1.00 17.83 124 VAL B O 1
ATOM 5775 N N . ASP B 1 145 ? 14.698 15.112 35.266 1.00 13.14 125 ASP B N 1
ATOM 5776 C CA . ASP B 1 145 ? 13.849 14.422 34.325 1.00 17.40 125 ASP B CA 1
ATOM 5777 C C . ASP B 1 145 ? 12.706 15.341 33.889 1.00 12.63 125 ASP B C 1
ATOM 5778 O O . ASP B 1 145 ? 12.392 16.348 34.562 1.00 12.17 125 ASP B O 1
ATOM 5787 N N . PHE B 1 146 ? 12.145 15.016 32.724 1.00 12.43 126 PHE B N 1
ATOM 5788 C CA . PHE B 1 146 ? 11.170 15.854 32.054 1.00 13.07 126 PHE B CA 1
ATOM 5789 C C . PHE B 1 146 ? 9.962 15.047 31.639 1.00 13.79 126 PHE B C 1
ATOM 5790 O O . PHE B 1 146 ? 10.109 13.905 31.177 1.00 12.70 126 PHE B O 1
ATOM 5807 N N . SER B 1 147 ? 8.786 15.653 31.758 1.00 10.69 127 SER B N 1
ATOM 5808 C CA . SER B 1 147 ? 7.539 15.024 31.367 1.00 11.10 127 SER B CA 1
ATOM 5809 C C . SER B 1 147 ? 6.529 16.000 30.772 1.00 8.93 127 SER B C 1
ATOM 5810 O O . SER B 1 147 ? 6.566 17.217 31.052 1.00 10.84 127 SER B O 1
ATOM 5818 N N . CYS B 1 148 ? 5.597 15.456 29.991 1.00 13.15 128 CYS B N 1
ATOM 5819 C CA . CYS B 1 148 ? 4.541 16.250 29.397 1.00 13.87 128 CYS B CA 1
ATOM 5820 C C . CYS B 1 148 ? 3.341 16.250 30.326 1.00 14.98 128 CYS B C 1
ATOM 5821 O O . CYS B 1 148 ? 2.607 15.264 30.422 1.00 15.37 128 CYS B O 1
ATOM 5829 N N . VAL B 1 149 ? 3.195 17.338 31.064 1.00 14.59 129 VAL B N 1
ATOM 5830 C CA . VAL B 1 149 ? 2.219 17.440 32.146 1.00 13.37 129 VAL B CA 1
ATOM 5831 C C . VAL B 1 149 ? 1.619 18.824 32.124 1.00 14.70 129 VAL B C 1
ATOM 5832 O O . VAL B 1 149 ? 2.332 19.785 31.975 1.00 14.69 129 VAL B O 1
ATOM 5845 N N . ASP B 1 150 ? 0.306 18.913 32.266 1.00 14.88 130 ASP B N 1
ATOM 5846 C CA . ASP B 1 150 ? -0.403 20.184 32.394 1.00 17.09 130 ASP B CA 1
ATOM 5847 C C . ASP B 1 150 ? -0.394 20.658 33.864 1.00 14.77 130 ASP B C 1
ATOM 5848 O O . ASP B 1 150 ? -0.858 19.940 34.743 1.00 15.09 130 ASP B O 1
ATOM 5857 N N . ALA B 1 151 ? 0.144 21.851 34.130 1.00 15.17 131 ALA B N 1
ATOM 5858 C CA . ALA B 1 151 ? 0.262 22.370 35.492 1.00 11.70 131 ALA B CA 1
ATOM 5859 C C . ALA B 1 151 ? -1.101 22.604 36.122 1.00 17.74 131 ALA B C 1
ATOM 5860 O O . ALA B 1 151 ? -1.229 22.695 37.332 1.00 17.35 131 ALA B O 1
ATOM 5867 N N . MET B 1 152 ? -2.139 22.688 35.311 1.00 15.62 132 MET B N 1
ATOM 5868 C CA . MET B 1 152 ? -3.454 22.920 35.862 1.00 15.09 132 MET B CA 1
ATOM 5869 C C . MET B 1 152 ? -4.078 21.654 36.466 1.00 18.51 132 MET B C 1
ATOM 5870 O O . MET B 1 152 ? -5.109 21.726 37.113 1.00 19.39 132 MET B O 1
ATOM 5884 N N . SER B 1 153 ? -3.424 20.514 36.265 1.00 14.82 133 SER B N 1
ATOM 5885 C CA . SER B 1 153 ? -3.801 19.241 36.866 1.00 16.55 133 SER B CA 1
ATOM 5886 C C . SER B 1 153 ? -2.572 18.351 37.095 1.00 15.90 133 SER B C 1
ATOM 5887 O O . SER B 1 153 ? -2.172 17.587 36.223 1.00 18.68 133 SER B O 1
ATOM 5895 N N . LEU B 1 154 ? -1.962 18.460 38.266 1.00 15.85 134 LEU B N 1
ATOM 5896 C CA . LEU B 1 154 ? -0.707 17.758 38.513 1.00 17.75 134 LEU B CA 1
ATOM 5897 C C . LEU B 1 154 ? -0.941 16.317 39.008 1.00 16.86 134 LEU B C 1
ATOM 5898 O O . LEU B 1 154 ? -1.787 16.095 39.875 1.00 18.67 134 LEU B O 1
ATOM 5914 N N . PRO B 1 155 ? -0.162 15.360 38.484 1.00 16.79 135 PRO B N 1
ATOM 5915 C CA . PRO B 1 155 ? -0.331 13.960 38.911 1.00 17.26 135 PRO B CA 1
ATOM 5916 C C . PRO B 1 155 ? 0.363 13.616 40.246 1.00 19.09 135 PRO B C 1
ATOM 5917 O O . PRO B 1 155 ? 0.207 12.500 40.777 1.00 21.35 135 PRO B O 1
ATOM 5928 N N . TYR B 1 156 ? 1.084 14.571 40.820 1.00 17.49 136 TYR B N 1
ATOM 5929 C CA . TYR B 1 156 ? 1.954 14.292 41.957 1.00 18.01 136 TYR B CA 1
ATOM 5930 C C . TYR B 1 156 ? 1.162 14.298 43.248 1.00 16.69 136 TYR B C 1
ATOM 5931 O O . TYR B 1 156 ? 0.142 14.963 43.353 1.00 17.47 136 TYR B O 1
ATOM 5949 N N . PRO B 1 157 ? 1.628 13.537 44.234 1.00 17.65 137 PRO B N 1
ATOM 5950 C CA . PRO B 1 157 ? 0.972 13.555 45.537 1.00 14.78 137 PRO B CA 1
ATOM 5951 C C . PRO B 1 157 ? 1.128 14.892 46.217 1.00 15.26 137 PRO B C 1
ATOM 5952 O O . PRO B 1 157 ? 2.021 15.675 45.828 1.00 16.70 137 PRO B O 1
ATOM 5963 N N . ASP B 1 158 ? 0.259 15.168 47.190 1.00 17.89 138 ASP B N 1
ATOM 5964 C CA . ASP B 1 158 ? 0.438 16.321 48.083 1.00 15.65 138 ASP B CA 1
ATOM 5965 C C . ASP B 1 158 ? 1.832 16.331 48.708 1.00 13.60 138 ASP B C 1
ATOM 5966 O O . ASP B 1 158 ? 2.343 15.267 49.083 1.00 16.52 138 ASP B O 1
ATOM 5975 N N . ASN B 1 159 ? 2.416 17.503 48.918 1.00 14.31 139 ASN B N 1
ATOM 5976 C CA . ASN B 1 159 ? 3.624 17.616 49.743 1.00 14.07 139 ASN B CA 1
ATOM 5977 C C . ASN B 1 159 ? 4.779 16.793 49.237 1.00 18.74 139 ASN B C 1
ATOM 5978 O O . ASN B 1 159 ? 5.439 16.071 49.989 1.00 19.10 139 ASN B O 1
ATOM 5989 N N . ALA B 1 160 ? 5.017 16.909 47.941 1.00 13.51 140 ALA B N 1
ATOM 5990 C CA . ALA B 1 160 ? 6.048 16.148 47.242 1.00 14.31 140 ALA B CA 1
ATOM 5991 C C . ALA B 1 160 ? 7.330 16.938 47.022 1.00 16.34 140 ALA B C 1
ATOM 5992 O O . ALA B 1 160 ? 8.405 16.364 46.956 1.00 17.35 140 ALA B O 1
ATOM 5999 N N . PHE B 1 161 ? 7.212 18.256 46.904 1.00 12.09 141 PHE B N 1
ATOM 6000 C CA . PHE B 1 161 ? 8.338 19.074 46.468 1.00 10.51 141 PHE B CA 1
ATOM 6001 C C . PHE B 1 161 ? 8.767 20.109 47.507 1.00 13.01 141 PHE B C 1
ATOM 6002 O O . PHE B 1 161 ? 7.947 20.755 48.108 1.00 12.86 141 PHE B O 1
ATOM 6019 N N . ASP B 1 162 ? 10.079 20.299 47.654 1.00 12.00 142 ASP B N 1
ATOM 6020 C CA . ASP B 1 162 ? 10.641 21.325 48.512 1.00 12.18 142 ASP B CA 1
ATOM 6021 C C . ASP B 1 162 ? 10.494 22.727 47.916 1.00 10.67 142 ASP B C 1
ATOM 6022 O O . ASP B 1 162 ? 10.439 23.750 48.611 1.00 11.34 142 ASP B O 1
ATOM 6031 N N . ALA B 1 163 ? 10.472 22.785 46.599 1.00 11.09 143 ALA B N 1
ATOM 6032 C CA . ALA B 1 163 ? 10.474 24.039 45.883 1.00 9.72 143 ALA B CA 1
ATOM 6033 C C . ALA B 1 163 ? 9.932 23.892 44.476 1.00 9.41 143 ALA B C 1
ATOM 6034 O O . ALA B 1 163 ? 9.785 22.785 43.928 1.00 10.50 143 ALA B O 1
ATOM 6041 N N . ALA B 1 164 ? 9.633 25.047 43.895 1.00 12.71 144 ALA B N 1
ATOM 6042 C CA . ALA B 1 164 ? 9.141 25.092 42.526 1.00 11.77 144 ALA B CA 1
ATOM 6043 C C . ALA B 1 164 ? 9.525 26.365 41.850 1.00 10.11 144 ALA B C 1
ATOM 6044 O O . ALA B 1 164 ? 9.665 27.414 42.496 1.00 10.03 144 ALA B O 1
ATOM 6051 N N . TRP B 1 165 ? 9.645 26.299 40.534 1.00 9.45 145 TRP B N 1
ATOM 6052 C CA . TRP B 1 165 ? 9.756 27.465 39.685 1.00 8.80 145 TRP B CA 1
ATOM 6053 C C . TRP B 1 165 ? 8.542 27.646 38.770 1.00 10.59 145 TRP B C 1
ATOM 6054 O O . TRP B 1 165 ? 7.990 26.672 38.259 1.00 10.53 145 TRP B O 1
ATOM 6075 N N . ALA B 1 166 ? 8.199 28.891 38.470 1.00 11.91 146 ALA B N 1
ATOM 6076 C CA . ALA B 1 166 ? 7.366 29.194 37.322 1.00 11.60 146 ALA B CA 1
ATOM 6077 C C . ALA B 1 166 ? 7.966 30.419 36.687 1.00 11.32 146 ALA B C 1
ATOM 6078 O O . ALA B 1 166 ? 7.552 31.545 36.986 1.00 10.79 146 ALA B O 1
ATOM 6085 N N . MET B 1 167 ? 8.958 30.190 35.826 1.00 10.97 147 MET B N 1
ATOM 6086 C CA . MET B 1 167 ? 9.635 31.241 35.077 1.00 12.82 147 MET B CA 1
ATOM 6087 C C . MET B 1 167 ? 8.911 31.469 33.761 1.00 12.79 147 MET B C 1
ATOM 6088 O O . MET B 1 167 ? 9.070 30.678 32.824 1.00 12.39 147 MET B O 1
ATOM 6102 N N . GLN B 1 168 ? 8.063 32.503 33.739 1.00 11.58 148 GLN B N 1
ATOM 6103 C CA . GLN B 1 168 ? 7.295 32.917 32.574 1.00 11.88 148 GLN B CA 1
ATOM 6104 C C . GLN B 1 168 ? 6.429 31.792 32.020 1.00 11.77 148 GLN B C 1
ATOM 6105 O O . GLN B 1 168 ? 6.326 31.642 30.803 1.00 12.74 148 GLN B O 1
ATOM 6119 N N . SER B 1 169 ? 5.799 31.018 32.902 1.00 11.34 149 SER B N 1
ATOM 6120 C CA . SER B 1 169 ? 4.856 29.992 32.464 1.00 10.13 149 SER B CA 1
ATOM 6121 C C . SER B 1 169 ? 3.412 30.294 32.877 1.00 10.49 149 SER B C 1
ATOM 6122 O O . SER B 1 169 ? 2.489 29.978 32.139 1.00 13.00 149 SER B O 1
ATOM 6130 N N . LEU B 1 170 ? 3.198 30.903 34.042 1.00 11.65 150 LEU B N 1
ATOM 6131 C CA . LEU B 1 170 ? 1.826 31.068 34.530 1.00 14.06 150 LEU B CA 1
ATOM 6132 C C . LEU B 1 170 ? 0.949 31.918 33.600 1.00 13.90 150 LEU B C 1
ATOM 6133 O O . LEU B 1 170 ? -0.215 31.605 33.404 1.00 14.14 150 LEU B O 1
ATOM 6149 N N . LEU B 1 171 ? 1.482 32.972 33.005 1.00 14.53 151 LEU B N 1
ATOM 6150 C CA . LEU B 1 171 ? 0.633 33.854 32.214 1.00 15.76 151 LEU B CA 1
ATOM 6151 C C . LEU B 1 171 ? 0.291 33.220 30.866 1.00 19.50 151 LEU B C 1
ATOM 6152 O O . LEU B 1 171 ? -0.564 33.722 30.165 1.00 17.90 151 LEU B O 1
ATOM 6168 N N . GLU B 1 172 ? 0.910 32.085 30.539 1.00 16.25 152 GLU B N 1
ATOM 6169 C CA . GLU B 1 172 ? 0.528 31.350 29.343 1.00 14.17 152 GLU B CA 1
ATOM 6170 C C . GLU B 1 172 ? -0.661 30.405 29.535 1.00 13.35 152 GLU B C 1
ATOM 6171 O O . GLU B 1 172 ? -1.206 29.874 28.566 1.00 18.60 152 GLU B O 1
ATOM 6183 N N . MET B 1 173 ? -1.061 30.165 30.784 1.00 14.04 153 MET B N 1
ATOM 6184 C CA . MET B 1 173 ? -2.077 29.188 31.078 1.00 14.35 153 MET B CA 1
ATOM 6185 C C . MET B 1 173 ? -3.477 29.754 31.027 1.00 16.47 153 MET B C 1
ATOM 6186 O O . MET B 1 173 ? -3.728 30.888 31.432 1.00 19.29 153 MET B O 1
ATOM 6200 N N . SER B 1 174 ? -4.410 28.935 30.593 1.00 19.22 154 SER B N 1
ATOM 6201 C CA . SER B 1 174 ? -5.755 29.413 30.437 1.00 18.07 154 SER B CA 1
ATOM 6202 C C . SER B 1 174 ? -6.338 29.780 31.796 1.00 20.08 154 SER B C 1
ATOM 6203 O O . SER B 1 174 ? -7.044 30.770 31.922 1.00 21.93 154 SER B O 1
ATOM 6211 N N . GLU B 1 175 ? -6.017 28.981 32.812 1.00 17.55 155 GLU B N 1
ATOM 6212 C CA . GLU B 1 175 ? -6.515 29.202 34.169 1.00 18.12 155 GLU B CA 1
ATOM 6213 C C . GLU B 1 175 ? -5.371 29.108 35.160 1.00 16.89 155 GLU B C 1
ATOM 6214 O O . GLU B 1 175 ? -5.204 28.091 35.842 1.00 14.24 155 GLU B O 1
ATOM 6226 N N . PRO B 1 176 ? -4.592 30.173 35.260 1.00 14.97 156 PRO B N 1
ATOM 6227 C CA . PRO B 1 176 ? -3.377 30.159 36.081 1.00 14.65 156 PRO B CA 1
ATOM 6228 C C . PRO B 1 176 ? -3.695 29.930 37.551 1.00 17.80 156 PRO B C 1
ATOM 6229 O O . PRO B 1 176 ? -2.888 29.346 38.262 1.00 17.49 156 PRO B O 1
ATOM 6240 N N . ASP B 1 177 ? -4.878 30.337 37.999 1.00 15.66 157 ASP B N 1
ATOM 6241 C CA . ASP B 1 177 ? -5.188 30.166 39.413 1.00 16.13 157 ASP B CA 1
ATOM 6242 C C . ASP B 1 177 ? -5.277 28.696 39.752 1.00 14.49 157 ASP B C 1
ATOM 6243 O O . ASP B 1 177 ? -4.925 28.259 40.853 1.00 19.56 157 ASP B O 1
ATOM 6252 N N . ARG B 1 178 ? -5.731 27.911 38.789 1.00 16.37 158 ARG B N 1
ATOM 6253 C CA . ARG B 1 178 ? -5.877 26.481 38.969 1.00 16.88 158 ARG B CA 1
ATOM 6254 C C . ARG B 1 178 ? -4.468 25.887 39.123 1.00 16.04 158 ARG B C 1
ATOM 6255 O O . ARG B 1 178 ? -4.225 25.037 39.980 1.00 15.90 158 ARG B O 1
ATOM 6276 N N . ALA B 1 179 ? -3.529 26.363 38.310 1.00 12.80 159 ALA B N 1
ATOM 6277 C CA . ALA B 1 179 ? -2.154 25.896 38.412 1.00 13.93 159 ALA B CA 1
ATOM 6278 C C . ALA B 1 179 ? -1.511 26.326 39.742 1.00 15.58 159 ALA B C 1
ATOM 6279 O O . ALA B 1 179 ? -0.772 25.573 40.383 1.00 14.82 159 ALA B O 1
ATOM 6286 N N . ILE B 1 180 ? -1.783 27.546 40.162 1.00 12.55 160 ILE B N 1
ATOM 6287 C CA . ILE B 1 180 ? -1.212 28.036 41.400 1.00 11.89 160 ILE B CA 1
ATOM 6288 C C . ILE B 1 180 ? -1.693 27.173 42.569 1.00 12.45 160 ILE B C 1
ATOM 6289 O O . ILE B 1 180 ? -0.896 26.749 43.414 1.00 14.92 160 ILE B O 1
ATOM 6305 N N . ARG B 1 181 ? -2.974 26.823 42.569 1.00 12.50 161 ARG B N 1
ATOM 6306 C CA . ARG B 1 181 ? -3.479 25.930 43.622 1.00 14.65 161 ARG B CA 1
ATOM 6307 C C . ARG B 1 181 ? -2.826 24.541 43.584 1.00 16.31 161 ARG B C 1
ATOM 6308 O O . ARG B 1 181 ? -2.577 23.949 44.640 1.00 14.70 161 ARG B O 1
ATOM 6329 N N . GLU B 1 182 ? -2.546 24.025 42.391 1.00 12.48 162 GLU B N 1
ATOM 6330 C CA . GLU B 1 182 ? -1.946 22.717 42.288 1.00 12.65 162 GLU B CA 1
ATOM 6331 C C . GLU B 1 182 ? -0.498 22.775 42.808 1.00 12.07 162 GLU B C 1
ATOM 6332 O O . GLU B 1 182 ? -0.030 21.848 43.465 1.00 12.96 162 GLU B O 1
ATOM 6344 N N . ILE B 1 183 ? 0.212 23.838 42.469 1.00 12.25 163 ILE B N 1
ATOM 6345 C CA . ILE B 1 183 ? 1.581 23.999 42.960 1.00 12.34 163 ILE B CA 1
ATOM 6346 C C . ILE B 1 183 ? 1.551 24.056 44.502 1.00 13.17 163 ILE B C 1
ATOM 6347 O O . ILE B 1 183 ? 2.360 23.385 45.148 1.00 13.15 163 ILE B O 1
ATOM 6363 N N . LEU B 1 184 ? 0.624 24.809 45.088 1.00 10.87 164 LEU B N 1
ATOM 6364 C CA . LEU B 1 184 ? 0.522 24.870 46.544 1.00 12.30 164 LEU B CA 1
ATOM 6365 C C . LEU B 1 184 ? 0.294 23.468 47.078 1.00 12.83 164 LEU B C 1
ATOM 6366 O O . LEU B 1 184 ? 0.947 23.053 48.037 1.00 13.62 164 LEU B O 1
ATOM 6382 N N . ARG B 1 185 ? -0.599 22.719 46.445 1.00 13.56 165 ARG B N 1
ATOM 6383 C CA . ARG B 1 185 ? -0.887 21.347 46.888 1.00 11.79 165 ARG B CA 1
ATOM 6384 C C . ARG B 1 185 ? 0.347 20.446 46.933 1.00 14.07 165 ARG B C 1
ATOM 6385 O O . ARG B 1 185 ? 0.556 19.695 47.900 1.00 15.17 165 ARG B O 1
ATOM 6406 N N . VAL B 1 186 ? 1.146 20.483 45.874 1.00 10.76 166 VAL B N 1
ATOM 6407 C CA . VAL B 1 186 ? 2.274 19.540 45.767 1.00 14.19 166 VAL B CA 1
ATOM 6408 C C . VAL B 1 186 ? 3.545 20.055 46.453 1.00 11.26 166 VAL B C 1
ATOM 6409 O O . VAL B 1 186 ? 4.480 19.281 46.637 1.00 11.23 166 VAL B O 1
ATOM 6422 N N . LEU B 1 187 ? 3.601 21.325 46.840 1.00 12.58 167 LEU B N 1
ATOM 6423 C CA . LEU B 1 187 ? 4.701 21.776 47.699 1.00 11.77 167 LEU B CA 1
ATOM 6424 C C . LEU B 1 187 ? 4.545 21.192 49.107 1.00 13.00 167 LEU B C 1
ATOM 6425 O O . LEU B 1 187 ? 3.446 20.975 49.598 1.00 12.78 167 LEU B O 1
ATOM 6441 N N . LYS B 1 188 ? 5.669 20.931 49.738 1.00 12.37 168 LYS B N 1
ATOM 6442 C CA . LYS B 1 188 ? 5.703 20.622 51.164 1.00 14.35 168 LYS B CA 1
ATOM 6443 C C . LYS B 1 188 ? 5.393 21.862 51.975 1.00 13.81 168 LYS B C 1
ATOM 6444 O O . LYS B 1 188 ? 5.513 22.980 51.498 1.00 13.52 168 LYS B O 1
ATOM 6463 N N . PRO B 1 189 ? 4.944 21.677 53.209 1.00 15.95 169 PRO B N 1
ATOM 6464 C CA . PRO B 1 189 ? 4.837 22.870 54.029 1.00 14.63 169 PRO B CA 1
ATOM 6465 C C . PRO B 1 189 ? 6.160 23.598 54.153 1.00 12.39 169 PRO B C 1
ATOM 6466 O O . PRO B 1 189 ? 7.193 22.968 54.363 1.00 16.58 169 PRO B O 1
ATOM 6477 N N . GLY B 1 190 ? 6.116 24.912 53.987 1.00 16.77 170 GLY B N 1
ATOM 6478 C CA . GLY B 1 190 ? 7.308 25.737 53.971 1.00 18.09 170 GLY B CA 1
ATOM 6479 C C . GLY B 1 190 ? 7.956 25.799 52.608 1.00 14.53 170 GLY B C 1
ATOM 6480 O O . GLY B 1 190 ? 8.898 26.534 52.422 1.00 14.32 170 GLY B O 1
ATOM 6484 N N . GLY B 1 191 ? 7.465 24.986 51.678 1.00 13.45 171 GLY B N 1
ATOM 6485 C CA . GLY B 1 191 ? 8.017 24.978 50.337 1.00 14.18 171 GLY B CA 1
ATOM 6486 C C . GLY B 1 191 ? 7.943 26.320 49.632 1.00 14.76 171 GLY B C 1
ATOM 6487 O O . GLY B 1 191 ? 6.954 27.074 49.762 1.00 13.46 171 GLY B O 1
ATOM 6491 N N . ILE B 1 192 ? 8.999 26.598 48.859 1.00 13.16 172 ILE B N 1
ATOM 6492 C CA . ILE B 1 192 ? 9.189 27.864 48.194 1.00 10.79 172 ILE B CA 1
ATOM 6493 C C . ILE B 1 192 ? 8.867 27.825 46.697 1.00 12.59 172 ILE B C 1
ATOM 6494 O O . ILE B 1 192 ? 9.332 26.913 46.013 1.00 12.69 172 ILE B O 1
ATOM 6510 N N . LEU B 1 193 ? 8.078 28.803 46.211 1.00 11.89 173 LEU B N 1
ATOM 6511 C CA . LEU B 1 193 ? 7.799 29.018 44.779 1.00 8.72 173 LEU B CA 1
ATOM 6512 C C . LEU B 1 193 ? 8.442 30.297 44.321 1.00 14.20 173 LEU B C 1
ATOM 6513 O O . LEU B 1 193 ? 8.220 31.350 44.910 1.00 12.78 173 LEU B O 1
ATOM 6529 N N . GLY B 1 194 ? 9.261 30.209 43.283 1.00 10.82 174 GLY B N 1
ATOM 6530 C CA . GLY B 1 194 ? 9.801 31.392 42.638 1.00 11.93 174 GLY B CA 1
ATOM 6531 C C . GLY B 1 194 ? 9.109 31.589 41.323 1.00 13.20 174 GLY B C 1
ATOM 6532 O O . GLY B 1 194 ? 9.041 30.663 40.533 1.00 11.94 174 GLY B O 1
ATOM 6536 N N . VAL B 1 195 ? 8.560 32.775 41.098 1.00 11.71 175 VAL B N 1
ATOM 6537 C CA . VAL B 1 195 ? 7.853 33.120 39.875 1.00 10.51 175 VAL B CA 1
ATOM 6538 C C . VAL B 1 195 ? 8.540 34.286 39.194 1.00 12.72 175 VAL B C 1
ATOM 6539 O O . VAL B 1 195 ? 8.861 35.285 39.846 1.00 11.27 175 VAL B O 1
ATOM 6552 N N . THR B 1 196 ? 8.760 34.199 37.893 1.00 11.77 176 THR B N 1
ATOM 6553 C CA . THR B 1 196 ? 9.124 35.394 37.133 1.00 6.85 176 THR B CA 1
ATOM 6554 C C . THR B 1 196 ? 8.102 35.594 36.027 1.00 13.28 176 THR B C 1
ATOM 6555 O O . THR B 1 196 ? 7.535 34.651 35.466 1.00 11.76 176 THR B O 1
ATOM 6566 N N . GLU B 1 197 ? 7.872 36.850 35.696 1.00 11.84 177 GLU B N 1
ATOM 6567 C CA . GLU B 1 197 ? 6.930 37.165 34.650 1.00 12.63 177 GLU B CA 1
ATOM 6568 C C . GLU B 1 197 ? 7.205 38.504 34.028 1.00 11.39 177 GLU B C 1
ATOM 6569 O O . GLU B 1 197 ? 7.629 39.469 34.697 1.00 11.77 177 GLU B O 1
ATOM 6581 N N . VAL B 1 198 ? 6.944 38.579 32.721 1.00 11.02 178 VAL B N 1
ATOM 6582 C CA . VAL B 1 198 ? 6.793 39.869 32.053 1.00 10.45 178 VAL B CA 1
ATOM 6583 C C . VAL B 1 198 ? 5.428 40.490 32.457 1.00 12.97 178 VAL B C 1
ATOM 6584 O O . VAL B 1 198 ? 4.367 39.858 32.375 1.00 12.44 178 VAL B O 1
ATOM 6597 N N . VAL B 1 199 ? 5.467 41.709 32.977 1.00 11.77 179 VAL B N 1
ATOM 6598 C CA . VAL B 1 199 ? 4.278 42.376 33.469 1.00 9.86 179 VAL B CA 1
ATOM 6599 C C . VAL B 1 199 ? 4.089 43.750 32.822 1.00 11.19 179 VAL B C 1
ATOM 6600 O O . VAL B 1 199 ? 4.977 44.261 32.169 1.00 15.07 179 VAL B O 1
ATOM 6613 N N . LYS B 1 200 ? 2.913 44.321 32.978 1.00 14.60 180 LYS B N 1
ATOM 6614 C CA . LYS B 1 200 ? 2.771 45.754 32.746 1.00 13.11 180 LYS B CA 1
ATOM 6615 C C . LYS B 1 200 ? 3.472 46.467 33.906 1.00 12.36 180 LYS B C 1
ATOM 6616 O O . LYS B 1 200 ? 3.157 46.179 35.066 1.00 12.90 180 LYS B O 1
ATOM 6635 N N . ARG B 1 201 ? 4.452 47.332 33.622 1.00 15.99 181 ARG B N 1
ATOM 6636 C CA . ARG B 1 201 ? 5.310 47.876 34.691 1.00 14.19 181 ARG B CA 1
ATOM 6637 C C . ARG B 1 201 ? 4.547 48.601 35.764 1.00 18.06 181 ARG B C 1
ATOM 6638 O O . ARG B 1 201 ? 4.879 48.471 36.951 1.00 18.18 181 ARG B O 1
ATOM 6659 N N . GLU B 1 202 ? 3.535 49.367 35.370 1.00 20.25 182 GLU B N 1
ATOM 6660 C CA . GLU B 1 202 ? 2.791 50.127 36.356 1.00 25.47 182 GLU B CA 1
ATOM 6661 C C . GLU B 1 202 ? 1.361 50.349 35.883 1.00 21.86 182 GLU B C 1
ATOM 6662 O O . GLU B 1 202 ? 1.080 50.257 34.685 1.00 21.71 182 GLU B O 1
ATOM 6674 N N . ALA B 1 203 ? 0.462 50.648 36.813 1.00 25.55 183 ALA B N 1
ATOM 6675 C CA . ALA B 1 203 ? -0.946 50.835 36.445 1.00 27.88 183 ALA B CA 1
ATOM 6676 C C . ALA B 1 203 ? -1.098 52.040 35.522 1.00 35.34 183 ALA B C 1
ATOM 6677 O O . ALA B 1 203 ? -0.457 53.073 35.725 1.00 34.71 183 ALA B O 1
ATOM 6684 N N . GLY B 1 206 ? -4.288 52.556 34.542 1.00 32.21 186 GLY B N 1
ATOM 6685 C CA . GLY B 1 206 ? -5.316 51.558 34.289 1.00 33.68 186 GLY B CA 1
ATOM 6686 C C . GLY B 1 206 ? -4.949 50.178 34.817 1.00 35.34 186 GLY B C 1
ATOM 6687 O O . GLY B 1 206 ? -3.777 49.865 35.020 1.00 45.37 186 GLY B O 1
ATOM 6690 N N . MET B 1 207 ? -5.966 49.359 35.049 1.00 31.06 187 MET B N 1
ATOM 6691 C CA . MET B 1 207 ? -5.784 47.976 35.471 1.00 23.42 187 MET B CA 1
ATOM 6692 C C . MET B 1 207 ? -6.074 47.060 34.292 1.00 17.87 187 MET B C 1
ATOM 6693 O O . MET B 1 207 ? -7.131 47.155 33.695 1.00 20.51 187 MET B O 1
ATOM 6707 N N . PRO B 1 208 ? -5.140 46.161 33.959 1.00 21.96 188 PRO B N 1
ATOM 6708 C CA . PRO B 1 208 ? -5.390 45.260 32.830 1.00 19.99 188 PRO B CA 1
ATOM 6709 C C . PRO B 1 208 ? -6.619 44.389 33.015 1.00 19.11 188 PRO B C 1
ATOM 6710 O O . PRO B 1 208 ? -6.946 44.016 34.143 1.00 18.85 188 PRO B O 1
ATOM 6721 N N . VAL B 1 209 ? -7.255 44.045 31.903 1.00 18.80 189 VAL B N 1
ATOM 6722 C CA . VAL B 1 209 ? -8.430 43.180 31.901 1.00 18.78 189 VAL B CA 1
ATOM 6723 C C . VAL B 1 209 ? -8.211 41.945 31.032 1.00 19.14 189 VAL B C 1
ATOM 6724 O O . VAL B 1 209 ? -7.287 41.902 30.224 1.00 22.64 189 VAL B O 1
ATOM 6737 N N . SER B 1 210 ? -9.057 40.939 31.219 1.00 23.29 190 SER B N 1
ATOM 6738 C CA . SER B 1 210 ? -9.026 39.771 30.357 1.00 29.19 190 SER B CA 1
ATOM 6739 C C . SER B 1 210 ? -9.202 40.228 28.910 1.00 30.19 190 SER B C 1
ATOM 6740 O O . SER B 1 210 ? -10.116 40.989 28.605 1.00 35.97 190 SER B O 1
ATOM 6748 N N . GLY B 1 211 ? -8.334 39.766 28.021 1.00 36.11 191 GLY B N 1
ATOM 6749 C CA . GLY B 1 211 ? -8.414 40.156 26.625 1.00 32.24 191 GLY B CA 1
ATOM 6750 C C . GLY B 1 211 ? -7.331 41.156 26.284 1.00 25.50 191 GLY B C 1
ATOM 6751 O O . GLY B 1 211 ? -6.983 41.331 25.124 1.00 27.22 191 GLY B O 1
ATOM 6755 N N . ASP B 1 212 ? -6.796 41.824 27.303 1.00 22.57 192 ASP B N 1
ATOM 6756 C CA . ASP B 1 212 ? -5.632 42.657 27.091 1.00 17.73 192 ASP B CA 1
ATOM 6757 C C . ASP B 1 212 ? -4.394 41.772 26.848 1.00 19.82 192 ASP B C 1
ATOM 6758 O O . ASP B 1 212 ? -3.970 41.006 27.714 1.00 16.99 192 ASP B O 1
ATOM 6767 N N . ARG B 1 213 ? -3.813 41.889 25.662 1.00 19.02 193 ARG B N 1
ATOM 6768 C CA . ARG B 1 213 ? -2.629 41.134 25.310 1.00 18.45 193 ARG B CA 1
ATOM 6769 C C . ARG B 1 213 ? -1.582 42.032 24.689 1.00 14.53 193 ARG B C 1
ATOM 6770 O O . ARG B 1 213 ? -1.905 42.970 23.957 1.00 17.19 193 ARG B O 1
ATOM 6791 N N . TRP B 1 214 ? -0.315 41.742 24.964 1.00 15.40 194 TRP B N 1
ATOM 6792 C CA . TRP B 1 214 ? 0.745 42.391 24.229 1.00 15.61 194 TRP B CA 1
ATOM 6793 C C . TRP B 1 214 ? 0.688 41.924 22.771 1.00 13.65 194 TRP B C 1
ATOM 6794 O O . TRP B 1 214 ? 0.108 40.890 22.487 1.00 17.27 194 TRP B O 1
ATOM 6815 N N . PRO B 1 215 ? 1.298 42.686 21.854 1.00 16.47 195 PRO B N 1
ATOM 6816 C CA . PRO B 1 215 ? 1.240 42.268 20.441 1.00 16.64 195 PRO B CA 1
ATOM 6817 C C . PRO B 1 215 ? 1.872 40.897 20.191 1.00 23.52 195 PRO B C 1
ATOM 6818 O O . PRO B 1 215 ? 1.566 40.260 19.174 1.00 21.37 195 PRO B O 1
ATOM 6829 N N . THR B 1 216 ? 2.733 40.437 21.102 1.00 18.21 196 THR B N 1
ATOM 6830 C CA . THR B 1 216 ? 3.289 39.074 21.028 1.00 19.48 196 THR B CA 1
ATOM 6831 C C . THR B 1 216 ? 2.302 37.977 21.366 1.00 19.75 196 THR B C 1
ATOM 6832 O O . THR B 1 216 ? 2.583 36.795 21.150 1.00 21.78 196 THR B O 1
ATOM 6843 N N . GLY B 1 217 ? 1.152 38.365 21.910 1.00 17.80 197 GLY B N 1
ATOM 6844 C CA . GLY B 1 217 ? 0.118 37.437 22.335 1.00 16.44 197 GLY B CA 1
ATOM 6845 C C . GLY B 1 217 ? 0.049 37.173 23.831 1.00 15.57 197 GLY B C 1
ATOM 6846 O O . GLY B 1 217 ? -0.939 36.636 24.334 1.00 22.88 197 GLY B O 1
ATOM 6850 N N . LEU B 1 218 ? 1.081 37.598 24.551 1.00 19.41 198 LEU B N 1
ATOM 6851 C CA . LEU B 1 218 ? 1.131 37.421 25.992 1.00 21.23 198 LEU B CA 1
ATOM 6852 C C . LEU B 1 218 ? 0.083 38.273 26.710 1.00 16.79 198 LEU B C 1
ATOM 6853 O O . LEU B 1 218 ? -0.071 39.446 26.394 1.00 16.39 198 LEU B O 1
ATOM 6869 N N . ARG B 1 219 ? -0.634 37.656 27.644 1.00 15.61 199 ARG B N 1
ATOM 6870 C CA . ARG B 1 219 ? -1.520 38.340 28.571 1.00 15.77 199 ARG B CA 1
ATOM 6871 C C . ARG B 1 219 ? -0.819 39.519 29.266 1.00 14.57 199 ARG B C 1
ATOM 6872 O O . ARG B 1 219 ? 0.339 39.427 29.673 1.00 15.79 199 ARG B O 1
ATOM 6893 N N . ILE B 1 220 ? -1.495 40.658 29.309 1.00 14.98 200 ILE B N 1
ATOM 6894 C CA . ILE B 1 220 ? -1.007 41.807 30.069 1.00 17.28 200 ILE B CA 1
ATOM 6895 C C . ILE B 1 220 ? -1.478 41.638 31.500 1.00 16.25 200 ILE B C 1
ATOM 6896 O O . ILE B 1 220 ? -2.681 41.461 31.761 1.00 13.56 200 ILE B O 1
ATOM 6912 N N . CYS B 1 221 ? -0.540 41.718 32.434 1.00 14.34 201 CYS B N 1
ATOM 6913 C CA . CYS B 1 221 ? -0.858 41.525 33.836 1.00 14.67 201 CYS B CA 1
ATOM 6914 C C . CYS B 1 221 ? 0.080 42.379 34.688 1.00 16.76 201 CYS 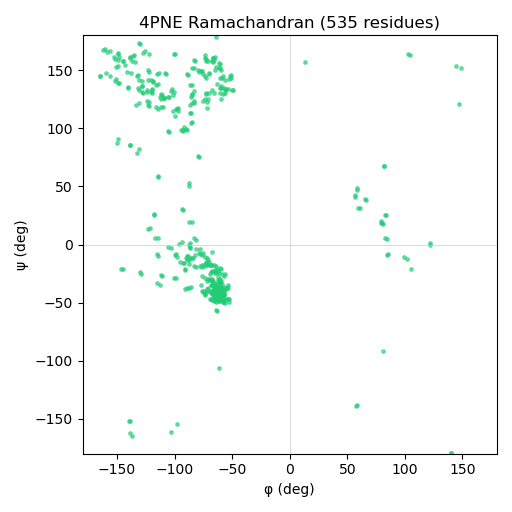B C 1
ATOM 6915 O O . CYS B 1 221 ? 1.266 42.504 34.377 1.00 14.33 201 CYS B O 1
ATOM 6923 N N . LEU B 1 222 ? -0.455 43.006 35.726 1.00 15.71 202 LEU B N 1
ATOM 6924 C CA . LEU B 1 222 ? 0.386 43.680 36.706 1.00 13.34 202 LEU B CA 1
ATOM 6925 C C . LEU B 1 222 ? 1.034 42.675 37.671 1.00 12.75 202 LEU B C 1
ATOM 6926 O O . LEU B 1 222 ? 0.453 41.648 37.995 1.00 13.91 202 LEU B O 1
ATOM 6942 N N . ALA B 1 223 ? 2.227 42.993 38.175 1.00 13.46 203 ALA B N 1
ATOM 6943 C CA . ALA B 1 223 ? 2.825 42.189 39.237 1.00 12.96 203 ALA B CA 1
ATOM 6944 C C . ALA B 1 223 ? 1.886 42.126 40.432 1.00 14.16 203 ALA B C 1
ATOM 6945 O O . ALA B 1 223 ? 1.760 41.103 41.092 1.00 15.62 203 ALA B O 1
ATOM 6952 N N . GLU B 1 224 ? 1.201 43.235 40.691 1.00 15.44 204 GLU B N 1
ATOM 6953 C CA . GLU B 1 224 ? 0.238 43.312 41.785 1.00 18.82 204 GLU B CA 1
ATOM 6954 C C . GLU B 1 224 ? -0.925 42.311 41.641 1.00 16.45 204 GLU B C 1
ATOM 6955 O O . GLU B 1 224 ? -1.412 41.745 42.635 1.00 16.88 204 GLU B O 1
ATOM 6967 N N . GLN B 1 225 ? -1.320 42.041 40.393 1.00 16.62 205 GLN B N 1
ATOM 6968 C CA . GLN B 1 225 ? -2.399 41.090 40.104 1.00 16.71 205 GLN B CA 1
ATOM 6969 C C . GLN B 1 225 ? -1.886 39.661 40.301 1.00 12.90 205 GLN B C 1
ATOM 6970 O O . GLN B 1 225 ? -2.580 38.795 40.816 1.00 17.45 205 GLN B O 1
ATOM 6984 N N . LEU B 1 226 ? -0.658 39.432 39.869 1.00 14.41 206 LEU B N 1
ATOM 6985 C CA . LEU B 1 226 ? -0.009 38.140 40.079 1.00 15.89 206 LEU B CA 1
ATOM 6986 C C . LEU B 1 226 ? 0.060 37.841 41.584 1.00 16.85 206 LEU B C 1
ATOM 6987 O O . LEU B 1 226 ? -0.240 36.727 42.058 1.00 14.88 206 LEU B O 1
ATOM 7003 N N . LEU B 1 227 ? 0.474 38.863 42.340 1.00 13.06 207 LEU B N 1
ATOM 7004 C CA . LEU B 1 227 ? 0.611 38.718 43.790 1.00 15.36 207 LEU B CA 1
ATOM 7005 C C . LEU B 1 227 ? -0.706 38.373 44.439 1.00 15.49 207 LEU B C 1
ATOM 7006 O O . LEU B 1 227 ? -0.754 37.509 45.324 1.00 15.31 207 LEU B O 1
ATOM 7022 N N . GLU B 1 228 ? -1.779 39.033 44.020 1.00 14.56 208 GLU B N 1
ATOM 7023 C CA . GLU B 1 228 ? -3.096 38.743 44.580 1.00 18.49 208 GLU B CA 1
ATOM 7024 C C . GLU B 1 228 ? -3.574 37.331 44.264 1.00 16.41 208 GLU B C 1
ATOM 7025 O O . GLU B 1 228 ? -4.108 36.667 45.135 1.00 17.36 208 GLU B O 1
ATOM 7037 N N . SER B 1 229 ? -3.346 36.857 43.042 1.00 15.00 209 SER B N 1
ATOM 7038 C CA . SER B 1 229 ? -3.651 35.476 42.732 1.00 18.87 209 SER B CA 1
ATOM 7039 C C . SER B 1 229 ? -2.873 34.498 43.625 1.00 19.91 209 SER B C 1
ATOM 7040 O O . SER B 1 229 ? -3.433 33.505 44.110 1.00 17.27 209 SER B O 1
ATOM 7048 N N . LEU B 1 230 ? -1.588 34.767 43.862 1.00 15.00 210 LEU B N 1
ATOM 7049 C CA . LEU B 1 230 ? -0.809 33.880 44.722 1.00 12.63 210 LEU B CA 1
ATOM 7050 C C . LEU B 1 230 ? -1.361 33.851 46.141 1.00 14.99 210 LEU B C 1
ATOM 7051 O O . LEU B 1 230 ? -1.504 32.806 46.754 1.00 15.12 210 LEU B O 1
ATOM 7067 N N . ARG B 1 231 ? -1.657 35.030 46.653 1.00 13.73 211 ARG B N 1
ATOM 7068 C CA . ARG B 1 231 ? -2.196 35.193 47.995 1.00 17.19 211 ARG B CA 1
ATOM 7069 C C . ARG B 1 231 ? -3.528 34.464 48.110 1.00 19.93 211 ARG B C 1
ATOM 7070 O O . ARG B 1 231 ? -3.778 33.756 49.094 1.00 19.04 211 ARG B O 1
ATOM 7091 N N . ALA B 1 232 ? -4.374 34.637 47.101 1.00 18.93 212 ALA B N 1
ATOM 7092 C CA . ALA B 1 232 ? -5.714 34.066 47.104 1.00 20.17 212 ALA B CA 1
ATOM 7093 C C . ALA B 1 232 ? -5.680 32.540 47.170 1.00 21.64 212 ALA B C 1
ATOM 7094 O O . ALA B 1 232 ? -6.554 31.931 47.781 1.00 22.37 212 ALA B O 1
ATOM 7101 N N . ALA B 1 233 ? -4.653 31.919 46.592 1.00 16.62 213 ALA B N 1
ATOM 7102 C CA . ALA B 1 233 ? -4.577 30.459 46.574 1.00 21.85 213 ALA B CA 1
ATOM 7103 C C . ALA B 1 233 ? -4.116 29.891 47.904 1.00 23.08 213 ALA B C 1
ATOM 7104 O O . ALA B 1 233 ? -4.291 28.703 48.159 1.00 25.21 213 ALA B O 1
ATOM 7111 N N . GLY B 1 234 ? -3.497 30.731 48.732 1.00 22.21 214 GLY B N 1
ATOM 7112 C CA . GLY B 1 234 ? -2.984 30.305 50.022 1.00 24.23 214 GLY B CA 1
ATOM 7113 C C . GLY B 1 234 ? -1.493 30.509 50.262 1.00 22.91 214 GLY B C 1
ATOM 7114 O O . GLY B 1 234 ? -0.981 30.120 51.318 1.00 22.63 214 GLY B O 1
ATOM 7118 N N . PHE B 1 235 ? -0.777 31.077 49.292 1.00 15.93 215 PHE B N 1
ATOM 7119 C CA . PHE B 1 235 ? 0.638 31.365 49.480 1.00 14.17 215 PHE B CA 1
ATOM 7120 C C . PHE B 1 235 ? 0.881 32.544 50.417 1.00 15.92 215 PHE B C 1
ATOM 7121 O O . PHE B 1 235 ? 0.117 33.512 50.397 1.00 19.73 215 PHE B O 1
ATOM 7138 N N . GLU B 1 236 ? 1.939 32.445 51.217 1.00 17.38 216 GLU B N 1
ATOM 7139 C CA . GLU B 1 236 ? 2.586 33.628 51.825 1.00 18.22 216 GLU B CA 1
ATOM 7140 C C . GLU B 1 236 ? 3.566 34.268 50.862 1.00 18.83 216 GLU B C 1
ATOM 7141 O O . GLU B 1 236 ? 4.414 33.584 50.271 1.00 20.17 216 GLU B O 1
ATOM 7153 N N . ILE B 1 237 ? 3.484 35.580 50.704 1.00 18.12 217 ILE B N 1
ATOM 7154 C CA . ILE B 1 237 ? 4.460 36.271 49.878 1.00 16.41 217 ILE B CA 1
ATOM 7155 C C . ILE B 1 237 ? 5.733 36.572 50.645 1.00 17.17 217 ILE B C 1
ATOM 7156 O O . ILE B 1 237 ? 5.683 37.171 51.734 1.00 17.10 217 ILE B O 1
ATOM 7172 N N . LEU B 1 238 ? 6.865 36.102 50.142 1.00 15.58 218 LEU B N 1
ATOM 7173 C CA . LEU B 1 238 ? 8.136 36.397 50.779 1.00 16.34 218 LEU B CA 1
ATOM 7174 C C . LEU B 1 238 ? 8.797 37.653 50.246 1.00 13.96 218 LEU B C 1
ATOM 7175 O O . LEU B 1 238 ? 9.348 38.433 51.020 1.00 16.83 218 LEU B O 1
ATOM 7191 N N . ASP B 1 239 ? 8.698 37.891 48.947 1.00 15.95 219 ASP B N 1
ATOM 7192 C CA . ASP B 1 239 ? 9.415 38.985 48.322 1.00 14.71 219 ASP B CA 1
ATOM 7193 C C . ASP B 1 239 ? 8.876 39.280 46.933 1.00 14.55 219 ASP B C 1
ATOM 7194 O O . ASP B 1 239 ? 8.449 38.376 46.216 1.00 15.39 219 ASP B O 1
ATOM 7203 N N . TRP B 1 240 ? 8.873 40.549 46.572 1.00 12.52 220 TRP B N 1
ATOM 7204 C CA . TRP B 1 240 ? 8.671 41.011 45.218 1.00 11.48 220 TRP B CA 1
ATOM 7205 C C . TRP B 1 240 ? 9.829 41.930 44.893 1.00 12.19 220 TRP B C 1
ATOM 7206 O O . TRP B 1 240 ? 10.127 42.824 45.665 1.00 12.51 220 TRP B O 1
ATOM 7227 N N . GLU B 1 241 ? 10.472 41.704 43.758 1.00 12.70 221 GLU B N 1
ATOM 7228 C CA . GLU B 1 241 ? 11.488 42.600 43.240 1.00 16.96 221 GLU B CA 1
ATOM 7229 C C . GLU B 1 241 ? 11.034 43.033 41.875 1.00 16.07 221 GLU B C 1
ATOM 7230 O O . GLU B 1 241 ? 10.756 42.178 41.019 1.00 12.69 221 GLU B O 1
ATOM 7242 N N . ASP B 1 242 ? 10.900 44.341 41.689 1.00 13.44 222 ASP B N 1
ATOM 7243 C CA . ASP B 1 242 ? 10.657 44.892 40.366 1.00 12.21 222 ASP B CA 1
ATOM 7244 C C . ASP B 1 242 ? 12.016 45.084 39.711 1.00 12.47 222 ASP B C 1
ATOM 7245 O O . ASP B 1 242 ? 12.824 45.887 40.164 1.00 14.28 222 ASP B O 1
ATOM 7254 N N . VAL B 1 243 ? 12.281 44.312 38.650 1.00 11.89 223 VAL B N 1
ATOM 7255 C CA . VAL B 1 243 ? 13.596 44.319 38.025 1.00 12.78 223 VAL B CA 1
ATOM 7256 C C . VAL B 1 243 ? 13.456 44.808 36.601 1.00 13.74 223 VAL B C 1
ATOM 7257 O O . VAL B 1 243 ? 14.275 44.531 35.756 1.00 13.80 223 VAL B O 1
ATOM 7270 N N . SER B 1 244 ? 12.413 45.585 36.350 1.00 12.46 224 SER B N 1
ATOM 7271 C CA . SER B 1 244 ? 12.171 46.071 34.994 1.00 14.25 224 SER B CA 1
ATOM 7272 C C . SER B 1 244 ? 13.359 46.814 34.409 1.00 12.59 224 SER B C 1
ATOM 7273 O O . SER B 1 244 ? 13.611 46.724 33.197 1.00 12.69 224 SER B O 1
ATOM 7281 N N . SER B 1 245 ? 14.063 47.597 35.230 1.00 14.22 225 SER B N 1
ATOM 7282 C CA . SER B 1 245 ? 15.216 48.358 34.768 1.00 12.53 225 SER B CA 1
ATOM 7283 C C . SER B 1 245 ? 16.373 47.463 34.319 1.00 15.32 225 SER B C 1
ATOM 7284 O O . SER B 1 245 ? 17.239 47.898 33.541 1.00 16.62 225 SER B O 1
ATOM 7292 N N . ARG B 1 246 ? 16.398 46.224 34.805 1.00 13.08 226 ARG B N 1
ATOM 7293 C CA . ARG B 1 246 ? 17.455 45.275 34.485 1.00 11.97 226 ARG B CA 1
ATOM 7294 C C . ARG B 1 246 ? 17.150 44.407 33.267 1.00 11.88 226 ARG B C 1
ATOM 7295 O O . ARG B 1 246 ? 18.060 43.828 32.674 1.00 13.79 226 ARG B O 1
ATOM 7316 N N . THR B 1 247 ? 15.878 44.279 32.923 1.00 12.62 227 THR B N 1
ATOM 7317 C CA . THR B 1 247 ? 15.456 43.381 31.849 1.00 15.88 227 THR B CA 1
ATOM 7318 C C . THR B 1 247 ? 15.107 44.111 30.532 1.00 13.31 227 THR B C 1
ATOM 7319 O O . THR B 1 247 ? 14.783 43.461 29.523 1.00 12.83 227 THR B O 1
ATOM 7330 N N . ARG B 1 248 ? 15.161 45.438 30.522 1.00 12.93 228 ARG B N 1
ATOM 7331 C CA . ARG B 1 248 ? 14.638 46.218 29.407 1.00 11.57 228 ARG B CA 1
ATOM 7332 C C . ARG B 1 248 ? 15.454 46.027 28.150 1.00 12.40 228 ARG B C 1
ATOM 7333 O O . ARG B 1 248 ? 15.009 46.393 27.055 1.00 15.58 228 ARG B O 1
ATOM 7354 N N . TYR B 1 249 ? 16.671 45.514 28.292 1.00 13.30 229 TYR B N 1
ATOM 7355 C CA . TYR B 1 249 ? 17.517 45.262 27.133 1.00 12.55 229 TYR B CA 1
ATOM 7356 C C . TYR B 1 249 ? 17.055 44.062 26.333 1.00 14.12 229 TYR B C 1
ATOM 7357 O O . TYR B 1 249 ? 17.438 43.913 25.173 1.00 13.50 229 TYR B O 1
ATOM 7375 N N . PHE B 1 250 ? 16.214 43.219 26.923 1.00 11.60 230 PHE B N 1
ATOM 7376 C CA . PHE B 1 250 ? 15.866 41.957 26.272 1.00 13.62 230 PHE B CA 1
ATOM 7377 C C . PHE B 1 250 ? 15.136 42.127 24.929 1.00 12.58 230 PHE B C 1
ATOM 7378 O O . PHE B 1 250 ? 15.593 41.592 23.897 1.00 11.50 230 PHE B O 1
ATOM 7395 N N . MET B 1 251 ? 13.999 42.821 24.901 1.00 12.71 231 MET B N 1
ATOM 7396 C CA . MET B 1 251 ? 13.231 42.849 23.661 1.00 15.43 231 MET B CA 1
ATOM 7397 C C . MET B 1 251 ? 14.039 43.452 22.500 1.00 13.02 231 MET B C 1
ATOM 7398 O O . MET B 1 251 ? 14.084 42.880 21.434 1.00 12.23 231 MET B O 1
ATOM 7412 N N . PRO B 1 252 ? 14.717 44.578 22.706 1.00 13.04 232 PRO B N 1
ATOM 7413 C CA . PRO B 1 252 ? 15.487 45.095 21.555 1.00 12.88 232 PRO B CA 1
ATOM 7414 C C . PRO B 1 252 ? 16.604 44.120 21.095 1.00 13.94 232 PRO B C 1
ATOM 7415 O O . PRO B 1 252 ? 16.833 43.918 19.885 1.00 13.51 232 PRO B O 1
ATOM 7426 N N . GLN B 1 253 ? 17.266 43.458 22.035 1.00 13.61 233 GLN B N 1
ATOM 7427 C CA . GLN B 1 253 ? 18.400 42.596 21.679 1.00 13.07 233 GLN B CA 1
ATOM 7428 C C . GLN B 1 253 ? 17.908 41.280 21.046 1.00 16.47 233 GLN B C 1
ATOM 7429 O O . GLN B 1 253 ? 18.492 40.798 20.059 1.00 13.93 233 GLN B O 1
ATOM 7443 N N . PHE B 1 254 ? 16.834 40.704 21.591 1.00 11.74 234 PHE B N 1
ATOM 7444 C CA . PHE B 1 254 ? 16.289 39.482 21.003 1.00 12.53 234 PHE B CA 1
ATOM 7445 C C . PHE B 1 254 ? 15.694 39.760 19.604 1.00 10.88 234 PHE B C 1
ATOM 7446 O O . PHE B 1 254 ? 15.781 38.920 18.685 1.00 12.31 234 PHE B O 1
ATOM 7463 N N . ALA B 1 255 ? 15.105 40.941 19.426 1.00 14.20 235 ALA B N 1
ATOM 7464 C CA . ALA B 1 255 ? 14.542 41.321 18.120 1.00 16.20 235 ALA B CA 1
ATOM 7465 C C . ALA B 1 255 ? 15.659 41.403 17.093 1.00 12.45 235 ALA B C 1
ATOM 7466 O O . ALA B 1 255 ? 15.510 40.894 15.973 1.00 14.09 235 ALA B O 1
ATOM 7473 N N . GLU B 1 256 ? 16.791 41.985 17.471 1.00 13.12 236 GLU B N 1
ATOM 7474 C CA . GLU B 1 256 ? 17.939 42.037 16.582 1.00 16.17 236 GLU B CA 1
ATOM 7475 C C . GLU B 1 256 ? 18.413 40.631 16.211 1.00 14.14 236 GLU B C 1
ATOM 7476 O O . GLU B 1 256 ? 18.670 40.345 15.039 1.00 14.86 236 GLU B O 1
ATOM 7488 N N . GLU B 1 257 ? 18.497 39.733 17.184 1.00 13.53 237 GLU B N 1
ATOM 7489 C CA . GLU B 1 257 ? 18.895 38.346 16.920 1.00 14.11 237 GLU B CA 1
ATOM 7490 C C . GLU B 1 257 ? 17.916 37.600 16.006 1.00 16.04 237 GLU B C 1
ATOM 7491 O O . GLU B 1 257 ? 18.310 36.896 15.073 1.00 19.62 237 GLU B O 1
ATOM 7503 N N . LEU B 1 258 ? 16.634 37.783 16.264 1.00 13.53 238 LEU B N 1
ATOM 7504 C CA . LEU B 1 258 ? 15.581 37.109 15.524 1.00 13.72 238 LEU B CA 1
ATOM 7505 C C . LEU B 1 258 ? 15.622 37.556 14.060 1.00 15.57 238 LEU B C 1
ATOM 7506 O O . LEU B 1 258 ? 15.508 36.738 13.139 1.00 16.73 238 LEU B O 1
ATOM 7522 N N . ALA B 1 259 ? 15.787 38.853 13.852 1.00 14.25 239 ALA B N 1
ATOM 7523 C CA . ALA B 1 259 ? 15.778 39.406 12.500 1.00 15.75 239 ALA B CA 1
ATOM 7524 C C . ALA B 1 259 ? 16.934 38.884 11.679 1.00 20.85 239 ALA B C 1
ATOM 7525 O O . ALA B 1 259 ? 16.805 38.695 10.487 1.00 24.82 239 ALA B O 1
ATOM 7532 N N . ALA B 1 260 ? 18.089 38.712 12.301 1.00 16.24 240 ALA B N 1
ATOM 7533 C CA . ALA B 1 260 ? 19.225 38.153 11.611 1.00 21.02 240 ALA B CA 1
ATOM 7534 C C . ALA B 1 260 ? 18.832 36.769 11.070 1.00 31.60 240 ALA B C 1
ATOM 7535 O O . ALA B 1 260 ? 19.138 36.431 9.928 1.00 36.55 240 ALA B O 1
ATOM 7542 N N . HIS B 1 261 ? 18.121 35.991 11.882 1.00 32.19 241 HIS B N 1
ATOM 7543 C CA . HIS B 1 261 ? 17.711 34.640 11.497 1.00 30.32 241 HIS B CA 1
ATOM 7544 C C . HIS B 1 261 ? 16.299 34.606 10.860 1.00 29.83 241 HIS B C 1
ATOM 7545 O O . HIS B 1 261 ? 15.598 33.606 10.987 1.00 44.47 241 HIS B O 1
ATOM 7558 N N . GLN B 1 262 ? 15.876 35.672 10.170 1.00 34.85 242 GLN B N 1
ATOM 7559 C CA . GLN B 1 262 ? 14.453 35.832 9.831 1.00 25.28 242 GLN B CA 1
ATOM 7560 C C . GLN B 1 262 ? 14.014 35.394 8.428 1.00 40.80 242 GLN B C 1
ATOM 7561 O O . GLN B 1 262 ? 12.815 35.389 8.109 1.00 31.77 242 GLN B O 1
ATOM 7575 N N . HIS B 1 263 ? 14.960 35.117 7.553 1.00 34.68 243 HIS B N 1
ATOM 7576 C CA . HIS B 1 263 ? 14.569 34.844 6.197 1.00 35.72 243 HIS B CA 1
ATOM 7577 C C . HIS B 1 263 ? 13.632 33.641 6.147 1.00 23.38 243 HIS B C 1
ATOM 7578 O O . HIS B 1 263 ? 13.820 32.633 6.840 1.00 22.68 243 HIS B O 1
ATOM 7591 N N . GLY B 1 264 ? 12.571 33.823 5.371 1.00 34.74 244 GLY B N 1
ATOM 7592 C CA . GLY B 1 264 ? 11.633 32.768 5.048 1.00 32.87 244 GLY B CA 1
ATOM 7593 C C . GLY B 1 264 ? 10.881 32.133 6.198 1.00 24.20 244 GLY B C 1
ATOM 7594 O O . GLY B 1 264 ? 10.536 30.954 6.116 1.00 30.52 244 GLY B O 1
ATOM 7598 N N . ILE B 1 265 ? 10.601 32.907 7.246 1.00 24.98 245 ILE B N 1
ATOM 7599 C CA . ILE B 1 265 ? 9.860 32.377 8.387 1.00 21.51 245 ILE B CA 1
ATOM 7600 C C . ILE B 1 265 ? 8.457 31.968 7.944 1.00 21.51 245 ILE B C 1
ATOM 7601 O O . ILE B 1 265 ? 7.961 30.911 8.334 1.00 20.49 245 ILE B O 1
ATOM 7617 N N . ALA B 1 266 ? 7.801 32.815 7.157 1.00 20.96 246 ALA B N 1
ATOM 7618 C CA . ALA B 1 266 ? 6.411 32.540 6.769 1.00 18.96 246 ALA B CA 1
ATOM 7619 C C . ALA B 1 266 ? 6.343 31.272 5.940 1.00 22.84 246 ALA B C 1
ATOM 7620 O O . ALA B 1 266 ? 5.423 30.482 6.101 1.00 22.58 246 ALA B O 1
ATOM 7627 N N . ASP B 1 267 ? 7.356 31.048 5.102 1.00 25.27 247 ASP B N 1
ATOM 7628 C CA . ASP B 1 267 ? 7.400 29.855 4.260 1.00 28.06 247 ASP B CA 1
ATOM 7629 C C . ASP B 1 267 ? 7.678 28.585 5.065 1.00 27.23 247 ASP B C 1
ATOM 7630 O O . ASP B 1 267 ? 7.099 27.537 4.787 1.00 32.09 247 ASP B O 1
ATOM 7639 N N . ARG B 1 268 ? 8.531 28.660 6.079 1.00 24.39 248 ARG B N 1
ATOM 7640 C CA . ARG B 1 268 ? 8.864 27.466 6.864 1.00 25.88 248 ARG B CA 1
ATOM 7641 C C . ARG B 1 268 ? 7.939 27.183 8.038 1.00 23.68 248 ARG B C 1
ATOM 7642 O O . ARG B 1 268 ? 7.619 26.023 8.307 1.00 24.17 248 ARG B O 1
ATOM 7663 N N . TYR B 1 269 ? 7.489 28.229 8.723 1.00 20.61 249 TYR B N 1
ATOM 7664 C CA . TYR B 1 269 ? 6.706 28.035 9.930 1.00 17.86 249 TYR B CA 1
ATOM 7665 C C . TYR B 1 269 ? 5.255 28.511 9.817 1.00 18.37 249 TYR B C 1
ATOM 7666 O O . TYR B 1 269 ? 4.447 28.234 10.697 1.00 23.32 249 TYR B O 1
ATOM 7684 N N . GLY B 1 270 ? 4.931 29.218 8.743 1.00 19.30 250 GLY B N 1
ATOM 7685 C CA . GLY B 1 270 ? 3.569 29.681 8.541 1.00 18.84 250 GLY B CA 1
ATOM 7686 C C . GLY B 1 270 ? 3.426 31.153 8.875 1.00 18.81 250 GLY B C 1
ATOM 7687 O O . GLY B 1 270 ? 4.272 31.736 9.548 1.00 18.07 250 GLY B O 1
ATOM 7691 N N . PRO B 1 271 ? 2.335 31.772 8.426 1.00 18.60 251 PRO B N 1
ATOM 7692 C CA . PRO B 1 271 ? 2.237 33.213 8.666 1.00 17.81 251 PRO B CA 1
ATOM 7693 C C . PRO B 1 271 ? 2.042 33.578 10.131 1.00 22.23 251 PRO B C 1
ATOM 7694 O O . PRO B 1 271 ? 2.365 34.707 10.483 1.00 20.99 251 PRO B O 1
ATOM 7705 N N . ALA B 1 272 ? 1.483 32.686 10.947 1.00 20.07 252 ALA B N 1
ATOM 7706 C CA . ALA B 1 272 ? 1.244 32.999 12.360 1.00 21.45 252 ALA B CA 1
ATOM 7707 C C . ALA B 1 272 ? 2.559 33.197 13.117 1.00 22.86 252 ALA B C 1
ATOM 7708 O O . ALA B 1 272 ? 2.707 34.163 13.887 1.00 20.98 252 ALA B O 1
ATOM 7715 N N . VAL B 1 273 ? 3.490 32.268 12.924 1.00 21.05 253 VAL B N 1
ATOM 7716 C CA . VAL B 1 273 ? 4.815 32.383 13.520 1.00 19.57 253 VAL B CA 1
ATOM 7717 C C . VAL B 1 273 ? 5.484 33.608 12.931 1.00 19.14 253 VAL B C 1
ATOM 7718 O O . VAL B 1 273 ? 6.143 34.361 13.632 1.00 16.28 253 VAL B O 1
ATOM 7731 N N . ALA B 1 274 ? 5.311 33.842 11.636 1.00 17.69 254 ALA B N 1
ATOM 7732 C CA . ALA B 1 274 ? 5.840 35.060 11.040 1.00 16.74 254 ALA B CA 1
ATOM 7733 C C . ALA B 1 274 ? 5.257 36.330 11.679 1.00 15.62 254 ALA B C 1
ATOM 7734 O O . ALA B 1 274 ? 5.950 37.347 11.855 1.00 17.53 254 ALA B O 1
ATOM 7741 N N . GLY B 1 275 ? 3.974 36.272 12.007 1.00 19.64 255 GLY B N 1
ATOM 7742 C CA . GLY B 1 275 ? 3.287 37.392 12.627 1.00 16.73 255 GLY B CA 1
ATOM 7743 C C . GLY B 1 275 ? 3.805 37.658 14.029 1.00 19.14 255 GLY B C 1
ATOM 7744 O O . GLY B 1 275 ? 3.952 38.814 14.442 1.00 18.36 255 GLY B O 1
ATOM 7748 N N . TRP B 1 276 ? 4.056 36.574 14.750 1.00 16.71 256 TRP B N 1
ATOM 7749 C CA . TRP B 1 276 ? 4.625 36.652 16.095 1.00 15.38 256 TRP B CA 1
ATOM 7750 C C . TRP B 1 276 ? 6.007 37.274 15.990 1.00 17.55 256 TRP B C 1
ATOM 7751 O O . TRP B 1 276 ? 6.363 38.168 16.770 1.00 17.57 256 TRP B O 1
ATOM 7772 N N . ALA B 1 277 ? 6.783 36.835 15.016 1.00 15.65 257 ALA B N 1
ATOM 7773 C CA . ALA B 1 277 ? 8.122 37.365 14.842 1.00 14.12 257 ALA B CA 1
ATOM 7774 C C . ALA B 1 277 ? 8.082 38.851 14.541 1.00 15.24 257 ALA B C 1
ATOM 7775 O O . ALA B 1 277 ? 8.900 39.613 15.050 1.00 15.82 257 ALA B O 1
ATOM 7782 N N . ALA B 1 278 ? 7.131 39.267 13.707 1.00 15.03 258 ALA B N 1
ATOM 7783 C CA . ALA B 1 278 ? 7.004 40.662 13.342 1.00 16.20 258 ALA B CA 1
ATOM 7784 C C . ALA B 1 278 ? 6.631 41.484 14.574 1.00 18.10 258 ALA B C 1
ATOM 7785 O O . ALA B 1 278 ? 7.071 42.626 14.737 1.00 18.61 258 ALA B O 1
ATOM 7792 N N . ALA B 1 279 ? 5.802 40.892 15.419 1.00 15.86 259 ALA B N 1
ATOM 7793 C CA . ALA B 1 279 ? 5.354 41.527 16.665 1.00 17.36 259 ALA B CA 1
ATOM 7794 C C . ALA B 1 279 ? 6.532 41.737 17.600 1.00 20.96 259 ALA B C 1
ATOM 7795 O O . ALA B 1 279 ? 6.637 42.777 18.246 1.00 16.59 259 ALA B O 1
ATOM 7802 N N . VAL B 1 280 ? 7.406 40.739 17.689 1.00 18.51 260 VAL B N 1
ATOM 7803 C CA . VAL B 1 280 ? 8.626 40.864 18.481 1.00 15.06 260 VAL B CA 1
ATOM 7804 C C . VAL B 1 280 ? 9.481 41.991 17.938 1.00 17.46 260 VAL B C 1
ATOM 7805 O O . VAL B 1 280 ? 9.991 42.828 18.671 1.00 17.76 260 VAL B O 1
ATOM 7818 N N . CYS B 1 281 ? 9.618 42.029 16.627 1.00 15.76 261 CYS B N 1
ATOM 7819 C CA . CYS B 1 281 ? 10.431 43.043 15.995 1.00 19.10 261 CYS B CA 1
ATOM 7820 C C . CYS B 1 281 ? 9.767 44.402 16.028 1.00 18.19 261 CYS B C 1
ATOM 7821 O O . CYS B 1 281 ? 10.437 45.394 15.787 1.00 19.19 261 CYS B O 1
ATOM 7829 N N . ASP B 1 282 ? 8.464 44.443 16.316 1.00 18.45 262 ASP B N 1
ATOM 7830 C CA . ASP B 1 282 ? 7.726 45.701 16.505 1.00 24.37 262 ASP B CA 1
ATOM 7831 C C . ASP B 1 282 ? 7.765 46.229 17.958 1.00 19.64 262 ASP B C 1
ATOM 7832 O O . ASP B 1 282 ? 6.935 47.070 18.352 1.00 20.10 262 ASP B O 1
ATOM 7841 N N . TYR B 1 283 ? 8.737 45.767 18.741 1.00 17.44 263 TYR B N 1
ATOM 7842 C CA . TYR B 1 283 ? 8.785 46.042 20.180 1.00 14.04 263 TYR B CA 1
ATOM 7843 C C . TYR B 1 283 ? 8.792 47.526 20.533 1.00 20.81 263 TYR B C 1
ATOM 7844 O O . TYR B 1 283 ? 8.296 47.895 21.584 1.00 15.21 263 TYR B O 1
ATOM 7862 N N . GLU B 1 284 ? 9.287 48.386 19.643 1.00 17.71 264 GLU B N 1
ATOM 7863 C CA . GLU B 1 284 ? 9.350 49.821 19.944 1.00 17.08 264 GLU B CA 1
ATOM 7864 C C . GLU B 1 284 ? 7.979 50.412 20.246 1.00 20.46 264 GLU B C 1
ATOM 7865 O O . GLU B 1 284 ? 7.861 51.407 20.969 1.00 22.82 264 GLU B O 1
ATOM 7877 N N . LYS B 1 285 ? 6.955 49.784 19.711 1.00 19.40 265 LYS B N 1
ATOM 7878 C CA . LYS B 1 285 ? 5.595 50.269 19.867 1.00 23.48 265 LYS B CA 1
ATOM 7879 C C . LYS B 1 285 ? 4.990 49.992 21.247 1.00 19.83 265 LYS B C 1
ATOM 7880 O O . LYS B 1 285 ? 3.977 50.585 21.594 1.00 24.70 265 LYS B O 1
ATOM 7899 N N . TYR B 1 286 ? 5.573 49.065 22.014 1.00 18.51 266 TYR B N 1
ATOM 7900 C CA . TYR B 1 286 ? 4.971 48.639 23.285 1.00 18.70 266 TYR B CA 1
ATOM 7901 C C . TYR B 1 286 ? 5.970 48.270 24.392 1.00 18.85 266 TYR B C 1
ATOM 7902 O O . TYR B 1 286 ? 5.590 48.267 25.561 1.00 20.32 266 TYR B O 1
ATOM 7920 N N . ALA B 1 287 ? 7.219 47.936 24.070 1.00 19.15 267 ALA B N 1
ATOM 7921 C CA . ALA B 1 287 ? 8.098 47.319 25.085 1.00 19.97 267 ALA B CA 1
ATOM 7922 C C . ALA B 1 287 ? 8.384 48.278 26.239 1.00 22.68 267 ALA B C 1
ATOM 7923 O O . ALA B 1 287 ? 8.650 47.849 27.369 1.00 19.21 267 ALA B O 1
ATOM 7930 N N . HIS B 1 288 ? 8.278 49.577 25.956 1.00 24.13 268 HIS B N 1
ATOM 7931 C CA . HIS B 1 288 ? 8.495 50.612 26.960 1.00 25.71 268 HIS B CA 1
ATOM 7932 C C . HIS B 1 288 ? 7.521 50.541 28.140 1.00 22.87 268 HIS B C 1
ATOM 7933 O O . HIS B 1 288 ? 7.826 51.023 29.238 1.00 25.34 268 HIS B O 1
ATOM 7946 N N . ASP B 1 289 ? 6.353 49.948 27.909 1.00 17.83 269 ASP B N 1
ATOM 7947 C CA . ASP B 1 289 ? 5.337 49.756 28.949 1.00 18.91 269 ASP B CA 1
ATOM 7948 C C . ASP B 1 289 ? 5.463 48.451 29.741 1.00 16.10 269 ASP B C 1
ATOM 7949 O O . ASP B 1 289 ? 4.794 48.263 30.754 1.00 15.60 269 ASP B O 1
ATOM 7958 N N . MET B 1 290 ? 6.279 47.536 29.229 1.00 15.24 270 MET B N 1
ATOM 7959 C CA . MET B 1 290 ? 6.540 46.263 29.870 1.00 15.37 270 MET B CA 1
ATOM 7960 C C . MET B 1 290 ? 7.522 46.430 30.989 1.00 13.75 270 MET B C 1
ATOM 7961 O O . MET B 1 290 ? 8.413 47.267 30.914 1.00 15.51 270 MET B O 1
ATOM 7975 N N . GLY B 1 291 ? 7.363 45.600 32.014 1.00 13.79 271 GLY B N 1
ATOM 7976 C CA . GLY B 1 291 ? 8.333 45.495 33.081 1.00 15.42 271 GLY B CA 1
ATOM 7977 C C . GLY B 1 291 ? 8.541 44.029 33.426 1.00 13.21 271 GLY B C 1
ATOM 7978 O O . GLY B 1 291 ? 8.172 43.136 32.633 1.00 13.28 271 GLY B O 1
ATOM 7982 N N . TYR B 1 292 ? 9.146 43.752 34.578 1.00 10.16 272 TYR B N 1
ATOM 7983 C CA . TYR B 1 292 ? 9.504 42.385 34.910 1.00 10.28 272 TYR B CA 1
ATOM 7984 C C . TYR B 1 292 ? 9.503 42.228 36.410 1.00 13.29 272 TYR B C 1
ATOM 7985 O O . TYR B 1 292 ? 9.990 43.137 37.133 1.00 12.48 272 TYR B O 1
ATOM 8003 N N . ALA B 1 293 ? 9.020 41.079 36.879 1.00 8.59 273 ALA B N 1
ATOM 8004 C CA . ALA B 1 293 ? 8.899 40.817 38.311 1.00 7.98 273 ALA B CA 1
ATOM 8005 C C . ALA B 1 293 ? 9.538 39.511 38.692 1.00 11.11 273 ALA B C 1
ATOM 8006 O O . ALA B 1 293 ? 9.352 38.505 37.981 1.00 10.27 273 ALA B O 1
ATOM 8013 N N . ILE B 1 294 ? 10.287 39.493 39.803 1.00 10.83 274 ILE B N 1
ATOM 8014 C CA . ILE B 1 294 ? 10.682 38.255 40.450 1.00 9.76 274 ILE B CA 1
ATOM 8015 C C . ILE B 1 294 ? 9.909 38.172 41.773 1.00 12.14 274 ILE B C 1
ATOM 8016 O O . ILE B 1 294 ? 10.039 39.079 42.606 1.00 11.27 274 ILE B O 1
ATOM 8032 N N . LEU B 1 295 ? 9.078 37.147 41.941 1.00 13.74 275 LEU B N 1
ATOM 8033 C CA . LEU B 1 295 ? 8.270 36.931 43.142 1.00 9.24 275 LEU B CA 1
ATOM 8034 C C . LEU B 1 295 ? 8.718 35.658 43.859 1.00 12.14 275 LEU B C 1
ATOM 8035 O O . LEU B 1 295 ? 8.931 34.634 43.221 1.00 12.73 275 LEU B O 1
ATOM 8051 N N . THR B 1 296 ? 8.801 35.695 45.188 1.00 11.17 276 THR B N 1
ATOM 8052 C CA . THR B 1 296 ? 9.052 34.507 46.002 1.00 9.47 276 THR B CA 1
ATOM 8053 C C . THR B 1 296 ? 7.868 34.334 46.948 1.00 16.91 276 THR B C 1
ATOM 8054 O O . THR B 1 296 ? 7.412 35.298 47.589 1.00 13.88 276 THR B O 1
ATOM 8065 N N . ALA B 1 297 ? 7.326 33.123 47.004 1.00 17.67 277 ALA B N 1
ATOM 8066 C CA . ALA B 1 297 ? 6.183 32.831 47.843 1.00 16.59 277 ALA B CA 1
ATOM 8067 C C . ALA B 1 297 ? 6.391 31.482 48.489 1.00 16.10 277 ALA B C 1
ATOM 8068 O O . ALA B 1 297 ? 7.199 30.671 48.029 1.00 16.42 277 ALA B O 1
ATOM 8075 N N . ARG B 1 298 ? 5.659 31.227 49.561 1.00 15.28 278 ARG B N 1
ATOM 8076 C CA . ARG B 1 298 ? 5.831 29.963 50.253 1.00 19.39 278 ARG B CA 1
ATOM 8077 C C . ARG B 1 298 ? 4.524 29.381 50.750 1.00 16.83 278 ARG B C 1
ATOM 8078 O O . ARG B 1 298 ? 3.592 30.099 51.092 1.00 17.12 278 ARG B O 1
ATOM 8099 N N . LYS B 1 299 ? 4.473 28.058 50.779 1.00 15.54 279 LYS B N 1
ATOM 8100 C CA . LYS B 1 299 ? 3.364 27.322 51.380 1.00 15.26 279 LYS B CA 1
ATOM 8101 C C . LYS B 1 299 ? 3.523 27.481 52.880 1.00 17.38 279 LYS B C 1
ATOM 8102 O O . LYS B 1 299 ? 4.617 27.288 53.369 1.00 15.65 279 LYS B O 1
ATOM 8121 N N . PRO B 1 300 ? 2.459 27.876 53.588 1.00 17.49 280 PRO B N 1
ATOM 8122 C CA . PRO B 1 300 ? 2.613 28.030 55.040 1.00 19.84 280 PRO B CA 1
ATOM 8123 C C . PRO B 1 300 ? 3.231 26.790 55.670 1.00 20.07 280 PRO B C 1
ATOM 8124 O O . PRO B 1 300 ? 2.989 25.664 55.211 1.00 20.42 280 PRO B O 1
ATOM 8135 N N . VAL B 1 301 ? 4.079 27.014 56.670 1.00 22.83 281 VAL B N 1
ATOM 8136 C CA . VAL B 1 301 ? 4.719 25.923 57.400 1.00 25.97 281 VAL B CA 1
ATOM 8137 C C . VAL B 1 301 ? 3.669 25.127 58.162 1.00 31.77 281 VAL B C 1
ATOM 8138 O O . VAL B 1 301 ? 2.571 25.617 58.427 1.00 31.87 281 VAL B O 1
ATOM 8151 N N . GLY B 1 302 ? 4.024 23.893 58.498 1.00 30.97 282 GLY B N 1
ATOM 8152 C CA . GLY B 1 302 ? 3.120 22.962 59.141 1.00 45.61 282 GLY B CA 1
ATOM 8153 C C . GLY B 1 302 ? 3.647 21.541 59.025 1.00 49.71 282 GLY B C 1
ATOM 8154 O O . GLY B 1 302 ? 3.037 20.680 58.385 1.00 53.04 282 GLY B O 1
#

CATH classification: 3.40.50.150

Sequence (542 aa):
RSGIPVAPTSSQQVGQMYDLVTPLLNSVAGGPCAIHHGYWENDGRASWQQAADRLTDLVAERTVLDGGVRLLDVGCGTGQPALRVARDNAIQITGITVSQVQVAIAADCARERGLSHRVDFSCVDAMSLPYPDNAFDAAWAMQSLLEMSEPDRAIREILRVLKPGGILGVTEVVKREAGGDRWPTGLRICLAEQLLESLRAAGFEILDWEDVSSRTRYFMPQFAEELAAHQHGIADRYGPAVAGWAAAVCDYEKYAHDMGYAILTARKPVGSGIPAPTSQQVGQMYDLVTPLLNSVAGGPCAIHHGYWENDGRASWQQAADRLTDLVAERTVLDGGVRLLDVGCGTGQPALRVARDNAIQITGITVSQVQVAIAADCARERGLSHRVDFSCVDAMSLPYPDNAFDAAWAMQSLLEMSEPDRAIREILRVLKPGGILGVTEVVKREAGMPVSGDRWPTGLRICLAEQLLESLRAAGFEILDWEDVSSRTRYFMPQFAEELAAHQHGIADRYGPAVAGWAAAVCDYEKYAHDMGYAILTARKPVG